Protein AF-0000000066028853 (afdb_homodimer)

InterPro domains:
  IPR003694 NAD(+) synthetase [PTHR23090] (11-205)
  IPR003694 NAD(+) synthetase [TIGR00552] (4-240)
  IPR003694 NAD(+) synthetase [cd00553] (3-233)
  IPR014729 Rossmann-like alpha/beta/alpha sandwich fold [G3DSA:3.40.50.620] (1-240)
  IPR022310 NAD/GMP synthase [PF02540] (8-236)
  IPR022926 NH(3)-dependent NAD(+) synthetase [MF_00193] (3-239)

Foldseek 3Di:
DPPLVVLLVVLLQVCLVVFVPAAEQEEDFLALLSLLVLLSPLVRDPQVRYEYEYEDEPQRDVLRVVLVVVSCVVSVHDYHYHYQHVVLVVVCVVVVDDDLVVSLLVSQLSVLVVSVVCCVVRVHWYEARAACLCVQLVVGRQNGSLVTDYYSHNDHQPVSSLVSCVVSVRDPSNSPDADASPSDHPGGPCVVLVHDSVVSVVLCCCCPVVVDADPDPVNVSSVVSSVVNVCSNDDDDDDDD/DPPLVVLLVVLLQVCLVVFVPAAEQEEDFLALLSLLVLLSPLVRDPQVRYEYEYEDEPQRDVLRVVLVVVSCVVSVHDYHYHYQHVVLVVVCVVVVDDDLVVSLLVSQLSVLVVSVVCCVVRVHWYEARAACLCVQLVVGRQNGSLVTDYYSHNDPQPVSSLVSCVVSVRDPSNSPDADASPSDHPGGPCVVLVHDSVVSVVLCCCCPVVVDADPDPVNVSSVVSSVVNVCSNDDDDDDDD

Radius of gyration: 22.91 Å; Cα contacts (8 Å, |Δi|>4): 801; chains: 2; bounding box: 53×66×53 Å

Sequence (482 aa):
MPDYMQEIERISEFLRKVLQGKNAVIGISGGIDSSVTLALLTRSIPKERIIPVFMPDRNTQQADYDDVQKLTQKLGLTYREVRIDPMVDSFVSTLAATDRAAIGNIKSRTRMIILYYFANTNGGMVVGTTNRTELLLGYFTKYGDGGCDVEPIEHLYKRDVYELAKILDIPESIMKKKPTAGLWAGQTDEDEIGMSYAQMDEILSDVFDKGTYNDKPEYKKIMEMHSLSDHKRNLPYSLKKMPDYMQEIERISEFLRKVLQGKNAVIGISGGIDSSVTLALLTRSIPKERIIPVFMPDRNTQQADYDDVQKLTQKLGLTYREVRIDPMVDSFVSTLAATDRAAIGNIKSRTRMIILYYFANTNGGMVVGTTNRTELLLGYFTKYGDGGCDVEPIEHLYKRDVYELAKILDIPESIMKKKPTAGLWAGQTDEDEIGMSYAQMDEILSDVFDKGTYNDKPEYKKIMEMHSLSDHKRNLPYSLKK

pLDDT: mean 96.64, std 4.82, range [58.66, 98.94]

Nearest PDB structures (foldseek):
  2e18-assembly1_B  TM=9.463E-01  e=3.746E-25  Pyrococcus horikoshii OT3
  3fiu-assembly2_D  TM=9.304E-01  e=6.453E-23  Francisella tularensis subsp. holarctica LVS
  1xnh-assembly1_A-2  TM=9.320E-01  e=4.763E-20  Helicobacter pylori
  3p52-assembly1_A  TM=8.509E-01  e=1.519E-17  Campylobacter jejuni
  3p52-assembly1_B  TM=8.465E-01  e=1.519E-17  Campylobacter jejuni

Structure (mmCIF, N/CA/C/O backbone):
data_AF-0000000066028853-model_v1
#
loop_
_entity.id
_entity.type
_entity.pdbx_description
1 polymer 'NH(3)-dependent NAD(+) synthetase'
#
loop_
_atom_site.group_PDB
_atom_site.id
_atom_site.type_symbol
_atom_site.label_atom_id
_atom_site.label_alt_id
_atom_site.label_comp_id
_atom_site.label_asym_id
_atom_site.label_entity_id
_atom_site.label_seq_id
_atom_site.pdbx_PDB_ins_code
_atom_site.Cartn_x
_atom_site.Cartn_y
_atom_site.Cartn_z
_atom_site.occupancy
_atom_site.B_iso_or_equiv
_atom_site.auth_seq_id
_atom_site.auth_comp_id
_atom_site.auth_asym_id
_atom_site.auth_atom_id
_atom_site.pdbx_PDB_model_num
ATOM 1 N N . MET A 1 1 ? -6.957 -20.344 -29.688 1 58.75 1 MET A N 1
ATOM 2 C CA . MET A 1 1 ? -6.559 -20.453 -28.281 1 58.75 1 MET A CA 1
ATOM 3 C C . MET A 1 1 ? -5.246 -19.734 -28.031 1 58.75 1 MET A C 1
ATOM 5 O O . MET A 1 1 ? -4.406 -19.625 -28.922 1 58.75 1 MET A O 1
ATOM 9 N N . PRO A 1 2 ? -5.27 -18.938 -26.906 1 72.25 2 PRO A N 1
ATOM 10 C CA . PRO A 1 2 ? -4 -18.25 -26.688 1 72.25 2 PRO A CA 1
ATOM 11 C C . PRO A 1 2 ? -2.799 -19.188 -26.703 1 72.25 2 PRO A C 1
ATOM 13 O O . PRO A 1 2 ? -2.918 -20.344 -26.297 1 72.25 2 PRO A O 1
ATOM 16 N N . ASP A 1 3 ? -1.812 -18.984 -27.484 1 92.69 3 ASP A N 1
ATOM 17 C CA . ASP A 1 3 ? -0.548 -19.703 -27.391 1 92.69 3 ASP A CA 1
ATOM 18 C C . ASP A 1 3 ? 0.132 -19.469 -26.047 1 92.69 3 ASP A C 1
ATOM 20 O O . ASP A 1 3 ? 0.801 -18.453 -25.859 1 92.69 3 ASP A O 1
ATOM 24 N N . TYR A 1 4 ? -0.109 -20.484 -25.125 1 97.25 4 TYR A N 1
ATOM 25 C CA . TYR A 1 4 ? 0.357 -20.328 -23.75 1 97.25 4 TYR A CA 1
ATOM 26 C C . TYR A 1 4 ? 1.876 -20.406 -23.672 1 97.25 4 TYR A C 1
ATOM 28 O O . TYR A 1 4 ? 2.498 -19.797 -22.797 1 97.25 4 TYR A O 1
ATOM 36 N N . MET A 1 5 ? 2.494 -21.109 -24.641 1 97.19 5 MET A N 1
ATOM 37 C CA . MET A 1 5 ? 3.955 -21.125 -24.688 1 97.19 5 MET A CA 1
ATOM 38 C C . MET A 1 5 ? 4.512 -19.734 -25.016 1 97.19 5 MET A C 1
ATOM 40 O O . MET A 1 5 ? 5.488 -19.297 -24.406 1 97.19 5 MET A O 1
ATOM 44 N N . GLN A 1 6 ? 3.891 -19.156 -25.922 1 97.31 6 GLN A N 1
ATOM 45 C CA . GLN A 1 6 ? 4.289 -17.797 -26.266 1 97.31 6 GLN A CA 1
ATOM 46 C C . GLN A 1 6 ? 4.035 -16.844 -25.109 1 97.31 6 GLN A C 1
ATOM 48 O O . GLN A 1 6 ? 4.809 -15.906 -24.906 1 97.31 6 GLN A O 1
ATOM 53 N N . GLU A 1 7 ? 2.969 -17.094 -24.469 1 97.38 7 GLU A N 1
ATOM 54 C CA . GLU A 1 7 ? 2.641 -16.25 -23.328 1 97.38 7 GLU A CA 1
ATOM 55 C C . GLU A 1 7 ? 3.68 -16.391 -22.219 1 97.38 7 GLU A C 1
ATOM 57 O O . GLU A 1 7 ? 4.07 -15.391 -21.594 1 97.38 7 GLU A O 1
ATOM 62 N N . ILE A 1 8 ? 4.102 -17.594 -21.953 1 98.38 8 ILE A N 1
ATOM 63 C CA . ILE A 1 8 ? 5.145 -17.844 -20.953 1 98.38 8 ILE A CA 1
ATOM 64 C C . ILE A 1 8 ? 6.402 -17.062 -21.328 1 98.38 8 ILE A C 1
ATOM 66 O O . ILE A 1 8 ? 7.027 -16.438 -20.469 1 98.38 8 ILE A O 1
ATOM 70 N N . GLU A 1 9 ? 6.734 -17.031 -22.609 1 97.88 9 GLU A N 1
ATOM 71 C CA . GLU A 1 9 ? 7.906 -16.297 -23.078 1 97.88 9 GLU A CA 1
ATOM 72 C C . GLU A 1 9 ? 7.711 -14.789 -22.922 1 97.88 9 GLU A C 1
ATOM 74 O O . GLU A 1 9 ? 8.633 -14.07 -22.531 1 97.88 9 GLU A O 1
ATOM 79 N N . ARG A 1 10 ? 6.535 -14.367 -23.234 1 97.69 10 ARG A N 1
ATOM 80 C CA . ARG A 1 10 ? 6.211 -12.953 -23.109 1 97.69 10 ARG A CA 1
ATOM 81 C C . ARG A 1 10 ? 6.344 -12.484 -21.656 1 97.69 10 ARG A C 1
ATOM 83 O O . ARG A 1 10 ? 6.961 -11.445 -21.391 1 97.69 10 ARG A O 1
ATOM 90 N N . ILE A 1 11 ? 5.824 -13.203 -20.719 1 98.56 11 ILE A N 1
ATOM 91 C CA . ILE A 1 11 ? 5.898 -12.875 -19.297 1 98.56 11 ILE A CA 1
ATOM 92 C C . ILE A 1 11 ? 7.352 -12.914 -18.828 1 98.56 11 ILE A C 1
ATOM 94 O O . ILE A 1 11 ? 7.793 -12.047 -18.078 1 98.56 11 ILE A O 1
ATOM 98 N N . SER A 1 12 ? 8.078 -13.938 -19.297 1 98.44 12 SER A N 1
ATOM 99 C CA . SER A 1 12 ? 9.477 -14.07 -18.906 1 98.44 12 SER A CA 1
ATOM 100 C C . SER A 1 12 ? 10.297 -12.867 -19.359 1 98.44 12 SER A C 1
ATOM 102 O O . SER A 1 12 ? 11.117 -12.344 -18.594 1 98.44 12 SER A O 1
ATOM 104 N N . GLU A 1 13 ? 10.086 -12.422 -20.562 1 98.06 13 GLU A N 1
ATOM 105 C CA . GLU A 1 13 ? 10.781 -11.242 -21.078 1 98.06 13 GLU A CA 1
ATOM 106 C C . GLU A 1 13 ? 10.414 -9.992 -20.281 1 98.06 13 GLU A C 1
ATOM 108 O O . GLU A 1 13 ? 11.273 -9.164 -19.984 1 98.06 13 GLU A O 1
ATOM 113 N N . PHE A 1 14 ? 9.18 -9.883 -19.984 1 98.5 14 PHE A N 1
ATOM 114 C CA . PHE A 1 14 ? 8.695 -8.773 -19.172 1 98.5 14 PHE A CA 1
ATOM 115 C C . PHE A 1 14 ? 9.398 -8.742 -17.828 1 98.5 14 PHE A C 1
ATOM 117 O O . PHE A 1 14 ? 9.883 -7.691 -17.391 1 98.5 14 PHE A O 1
ATOM 124 N N . LEU A 1 15 ? 9.461 -9.875 -17.141 1 98.69 15 LEU A N 1
ATOM 125 C CA . LEU A 1 15 ? 10.094 -9.969 -15.836 1 98.69 15 LEU A CA 1
ATOM 126 C C . LEU A 1 15 ? 11.578 -9.617 -15.922 1 98.69 15 LEU A C 1
ATOM 128 O O . LEU A 1 15 ? 12.102 -8.906 -15.062 1 98.69 15 LEU A O 1
ATOM 132 N N . ARG A 1 16 ? 12.234 -10.094 -16.969 1 98.25 16 ARG A N 1
ATOM 133 C CA . ARG A 1 16 ? 13.648 -9.773 -17.156 1 98.25 16 ARG A CA 1
ATOM 134 C C . ARG A 1 16 ? 13.852 -8.273 -17.297 1 98.25 16 ARG A C 1
ATOM 136 O O . ARG A 1 16 ? 14.766 -7.707 -16.688 1 98.25 16 ARG A O 1
ATOM 143 N N . LYS A 1 17 ? 12.984 -7.695 -18.031 1 97.81 17 LYS A N 1
ATOM 144 C CA . LYS A 1 17 ? 13.117 -6.266 -18.312 1 97.81 17 LYS A CA 1
ATOM 145 C C . LYS A 1 17 ? 12.836 -5.441 -17.047 1 97.81 17 LYS A C 1
ATOM 147 O O . LYS A 1 17 ? 13.594 -4.523 -16.734 1 97.81 17 LYS A O 1
ATOM 152 N N . VAL A 1 18 ? 11.844 -5.793 -16.359 1 97.62 18 VAL A N 1
ATOM 153 C CA . VAL A 1 18 ? 11.391 -4.984 -15.234 1 97.62 18 VAL A CA 1
ATOM 154 C C . VAL A 1 18 ? 12.352 -5.156 -14.055 1 97.62 18 VAL A C 1
ATOM 156 O O . VAL A 1 18 ? 12.648 -4.195 -13.344 1 97.62 18 VAL A O 1
ATOM 159 N N . LEU A 1 19 ? 12.812 -6.332 -13.781 1 97.75 19 LEU A N 1
ATOM 160 C CA . LEU A 1 19 ? 13.664 -6.598 -12.633 1 97.75 19 LEU A CA 1
ATOM 161 C C . LEU A 1 19 ? 15.086 -6.09 -12.875 1 97.75 19 LEU A C 1
ATOM 163 O O . LEU A 1 19 ? 15.805 -5.77 -11.93 1 97.75 19 LEU A O 1
ATOM 167 N N . GLN A 1 20 ? 15.523 -5.934 -14.141 1 91.5 20 GLN A N 1
ATOM 168 C CA . GLN A 1 20 ? 16.75 -5.297 -14.594 1 91.5 20 GLN A CA 1
ATOM 169 C C . GLN A 1 20 ? 17.891 -5.547 -13.617 1 91.5 20 GLN A C 1
ATOM 171 O O . GLN A 1 20 ? 18.562 -4.605 -13.18 1 91.5 20 GLN A O 1
ATOM 176 N N . GLY A 1 21 ? 18.141 -6.766 -13.078 1 93.25 21 GLY A N 1
ATOM 177 C CA . GLY A 1 21 ? 19.266 -7.117 -12.211 1 93.25 21 GLY A CA 1
ATOM 178 C C . GLY A 1 21 ? 18.891 -7.133 -10.742 1 93.25 21 GLY A C 1
ATOM 179 O O . GLY A 1 21 ? 19.688 -7.586 -9.906 1 93.25 21 GLY A O 1
ATOM 180 N N . LYS A 1 22 ? 17.766 -6.641 -10.352 1 97.5 22 LYS A N 1
ATOM 181 C CA . LYS A 1 22 ? 17.297 -6.656 -8.969 1 97.5 22 LYS A CA 1
ATOM 182 C C . LYS A 1 22 ? 16.828 -8.047 -8.562 1 97.5 22 LYS A C 1
ATOM 184 O O . LYS A 1 22 ? 16.438 -8.844 -9.422 1 97.5 22 LYS A O 1
ATOM 189 N N . ASN A 1 23 ? 16.891 -8.336 -7.277 1 98.69 23 ASN A N 1
ATOM 190 C CA . ASN A 1 23 ? 16.344 -9.578 -6.758 1 98.69 23 ASN A CA 1
ATOM 191 C C . ASN A 1 23 ? 14.82 -9.578 -6.762 1 98.69 23 ASN A C 1
ATOM 193 O O . ASN A 1 23 ? 14.203 -8.516 -6.652 1 98.69 23 ASN A O 1
ATOM 197 N N . ALA A 1 24 ? 14.266 -10.734 -6.977 1 98.88 24 ALA A N 1
ATOM 198 C CA . ALA A 1 24 ? 12.812 -10.906 -6.93 1 98.88 24 ALA A CA 1
ATOM 199 C C . ALA A 1 24 ? 12.383 -11.508 -5.598 1 98.88 24 ALA A C 1
ATOM 201 O O . ALA A 1 24 ? 12.75 -12.641 -5.27 1 98.88 24 ALA A O 1
ATOM 202 N N . VAL A 1 25 ? 11.625 -10.742 -4.816 1 98.94 25 VAL A N 1
ATOM 203 C CA . VAL A 1 25 ? 11.047 -11.227 -3.568 1 98.94 25 VAL A CA 1
ATOM 204 C C . VAL A 1 25 ? 9.586 -11.609 -3.791 1 98.94 25 VAL A C 1
ATOM 206 O O . VAL A 1 25 ? 8.789 -10.789 -4.254 1 98.94 25 VAL A O 1
ATOM 209 N N . ILE A 1 26 ? 9.219 -12.859 -3.486 1 98.94 26 ILE A N 1
ATOM 210 C CA . ILE A 1 26 ? 7.867 -13.328 -3.77 1 98.94 26 ILE A CA 1
ATOM 211 C C . ILE A 1 26 ? 7.344 -14.141 -2.584 1 98.94 26 ILE A C 1
ATOM 213 O O . ILE A 1 26 ? 8.078 -14.938 -1.996 1 98.94 26 ILE A O 1
ATOM 217 N N . GLY A 1 27 ? 6.117 -13.797 -2.203 1 98.81 27 GLY A N 1
ATOM 218 C CA . GLY A 1 27 ? 5.422 -14.656 -1.258 1 98.81 27 GLY A CA 1
ATOM 219 C C . GLY A 1 27 ? 4.867 -15.914 -1.895 1 98.81 27 GLY A C 1
ATOM 220 O O . GLY A 1 27 ? 4.148 -15.852 -2.893 1 98.81 27 GLY A O 1
ATOM 221 N N . ILE A 1 28 ? 5.195 -17.047 -1.32 1 98.38 28 ILE A N 1
ATOM 222 C CA . ILE A 1 28 ? 4.648 -18.297 -1.806 1 98.38 28 ILE A CA 1
ATOM 223 C C . ILE A 1 28 ? 3.723 -18.906 -0.75 1 98.38 28 ILE A C 1
ATOM 225 O O . ILE A 1 28 ? 3.973 -18.781 0.45 1 98.38 28 ILE A O 1
ATOM 229 N N . SER A 1 29 ? 2.574 -19.453 -1.142 1 95.06 29 SER A N 1
ATOM 230 C CA . SER A 1 29 ? 1.518 -19.844 -0.215 1 95.06 29 SER A CA 1
ATOM 231 C C . SER A 1 29 ? 1.122 -21.312 -0.413 1 95.06 29 SER A C 1
ATOM 233 O O . SER A 1 29 ? 0.286 -21.844 0.324 1 95.06 29 SER A O 1
ATOM 235 N N . GLY A 1 30 ? 1.592 -21.922 -1.467 1 91.69 30 GLY A N 1
ATOM 236 C CA . GLY A 1 30 ? 1.093 -23.219 -1.863 1 91.69 30 GLY A CA 1
ATOM 237 C C . GLY A 1 30 ? -0.11 -23.156 -2.785 1 91.69 30 GLY A C 1
ATOM 238 O O . GLY A 1 30 ? -0.692 -24.172 -3.139 1 91.69 30 GLY A O 1
ATOM 239 N N . GLY A 1 31 ? -0.493 -21.984 -3.113 1 95.31 31 GLY A N 1
ATOM 240 C CA . GLY A 1 31 ? -1.574 -21.797 -4.066 1 95.31 31 GLY A CA 1
ATOM 241 C C . GLY A 1 31 ? -1.095 -21.719 -5.504 1 95.31 31 GLY A C 1
ATOM 242 O O . GLY A 1 31 ? 0.106 -21.609 -5.758 1 95.31 31 GLY A O 1
ATOM 243 N N . ILE A 1 32 ? -1.984 -21.766 -6.414 1 97.88 32 ILE A N 1
ATOM 244 C CA . ILE A 1 32 ? -1.686 -21.922 -7.832 1 97.88 32 ILE A CA 1
ATOM 245 C C . ILE A 1 32 ? -1.064 -20.641 -8.375 1 97.88 32 ILE A C 1
ATOM 247 O O . ILE A 1 32 ? -0.127 -20.688 -9.18 1 97.88 32 ILE A O 1
ATOM 251 N N . ASP A 1 33 ? -1.534 -19.484 -7.949 1 98.44 33 ASP A N 1
ATOM 252 C CA . ASP A 1 33 ? -1.052 -18.234 -8.516 1 98.44 33 ASP A CA 1
ATOM 253 C C . ASP A 1 33 ? 0.41 -17.984 -8.148 1 98.44 33 ASP A C 1
ATOM 255 O O . ASP A 1 33 ? 1.231 -17.672 -9.016 1 98.44 33 ASP A O 1
ATOM 259 N N . SER A 1 34 ? 0.71 -18.125 -6.832 1 98.5 34 SER A N 1
ATOM 260 C CA . SER A 1 34 ? 2.088 -17.922 -6.398 1 98.5 34 SER A CA 1
ATOM 261 C C . SER A 1 34 ? 3.014 -18.984 -6.98 1 98.5 34 SER A C 1
ATOM 263 O O . SER A 1 34 ? 4.18 -18.719 -7.277 1 98.5 34 SER A O 1
ATOM 265 N N . SER A 1 35 ? 2.523 -20.203 -7.199 1 98.75 35 SER A N 1
ATOM 266 C CA . SER A 1 35 ? 3.32 -21.281 -7.766 1 98.75 35 SER A CA 1
ATOM 267 C C . SER A 1 35 ? 3.676 -21 -9.219 1 98.75 35 SER A C 1
ATOM 269 O O . SER A 1 35 ? 4.832 -21.141 -9.617 1 98.75 35 SER A O 1
ATOM 271 N N . VAL A 1 36 ? 2.695 -20.609 -9.969 1 98.81 36 VAL A N 1
ATOM 272 C CA . VAL A 1 36 ? 2.918 -20.297 -11.375 1 98.81 36 VAL A CA 1
ATOM 273 C C . VAL A 1 36 ? 3.877 -19.109 -11.492 1 98.81 36 VAL A C 1
ATOM 275 O O . VAL A 1 36 ? 4.809 -19.141 -12.297 1 98.81 36 VAL A O 1
ATOM 278 N N . THR A 1 37 ? 3.695 -18.109 -10.68 1 98.88 37 THR A N 1
ATOM 279 C CA . THR A 1 37 ? 4.551 -16.922 -10.719 1 98.88 37 THR A CA 1
ATOM 280 C C . THR A 1 37 ? 5.988 -17.281 -10.367 1 98.88 37 THR A C 1
ATOM 282 O O . THR A 1 37 ? 6.93 -16.812 -11.008 1 98.88 37 THR A O 1
ATOM 285 N N . LEU A 1 38 ? 6.152 -18.141 -9.344 1 98.94 38 LEU A N 1
ATOM 286 C CA . LEU A 1 38 ? 7.488 -18.578 -8.961 1 98.94 38 LEU A CA 1
ATOM 287 C C . LEU A 1 38 ? 8.164 -19.312 -10.102 1 98.94 38 LEU A C 1
ATOM 289 O O . LEU A 1 38 ? 9.344 -19.078 -10.398 1 98.94 38 LEU A O 1
ATOM 293 N N . ALA A 1 39 ? 7.445 -20.203 -10.742 1 98.88 39 ALA A N 1
ATOM 294 C CA . ALA A 1 39 ? 7.992 -20.969 -11.875 1 98.88 39 ALA A CA 1
ATOM 295 C C . ALA A 1 39 ? 8.391 -20.031 -13.016 1 98.88 39 ALA A C 1
ATOM 297 O O . ALA A 1 39 ? 9.43 -20.219 -13.641 1 98.88 39 ALA A O 1
ATOM 298 N N . LEU A 1 40 ? 7.559 -19.031 -13.273 1 98.88 40 LEU A N 1
ATOM 299 C CA . LEU A 1 40 ? 7.859 -18.047 -14.305 1 98.88 40 LEU A CA 1
ATOM 300 C C . LEU A 1 40 ? 9.141 -17.297 -13.977 1 98.88 40 LEU A C 1
ATOM 302 O O . LEU A 1 40 ? 9.953 -17.016 -14.867 1 98.88 40 LEU A O 1
ATOM 306 N N . LEU A 1 41 ? 9.297 -16.953 -12.695 1 98.88 41 LEU A N 1
ATOM 307 C CA . LEU A 1 41 ? 10.508 -16.266 -12.266 1 98.88 41 LEU A CA 1
ATOM 308 C C . LEU A 1 41 ? 11.742 -17.109 -12.547 1 98.88 41 LEU A C 1
ATOM 310 O O . LEU A 1 41 ? 12.75 -16.594 -13.031 1 98.88 41 LEU A O 1
ATOM 314 N N . THR A 1 42 ? 11.695 -18.438 -12.273 1 98.69 42 THR A N 1
ATOM 315 C CA . THR A 1 42 ? 12.844 -19.312 -12.445 1 98.69 42 THR A CA 1
ATOM 316 C C . THR A 1 42 ? 13.227 -19.422 -13.922 1 98.69 42 THR A C 1
ATOM 318 O O . THR A 1 42 ? 14.375 -19.719 -14.25 1 98.69 42 THR A O 1
ATOM 321 N N . ARG A 1 43 ? 12.273 -19.125 -14.797 1 97.75 43 ARG A N 1
ATOM 322 C CA . ARG A 1 43 ? 12.531 -19.125 -16.234 1 97.75 43 ARG A CA 1
ATOM 323 C C . ARG A 1 43 ? 13.078 -17.781 -16.703 1 97.75 43 ARG A C 1
ATOM 325 O O . ARG A 1 43 ? 13.625 -17.672 -17.797 1 97.75 43 ARG A O 1
ATOM 332 N N . SER A 1 44 ? 12.945 -16.797 -15.898 1 98.38 44 SER A N 1
ATOM 333 C CA . SER A 1 44 ? 13.172 -15.43 -16.344 1 98.38 44 SER A CA 1
ATOM 334 C C . SER A 1 44 ? 14.516 -14.906 -15.859 1 98.38 44 SER A C 1
ATOM 336 O O . SER A 1 44 ? 15.203 -14.172 -16.578 1 98.38 44 SER A O 1
ATOM 338 N N . ILE A 1 45 ? 14.883 -15.234 -14.609 1 98.44 45 ILE A N 1
ATOM 339 C CA . ILE A 1 45 ? 16.094 -14.672 -14 1 98.44 45 ILE A CA 1
ATOM 340 C C . ILE A 1 45 ? 16.859 -15.773 -13.281 1 98.44 45 ILE A C 1
ATOM 342 O O . ILE A 1 45 ? 16.328 -16.844 -13.023 1 98.44 45 ILE A O 1
ATOM 346 N N . PRO A 1 46 ? 18.156 -15.555 -12.938 1 98.38 46 PRO A N 1
ATOM 347 C CA . PRO A 1 46 ? 18.922 -16.547 -12.188 1 98.38 46 PRO A CA 1
ATOM 348 C C . PRO A 1 46 ? 18.312 -16.891 -10.836 1 98.38 46 PRO A C 1
ATOM 350 O O . PRO A 1 46 ? 17.797 -16 -10.156 1 98.38 46 PRO A O 1
ATOM 353 N N . LYS A 1 47 ? 18.359 -18.141 -10.469 1 98.38 47 LYS A N 1
ATOM 354 C CA . LYS A 1 47 ? 17.734 -18.641 -9.258 1 98.38 47 LYS A CA 1
ATOM 355 C C . LYS A 1 47 ? 18.281 -17.953 -8.016 1 98.38 47 LYS A C 1
ATOM 357 O O . LYS A 1 47 ? 17.562 -17.766 -7.031 1 98.38 47 LYS A O 1
ATOM 362 N N . GLU A 1 48 ? 19.531 -17.5 -8.062 1 97.94 48 GLU A N 1
ATOM 363 C CA . GLU A 1 48 ? 20.188 -16.859 -6.918 1 97.94 48 GLU A CA 1
ATOM 364 C C . GLU A 1 48 ? 19.547 -15.508 -6.609 1 97.94 48 GLU A C 1
ATOM 366 O O . GLU A 1 48 ? 19.734 -14.961 -5.523 1 97.94 48 GLU A O 1
ATOM 371 N N . ARG A 1 49 ? 18.812 -14.992 -7.543 1 98.44 49 ARG A N 1
ATOM 372 C CA . ARG A 1 49 ? 18.203 -13.672 -7.375 1 98.44 49 ARG A CA 1
ATOM 373 C C . ARG A 1 49 ? 16.719 -13.789 -7.008 1 98.44 49 ARG A C 1
ATOM 375 O O . ARG A 1 49 ? 16 -12.797 -6.996 1 98.44 49 ARG A O 1
ATOM 382 N N . ILE A 1 50 ? 16.297 -14.984 -6.777 1 98.88 50 ILE A N 1
ATOM 383 C CA . ILE A 1 50 ? 14.906 -15.227 -6.387 1 98.88 50 ILE A CA 1
ATOM 384 C C . ILE A 1 50 ? 14.844 -15.539 -4.891 1 98.88 50 ILE A C 1
ATOM 386 O O . ILE A 1 50 ? 15.555 -16.422 -4.402 1 98.88 50 ILE A O 1
ATOM 390 N N . ILE A 1 51 ? 13.992 -14.781 -4.156 1 98.81 51 ILE A N 1
ATOM 391 C CA . ILE A 1 51 ? 13.836 -14.953 -2.717 1 98.81 51 ILE A CA 1
ATOM 392 C C . ILE A 1 51 ? 12.383 -15.305 -2.396 1 98.81 51 ILE A C 1
ATOM 394 O O . ILE A 1 51 ? 11.57 -14.422 -2.109 1 98.81 51 ILE A O 1
ATOM 398 N N . PRO A 1 52 ? 12.078 -16.578 -2.51 1 98.88 52 PRO A N 1
ATOM 399 C CA . PRO A 1 52 ? 10.75 -17.016 -2.074 1 98.88 52 PRO A CA 1
ATOM 400 C C . PRO A 1 52 ? 10.586 -16.984 -0.557 1 98.88 52 PRO A C 1
ATOM 402 O O . PRO A 1 52 ? 11.484 -17.406 0.175 1 98.88 52 PRO A O 1
ATOM 405 N N . VAL A 1 53 ? 9.484 -16.438 -0.12 1 98.94 53 VAL A N 1
ATOM 406 C CA . VAL A 1 53 ? 9.195 -16.359 1.308 1 98.94 53 VAL A CA 1
ATOM 407 C C . VAL A 1 53 ? 7.852 -17.031 1.6 1 98.94 53 VAL A C 1
ATOM 409 O O . VAL A 1 53 ? 6.828 -16.672 1.018 1 98.94 53 VAL A O 1
ATOM 412 N N . PHE A 1 54 ? 7.852 -18.078 2.383 1 98.88 54 PHE A N 1
ATOM 413 C CA . PHE A 1 54 ? 6.656 -18.734 2.906 1 98.88 54 PHE A CA 1
ATOM 414 C C . PHE A 1 54 ? 6.27 -18.156 4.262 1 98.88 54 PHE A C 1
ATOM 416 O O . PHE A 1 54 ? 7.078 -18.156 5.191 1 98.88 54 PHE A O 1
ATOM 423 N N . MET A 1 55 ? 5 -17.625 4.391 1 98.62 55 MET A N 1
ATOM 424 C CA . MET A 1 55 ? 4.605 -16.859 5.566 1 98.62 55 MET A CA 1
ATOM 425 C C . MET A 1 55 ? 3.357 -17.453 6.211 1 98.62 55 MET A C 1
ATOM 427 O O . MET A 1 55 ? 2.299 -16.828 6.219 1 98.62 55 MET A O 1
ATOM 431 N N . PRO A 1 56 ? 3.518 -18.594 6.809 1 97.62 56 PRO A N 1
ATOM 432 C CA . PRO A 1 56 ? 2.381 -19.297 7.402 1 97.62 56 PRO A CA 1
ATOM 433 C C . PRO A 1 56 ? 1.908 -18.672 8.711 1 97.62 56 PRO A C 1
ATOM 435 O O . PRO A 1 56 ? 2.611 -17.828 9.281 1 97.62 56 PRO A O 1
ATOM 438 N N . ASP A 1 57 ? 0.683 -18.938 9.086 1 96.62 57 ASP A N 1
ATOM 439 C CA . ASP A 1 57 ? 0.157 -18.656 10.422 1 96.62 57 ASP A CA 1
ATOM 440 C C . ASP A 1 57 ? -0.405 -19.922 11.07 1 96.62 57 ASP A C 1
ATOM 442 O O . ASP A 1 57 ? -0.171 -21.031 10.578 1 96.62 57 ASP A O 1
ATOM 446 N N . ARG A 1 58 ? -1.01 -19.859 12.18 1 95.31 58 ARG A N 1
ATOM 447 C CA . ARG A 1 58 ? -1.44 -21.016 12.969 1 95.31 58 ARG A CA 1
ATOM 448 C C . ARG A 1 58 ? -2.527 -21.797 12.242 1 95.31 58 ARG A C 1
ATOM 450 O O . ARG A 1 58 ? -2.75 -22.969 12.531 1 95.31 58 ARG A O 1
ATOM 457 N N . ASN A 1 59 ? -3.162 -21.203 11.242 1 92.12 59 ASN A N 1
ATOM 458 C CA . ASN A 1 59 ? -4.238 -21.891 10.523 1 92.12 59 ASN A CA 1
ATOM 459 C C . ASN A 1 59 ? -3.734 -22.516 9.227 1 92.12 59 ASN A C 1
ATOM 461 O O . ASN A 1 59 ? -4.492 -23.188 8.516 1 92.12 59 ASN A O 1
ATOM 465 N N . THR A 1 60 ? -2.516 -22.297 8.875 1 94.19 60 THR A N 1
ATOM 466 C CA . THR A 1 60 ? -1.947 -22.891 7.672 1 94.19 60 THR A CA 1
ATOM 467 C C . THR A 1 60 ? -1.904 -24.406 7.781 1 94.19 60 THR A C 1
ATOM 469 O O . THR A 1 60 ? -1.404 -24.953 8.766 1 94.19 60 THR A O 1
ATOM 472 N N . GLN A 1 61 ? -2.34 -25.047 6.797 1 92.5 61 GLN A N 1
ATOM 473 C CA . GLN A 1 61 ? -2.443 -26.5 6.812 1 92.5 61 GLN A CA 1
ATOM 474 C C . GLN A 1 61 ? -1.124 -27.156 6.406 1 92.5 61 GLN A C 1
ATOM 476 O O . GLN A 1 61 ? -0.345 -26.562 5.648 1 92.5 61 GLN A O 1
ATOM 481 N N . GLN A 1 62 ? -0.984 -28.375 6.91 1 95.25 62 GLN A N 1
ATOM 482 C CA . GLN A 1 62 ? 0.218 -29.125 6.578 1 95.25 62 GLN A CA 1
ATOM 483 C C . GLN A 1 62 ? 0.354 -29.312 5.066 1 95.25 62 GLN A C 1
ATOM 485 O O . GLN A 1 62 ? 1.466 -29.297 4.535 1 95.25 62 GLN A O 1
ATOM 490 N N . ALA A 1 63 ? -0.702 -29.484 4.387 1 94.56 63 ALA A N 1
ATOM 491 C CA . ALA A 1 63 ? -0.688 -29.656 2.936 1 94.56 63 ALA A CA 1
ATOM 492 C C . ALA A 1 63 ? 0.004 -28.469 2.252 1 94.56 63 ALA A C 1
ATOM 494 O O . ALA A 1 63 ? 0.666 -28.641 1.226 1 94.56 63 ALA A O 1
ATOM 495 N N . ASP A 1 64 ? -0.178 -27.281 2.809 1 95.31 64 ASP A N 1
ATOM 496 C CA . ASP A 1 64 ? 0.475 -26.094 2.25 1 95.31 64 ASP A CA 1
ATOM 497 C C . ASP A 1 64 ? 1.988 -26.172 2.438 1 95.31 64 ASP A C 1
ATOM 499 O O . ASP A 1 64 ? 2.748 -25.812 1.532 1 95.31 64 ASP A O 1
ATOM 503 N N . TYR A 1 65 ? 2.428 -26.594 3.605 1 97.31 65 TYR A N 1
ATOM 504 C CA . TYR A 1 65 ? 3.852 -26.797 3.852 1 97.31 65 TYR A CA 1
ATOM 505 C C . TYR A 1 65 ? 4.441 -27.797 2.859 1 97.31 65 TYR A C 1
ATOM 507 O O . TYR A 1 65 ? 5.492 -27.547 2.264 1 97.31 65 TYR A O 1
ATOM 515 N N . ASP A 1 66 ? 3.727 -28.875 2.689 1 98 66 ASP A N 1
ATOM 516 C CA . ASP A 1 66 ? 4.18 -29.922 1.784 1 98 66 ASP A CA 1
ATOM 517 C C . ASP A 1 66 ? 4.27 -29.422 0.348 1 98 66 ASP A C 1
ATOM 519 O O . ASP A 1 66 ? 5.234 -29.703 -0.361 1 98 66 ASP A O 1
ATOM 523 N N . ASP A 1 67 ? 3.311 -28.703 -0.031 1 97.88 67 ASP A N 1
ATOM 524 C CA . ASP A 1 67 ? 3.256 -28.172 -1.388 1 97.88 67 ASP A CA 1
ATOM 525 C C . ASP A 1 67 ? 4.41 -27.203 -1.643 1 97.88 67 ASP A C 1
ATOM 527 O O . ASP A 1 67 ? 5.051 -27.25 -2.693 1 97.88 67 ASP A O 1
ATOM 531 N N . VAL A 1 68 ? 4.656 -26.297 -0.667 1 98.31 68 VAL A N 1
ATOM 532 C CA . VAL A 1 68 ? 5.742 -25.328 -0.788 1 98.31 68 VAL A CA 1
ATOM 533 C C . VAL A 1 68 ? 7.078 -26.062 -0.906 1 98.31 68 VAL A C 1
ATOM 535 O O . VAL A 1 68 ? 7.902 -25.719 -1.761 1 98.31 68 VAL A O 1
ATOM 538 N N . GLN A 1 69 ? 7.25 -27.047 -0.113 1 98.31 69 GLN A N 1
ATOM 539 C CA . GLN A 1 69 ? 8.477 -27.828 -0.144 1 98.31 69 GLN A CA 1
ATOM 540 C C . GLN A 1 69 ? 8.641 -28.547 -1.482 1 98.31 69 GLN A C 1
ATOM 542 O O . GLN A 1 69 ? 9.703 -28.469 -2.104 1 98.31 69 GLN A O 1
ATOM 547 N N . LYS A 1 70 ? 7.613 -29.219 -1.931 1 98.12 70 LYS A N 1
ATOM 548 C CA . LYS A 1 70 ? 7.641 -29.953 -3.191 1 98.12 70 LYS A CA 1
ATOM 549 C C . LYS A 1 70 ? 7.938 -29.016 -4.363 1 98.12 70 LYS A C 1
ATOM 551 O O . LYS A 1 70 ? 8.773 -29.328 -5.215 1 98.12 70 LYS A O 1
ATOM 556 N N . LEU A 1 71 ? 7.285 -27.906 -4.363 1 98.56 71 LEU A N 1
ATOM 557 C CA . LEU A 1 71 ? 7.438 -26.938 -5.445 1 98.56 71 LEU A CA 1
ATOM 558 C C . LEU A 1 71 ? 8.859 -26.391 -5.488 1 98.56 71 LEU A C 1
ATOM 560 O O . LEU A 1 71 ? 9.484 -26.359 -6.551 1 98.56 71 LEU A O 1
ATOM 564 N N . THR A 1 72 ? 9.367 -25.922 -4.348 1 98.56 72 THR A N 1
ATOM 565 C CA . THR A 1 72 ? 10.688 -25.297 -4.316 1 98.56 72 THR A CA 1
ATOM 566 C C . THR A 1 72 ? 11.781 -26.312 -4.625 1 98.56 72 THR A C 1
ATOM 568 O O . THR A 1 72 ? 12.758 -25.984 -5.305 1 98.56 72 THR A O 1
ATOM 571 N N . GLN A 1 73 ? 11.602 -27.516 -4.152 1 98.25 73 GLN A N 1
ATOM 572 C CA . GLN A 1 73 ? 12.539 -28.578 -4.496 1 98.25 73 GLN A CA 1
ATOM 573 C C . GLN A 1 73 ? 12.562 -28.828 -6.004 1 98.25 73 GLN A C 1
ATOM 575 O O . GLN A 1 73 ? 13.633 -28.922 -6.609 1 98.25 73 GLN A O 1
ATOM 580 N N . LYS A 1 74 ? 11.445 -28.938 -6.559 1 98.12 74 LYS A N 1
ATOM 581 C CA . LYS A 1 74 ? 11.328 -29.172 -7.996 1 98.12 74 LYS A CA 1
ATOM 582 C C . LYS A 1 74 ? 12.008 -28.047 -8.789 1 98.12 74 LYS A C 1
ATOM 584 O O . LYS A 1 74 ? 12.641 -28.312 -9.812 1 98.12 74 LYS A O 1
ATOM 589 N N . LEU A 1 75 ? 11.891 -26.812 -8.297 1 98.56 75 LEU A N 1
ATOM 590 C CA . LEU A 1 75 ? 12.398 -25.656 -9.008 1 98.56 75 LEU A CA 1
ATOM 591 C C . LEU A 1 75 ? 13.852 -25.391 -8.633 1 98.56 75 LEU A C 1
ATOM 593 O O . LEU A 1 75 ? 14.477 -24.469 -9.18 1 98.56 75 LEU A O 1
ATOM 597 N N . GLY A 1 76 ? 14.383 -26.125 -7.707 1 98.38 76 GLY A N 1
ATOM 598 C CA . GLY A 1 76 ? 15.758 -25.953 -7.277 1 98.38 76 GLY A CA 1
ATOM 599 C C . GLY A 1 76 ? 15.977 -24.688 -6.469 1 98.38 76 GLY A C 1
ATOM 600 O O . GLY A 1 76 ? 16.984 -24 -6.648 1 98.38 76 GLY A O 1
ATOM 601 N N . LEU A 1 77 ? 15.023 -24.391 -5.648 1 98.62 77 LEU A N 1
ATOM 602 C CA . LEU A 1 77 ? 15.094 -23.172 -4.844 1 98.62 77 LEU A CA 1
ATOM 603 C C . LEU A 1 77 ? 15.07 -23.5 -3.355 1 98.62 77 LEU A C 1
ATOM 605 O O . LEU A 1 77 ? 14.547 -24.547 -2.955 1 98.62 77 LEU A O 1
ATOM 609 N N . THR A 1 78 ? 15.68 -22.688 -2.586 1 98.06 78 THR A N 1
ATOM 610 C CA . THR A 1 78 ? 15.438 -22.609 -1.149 1 98.06 78 THR A CA 1
ATOM 611 C C . THR A 1 78 ? 14.477 -21.469 -0.818 1 98.06 78 THR A C 1
ATOM 613 O O . THR A 1 78 ? 14.312 -20.547 -1.607 1 98.06 78 THR A O 1
ATOM 616 N N . TYR A 1 79 ? 13.781 -21.625 0.212 1 98.38 79 TYR A N 1
ATOM 617 C CA . TYR A 1 79 ? 12.859 -20.578 0.601 1 98.38 79 TYR A CA 1
ATOM 618 C C . TYR A 1 79 ? 13.047 -20.188 2.064 1 98.38 79 TYR A C 1
ATOM 620 O O . TYR A 1 79 ? 13.641 -20.953 2.836 1 98.38 79 TYR A O 1
ATOM 628 N N . ARG A 1 80 ? 12.594 -18.984 2.398 1 98.25 80 ARG A N 1
ATOM 629 C CA . ARG A 1 80 ? 12.523 -18.516 3.781 1 98.25 80 ARG A CA 1
ATOM 630 C C . ARG A 1 80 ? 11.141 -18.75 4.375 1 98.25 80 ARG A C 1
ATOM 632 O O . ARG A 1 80 ? 10.125 -18.594 3.688 1 98.25 80 ARG A O 1
ATOM 639 N N . GLU A 1 81 ? 11.156 -19.219 5.562 1 98.69 81 GLU A N 1
ATOM 640 C CA . GLU A 1 81 ? 9.898 -19.344 6.289 1 98.69 81 GLU A CA 1
ATOM 641 C C . GLU A 1 81 ? 9.789 -18.297 7.406 1 98.69 81 GLU A C 1
ATOM 643 O O . GLU A 1 81 ? 10.695 -18.188 8.234 1 98.69 81 GLU A O 1
ATOM 648 N N . VAL A 1 82 ? 8.766 -17.5 7.43 1 98.81 82 VAL A N 1
ATOM 649 C CA . VAL A 1 82 ? 8.523 -16.5 8.461 1 98.81 82 VAL A CA 1
ATOM 650 C C . VAL A 1 82 ? 7.094 -16.625 8.984 1 98.81 82 VAL A C 1
ATOM 652 O O . VAL A 1 82 ? 6.141 -16.266 8.289 1 98.81 82 VAL A O 1
ATOM 655 N N . ARG A 1 83 ? 6.918 -17.078 10.18 1 98.56 83 ARG A N 1
ATOM 656 C CA . ARG A 1 83 ? 5.594 -17.141 10.781 1 98.56 83 ARG A CA 1
ATOM 657 C C . ARG A 1 83 ? 5.078 -15.742 11.109 1 98.56 83 ARG A C 1
ATOM 659 O O . ARG A 1 83 ? 5.812 -14.914 11.648 1 98.56 83 ARG A O 1
ATOM 666 N N . ILE A 1 84 ? 3.83 -15.523 10.789 1 98.62 84 ILE A N 1
ATOM 667 C CA . ILE A 1 84 ? 3.35 -14.148 10.914 1 98.62 84 ILE A CA 1
ATOM 668 C C . ILE A 1 84 ? 2.611 -13.977 12.234 1 98.62 84 ILE A C 1
ATOM 670 O O . ILE A 1 84 ? 2.309 -12.859 12.648 1 98.62 84 ILE A O 1
ATOM 674 N N . ASP A 1 85 ? 2.367 -15.016 13 1 98.5 85 ASP A N 1
ATOM 675 C CA . ASP A 1 85 ? 1.515 -15.023 14.18 1 98.5 85 ASP A CA 1
ATOM 676 C C . A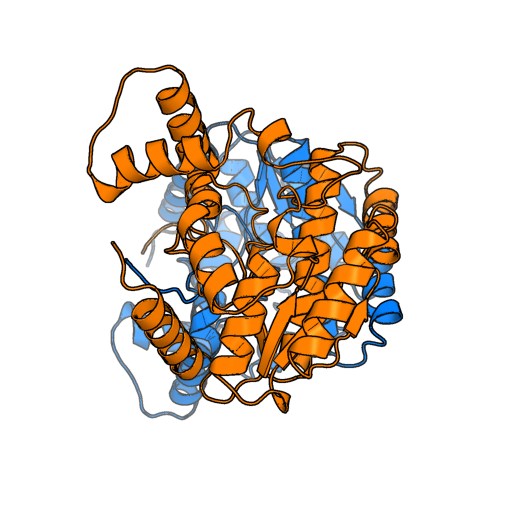SP A 1 85 ? 1.964 -13.961 15.188 1 98.5 85 ASP A C 1
ATOM 678 O O . ASP A 1 85 ? 1.141 -13.219 15.719 1 98.5 85 ASP A O 1
ATOM 682 N N . PRO A 1 86 ? 3.26 -13.844 15.484 1 98.81 86 PRO A N 1
ATOM 683 C CA . PRO A 1 86 ? 3.652 -12.859 16.5 1 98.81 86 PRO A CA 1
ATOM 684 C C . PRO A 1 86 ? 3.211 -11.438 16.141 1 98.81 86 PRO A C 1
ATOM 686 O O . PRO A 1 86 ? 2.73 -10.703 17.016 1 98.81 86 PRO A O 1
ATOM 689 N N . MET A 1 87 ? 3.369 -11.086 14.914 1 98.88 87 MET A N 1
ATOM 690 C CA . MET A 1 87 ? 2.99 -9.742 14.492 1 98.88 87 MET A CA 1
ATOM 691 C C . MET A 1 87 ? 1.475 -9.57 14.5 1 98.88 87 MET A C 1
ATOM 693 O O . MET A 1 87 ? 0.956 -8.586 15.023 1 98.88 87 MET A O 1
ATOM 697 N N . VAL A 1 88 ? 0.775 -10.57 13.922 1 98.75 88 VAL A N 1
ATOM 698 C CA . VAL A 1 88 ? -0.681 -10.5 13.852 1 98.75 88 VAL A CA 1
ATOM 699 C C . VAL A 1 88 ? -1.268 -10.43 15.258 1 98.75 88 VAL A C 1
ATOM 701 O O . VAL A 1 88 ? -2.156 -9.625 15.531 1 98.75 88 VAL A O 1
ATOM 704 N N . ASP A 1 89 ? -0.746 -11.234 16.156 1 98.81 89 ASP A N 1
ATOM 705 C CA . ASP A 1 89 ? -1.219 -11.258 17.531 1 98.81 89 ASP A CA 1
ATOM 706 C C . ASP A 1 89 ? -1.007 -9.906 18.203 1 98.81 89 ASP A C 1
ATOM 708 O O . ASP A 1 89 ? -1.835 -9.469 19.016 1 98.81 89 ASP A O 1
ATOM 712 N N . SER A 1 90 ? 0.07 -9.258 17.953 1 98.81 90 SER A N 1
ATOM 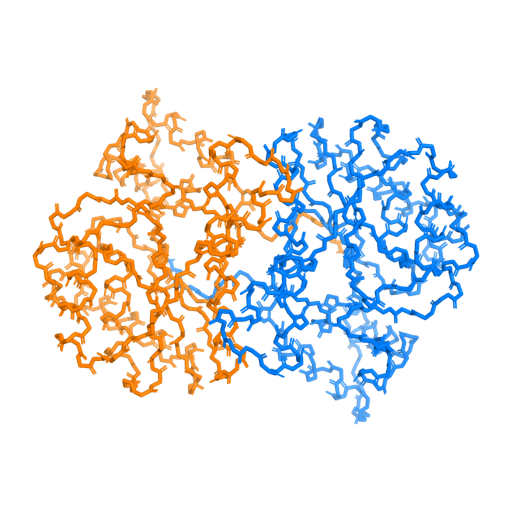713 C CA . SER A 1 90 ? 0.336 -7.945 18.531 1 98.81 90 SER A CA 1
ATOM 714 C C . SER A 1 90 ? -0.69 -6.918 18.062 1 98.81 90 SER A C 1
ATOM 716 O O . SER A 1 90 ? -1.174 -6.109 18.859 1 98.81 90 SER A O 1
ATOM 718 N N . PHE A 1 91 ? -1.025 -6.926 16.75 1 98.94 91 PHE A N 1
ATOM 719 C CA . PHE A 1 91 ? -2.066 -6.043 16.234 1 98.94 91 PHE A CA 1
ATOM 720 C C . PHE A 1 91 ? -3.4 -6.324 16.922 1 98.94 91 PHE A C 1
ATOM 722 O O . PHE A 1 91 ? -4.07 -5.402 17.391 1 98.94 91 PHE A O 1
ATOM 729 N N . VAL A 1 92 ? -3.742 -7.617 16.938 1 98.75 92 VAL A N 1
ATOM 730 C CA . VAL A 1 92 ? -5.039 -8.031 17.453 1 98.75 92 VAL A CA 1
ATOM 731 C C . VAL A 1 92 ? -5.168 -7.621 18.922 1 98.75 92 VAL A C 1
ATOM 733 O O . VAL A 1 92 ? -6.195 -7.082 19.328 1 98.75 92 VAL A O 1
ATOM 736 N N . SER A 1 93 ? -4.16 -7.844 19.672 1 98.75 93 SER A N 1
ATOM 737 C CA . SER A 1 93 ? -4.176 -7.516 21.094 1 98.75 93 SER A CA 1
ATOM 738 C C . SER A 1 93 ? -4.227 -6.008 21.312 1 98.75 93 SER A C 1
ATOM 740 O O . SER A 1 93 ? -5.055 -5.516 22.078 1 98.75 93 SER A O 1
ATOM 742 N N . THR A 1 94 ? -3.371 -5.258 20.625 1 98.75 94 THR A N 1
ATOM 743 C CA . THR A 1 94 ? -3.264 -3.814 20.812 1 98.75 94 THR A CA 1
ATOM 744 C C . THR A 1 94 ? -4.566 -3.121 20.422 1 98.75 94 THR A C 1
ATOM 746 O O . THR A 1 94 ? -4.992 -2.176 21.078 1 98.75 94 THR A O 1
ATOM 749 N N . LEU A 1 95 ? -5.234 -3.633 19.391 1 98.75 95 LEU A N 1
ATOM 750 C CA . LEU A 1 95 ? -6.422 -2.988 18.844 1 98.75 95 LEU A CA 1
ATOM 751 C C . LEU A 1 95 ? -7.691 -3.613 19.406 1 98.75 95 LEU A C 1
ATOM 753 O O . LEU A 1 95 ? -8.805 -3.184 19.078 1 98.75 95 LEU A O 1
ATOM 757 N N . ALA A 1 96 ? -7.566 -4.625 20.281 1 98.31 96 ALA A N 1
ATOM 758 C CA . ALA A 1 96 ? -8.711 -5.414 20.734 1 98.31 96 ALA A CA 1
ATOM 759 C C . ALA A 1 96 ? -9.594 -5.82 19.562 1 98.31 96 ALA A C 1
ATOM 761 O O . ALA A 1 96 ? -10.812 -5.656 19.609 1 98.31 96 ALA A O 1
ATOM 762 N N . ALA A 1 97 ? -8.938 -6.316 18.516 1 98.19 97 ALA A N 1
ATOM 763 C CA . ALA A 1 97 ? -9.625 -6.59 17.25 1 98.19 97 ALA A CA 1
ATOM 764 C C . ALA A 1 97 ? -10.469 -7.859 17.344 1 98.19 97 ALA A C 1
ATOM 766 O O . ALA A 1 97 ? -9.992 -8.898 17.828 1 98.19 97 ALA A O 1
ATOM 767 N N . THR A 1 98 ? -11.727 -7.781 16.844 1 97.06 98 THR A N 1
ATOM 768 C CA . THR A 1 98 ? -12.602 -8.953 16.875 1 97.06 98 THR A CA 1
ATOM 769 C C . THR A 1 98 ? -13.211 -9.211 15.5 1 97.06 98 THR A C 1
ATOM 771 O O . THR A 1 98 ? -13.719 -10.305 15.234 1 97.06 98 THR A O 1
ATOM 774 N N . ASP A 1 99 ? -13.156 -8.25 14.633 1 96.81 99 ASP A N 1
ATOM 775 C CA . ASP A 1 99 ? -13.742 -8.383 13.305 1 96.81 99 ASP A CA 1
ATOM 776 C C . ASP A 1 99 ? -12.922 -9.328 12.43 1 96.81 99 ASP A C 1
ATOM 778 O O . ASP A 1 99 ? -11.75 -9.055 12.148 1 96.81 99 ASP A O 1
ATOM 782 N N . ARG A 1 100 ? -13.484 -10.398 12.031 1 94.75 100 ARG A N 1
ATOM 783 C CA . ARG A 1 100 ? -12.789 -11.453 11.305 1 94.75 100 ARG A CA 1
ATOM 784 C C . ARG A 1 100 ? -12.18 -10.922 10.016 1 94.75 100 ARG A C 1
ATOM 786 O O . ARG A 1 100 ? -11.023 -11.219 9.695 1 94.75 100 ARG A O 1
ATOM 793 N N . ALA A 1 101 ? -12.938 -10.164 9.211 1 95 101 ALA A N 1
ATOM 794 C CA . ALA A 1 101 ? -12.461 -9.609 7.945 1 95 101 ALA A CA 1
ATOM 795 C C . ALA A 1 101 ? -11.289 -8.656 8.164 1 95 101 ALA A C 1
ATOM 797 O O . ALA A 1 101 ? -10.305 -8.688 7.43 1 95 101 ALA A O 1
ATOM 798 N N . ALA A 1 102 ? -11.406 -7.832 9.25 1 97.44 102 ALA A N 1
ATOM 799 C CA . ALA A 1 102 ? -10.336 -6.891 9.57 1 97.44 102 ALA A CA 1
ATOM 800 C C . ALA A 1 102 ? -9.055 -7.625 9.969 1 97.44 102 ALA A C 1
ATOM 802 O O . ALA A 1 102 ? -7.957 -7.219 9.594 1 97.44 102 ALA A O 1
ATOM 803 N N . ILE A 1 103 ? -9.211 -8.695 10.695 1 97.94 103 ILE A N 1
ATOM 804 C CA . ILE A 1 103 ? -8.062 -9.492 11.109 1 97.94 103 ILE A CA 1
ATOM 805 C C . ILE A 1 103 ? -7.43 -10.148 9.883 1 97.94 103 ILE A C 1
ATOM 807 O O . ILE A 1 103 ? -6.203 -10.227 9.781 1 97.94 103 ILE A O 1
ATOM 811 N N . GLY A 1 104 ? -8.273 -10.648 8.961 1 96.94 104 GLY A N 1
ATOM 812 C CA . GLY A 1 104 ? -7.754 -11.164 7.699 1 96.94 104 GLY A CA 1
ATOM 813 C C . GLY A 1 104 ? -6.918 -10.148 6.941 1 96.94 104 GLY A C 1
ATOM 814 O O . GLY A 1 104 ? -5.848 -10.484 6.426 1 96.94 104 GLY A O 1
ATOM 815 N N . ASN A 1 105 ? -7.406 -8.906 6.906 1 97.88 105 ASN A N 1
ATOM 816 C CA . ASN A 1 105 ? -6.664 -7.836 6.25 1 97.88 105 ASN A CA 1
ATOM 817 C C . ASN A 1 105 ? -5.34 -7.555 6.949 1 97.88 105 ASN A C 1
ATOM 819 O O . ASN A 1 105 ? -4.336 -7.273 6.297 1 97.88 105 ASN A O 1
ATOM 823 N N . ILE A 1 106 ? -5.336 -7.621 8.273 1 98.69 106 ILE A N 1
ATOM 824 C CA . ILE A 1 106 ? -4.109 -7.445 9.047 1 98.69 106 ILE A CA 1
ATOM 825 C C . ILE A 1 106 ? -3.094 -8.516 8.648 1 98.69 106 ILE A C 1
ATOM 827 O O . ILE A 1 106 ? -1.911 -8.227 8.461 1 98.69 106 ILE A O 1
ATOM 831 N N . LYS A 1 107 ? -3.572 -9.773 8.516 1 98.44 107 LYS A N 1
ATOM 832 C CA . LYS A 1 107 ? -2.691 -10.859 8.102 1 98.44 107 LYS A CA 1
ATOM 833 C C . LYS A 1 107 ? -2.053 -10.57 6.746 1 98.44 107 LYS A C 1
ATOM 835 O O . LYS A 1 107 ? -0.836 -10.688 6.594 1 98.44 107 LYS A O 1
ATOM 840 N N . SER A 1 108 ? -2.908 -10.203 5.801 1 98.25 108 SER A N 1
ATOM 841 C CA . SER A 1 108 ? -2.434 -9.914 4.449 1 98.25 108 SER A CA 1
ATOM 842 C C . SER A 1 108 ? -1.405 -8.781 4.453 1 98.25 108 SER A C 1
ATOM 844 O O . SER A 1 108 ? -0.352 -8.898 3.824 1 98.25 108 SER A O 1
ATOM 846 N N . ARG A 1 109 ? -1.638 -7.734 5.172 1 98.81 109 ARG A N 1
ATOM 847 C CA . ARG A 1 109 ? -0.751 -6.574 5.199 1 98.81 109 ARG A CA 1
ATOM 848 C C . ARG A 1 109 ? 0.517 -6.871 5.992 1 98.81 109 ARG A C 1
ATOM 850 O O . ARG A 1 109 ? 1.588 -6.348 5.68 1 98.81 109 ARG A O 1
ATOM 857 N N . THR A 1 110 ? 0.42 -7.73 6.98 1 98.88 110 THR A N 1
ATOM 858 C CA . THR A 1 110 ? 1.608 -8.203 7.684 1 98.88 110 THR A CA 1
ATOM 859 C C . THR A 1 110 ? 2.557 -8.914 6.723 1 98.88 110 THR A C 1
ATOM 861 O O . THR A 1 110 ? 3.764 -8.664 6.734 1 98.88 110 THR A O 1
ATOM 864 N N . ARG A 1 111 ? 1.994 -9.766 5.895 1 98.81 111 ARG A N 1
ATOM 865 C CA . ARG A 1 111 ? 2.807 -10.484 4.918 1 98.81 111 ARG A CA 1
ATOM 866 C C . ARG A 1 111 ? 3.473 -9.516 3.943 1 98.81 111 ARG A C 1
ATOM 868 O O . ARG A 1 111 ? 4.633 -9.703 3.572 1 98.81 111 ARG A O 1
ATOM 875 N N . MET A 1 112 ? 2.752 -8.492 3.566 1 98.88 112 MET A N 1
ATOM 876 C CA . MET A 1 112 ? 3.305 -7.461 2.688 1 98.88 112 MET A CA 1
ATOM 877 C C . MET A 1 112 ? 4.5 -6.777 3.336 1 98.88 112 MET A C 1
ATOM 879 O O . MET A 1 112 ? 5.527 -6.566 2.688 1 98.88 112 MET A O 1
ATOM 883 N N . ILE A 1 113 ? 4.438 -6.469 4.645 1 98.94 113 ILE A N 1
ATOM 884 C CA . ILE A 1 113 ? 5.527 -5.812 5.355 1 98.94 113 ILE A CA 1
ATOM 885 C C . ILE A 1 113 ? 6.762 -6.711 5.352 1 98.94 113 ILE A C 1
ATOM 887 O O . ILE A 1 113 ? 7.879 -6.242 5.121 1 98.94 113 ILE A O 1
ATOM 891 N N . ILE A 1 114 ? 6.586 -7.988 5.562 1 98.94 114 ILE A N 1
ATOM 892 C CA . ILE A 1 114 ? 7.688 -8.945 5.578 1 98.94 114 ILE A CA 1
ATOM 893 C C . ILE A 1 114 ? 8.352 -8.984 4.203 1 98.94 114 ILE A C 1
ATOM 895 O O . ILE A 1 114 ? 9.586 -8.938 4.098 1 98.94 114 ILE A O 1
ATOM 899 N N . LEU A 1 115 ? 7.586 -9.062 3.154 1 98.94 115 LEU A N 1
ATOM 900 C CA . LEU A 1 115 ? 8.133 -9.102 1.801 1 98.94 115 LEU A CA 1
ATOM 901 C C . LEU A 1 115 ? 8.945 -7.844 1.508 1 98.94 115 LEU A C 1
ATOM 903 O O . LEU A 1 115 ? 10.047 -7.926 0.96 1 98.94 115 LEU A O 1
ATOM 907 N N . TYR A 1 116 ? 8.445 -6.734 1.906 1 98.88 116 TYR A N 1
ATOM 908 C CA . TYR A 1 116 ? 9.148 -5.492 1.619 1 98.88 116 TYR A CA 1
ATOM 909 C C . TYR A 1 116 ? 10.398 -5.367 2.48 1 98.88 116 TYR A C 1
ATOM 911 O O . TYR A 1 116 ? 11.375 -4.727 2.078 1 98.88 116 TYR A O 1
ATOM 919 N N . TYR A 1 117 ? 10.375 -5.945 3.695 1 98.88 117 TYR A N 1
ATOM 920 C CA . TYR A 1 117 ? 11.609 -5.992 4.473 1 98.88 117 TYR A CA 1
ATOM 921 C C . TYR A 1 117 ? 12.711 -6.699 3.701 1 98.88 117 TYR A C 1
ATOM 923 O O . TYR A 1 117 ? 13.828 -6.184 3.582 1 98.88 117 TYR A O 1
ATOM 931 N N . PHE A 1 118 ? 12.398 -7.855 3.137 1 98.81 118 PHE A N 1
ATOM 932 C CA . PHE A 1 118 ? 13.383 -8.617 2.375 1 98.81 118 PHE A CA 1
ATOM 933 C C . PHE A 1 118 ? 13.781 -7.867 1.108 1 98.81 118 PHE A C 1
ATOM 935 O O . PHE A 1 118 ? 14.945 -7.91 0.695 1 98.81 118 PHE A O 1
ATOM 942 N N . ALA A 1 119 ? 12.82 -7.199 0.427 1 98.56 119 ALA A N 1
ATOM 943 C CA . ALA A 1 119 ? 13.156 -6.426 -0.763 1 98.56 119 ALA A CA 1
ATOM 944 C C . ALA A 1 119 ? 14.117 -5.289 -0.42 1 98.56 119 ALA A C 1
ATOM 946 O O . ALA A 1 119 ? 15.109 -5.07 -1.119 1 98.56 119 ALA A O 1
ATOM 947 N N . ASN A 1 120 ? 13.82 -4.602 0.697 1 97.25 120 ASN A N 1
ATOM 948 C CA . ASN A 1 120 ? 14.625 -3.461 1.11 1 97.25 120 ASN A CA 1
ATOM 949 C C . ASN A 1 120 ? 16.047 -3.885 1.486 1 97.25 120 ASN A C 1
ATOM 951 O O . ASN A 1 120 ? 17 -3.166 1.211 1 97.25 120 ASN A O 1
ATOM 955 N N . THR A 1 121 ? 16.203 -5.023 2.094 1 98.06 121 THR A N 1
ATOM 956 C CA . THR A 1 121 ? 17.5 -5.418 2.648 1 98.06 121 THR A CA 1
ATOM 957 C C . THR A 1 121 ? 18.281 -6.242 1.64 1 98.06 121 THR A C 1
ATOM 959 O O . THR A 1 121 ? 19.484 -6.496 1.837 1 98.06 121 THR A O 1
ATOM 962 N N . ASN A 1 122 ? 17.656 -6.613 0.454 1 97.19 122 ASN A N 1
ATOM 963 C CA . ASN A 1 122 ? 18.359 -7.438 -0.526 1 97.19 122 ASN A CA 1
ATOM 964 C C . ASN A 1 122 ? 18.391 -6.77 -1.898 1 97.19 122 ASN A C 1
ATOM 966 O O . ASN A 1 122 ? 18.75 -7.402 -2.893 1 97.19 122 ASN A O 1
ATOM 970 N N . GLY A 1 123 ? 17.969 -5.469 -1.913 1 95.62 123 GLY A N 1
ATOM 971 C CA . GLY A 1 123 ? 17.953 -4.781 -3.195 1 95.62 123 GLY A CA 1
ATOM 972 C C . GLY A 1 123 ? 17 -5.398 -4.199 1 95.62 123 GLY A C 1
ATOM 973 O O . GLY A 1 123 ? 17.375 -5.648 -5.348 1 95.62 123 GLY A O 1
ATOM 974 N N . GLY A 1 124 ? 15.828 -5.68 -3.697 1 97.69 124 GLY A N 1
ATOM 975 C CA . GLY A 1 124 ? 14.906 -6.43 -4.535 1 97.69 124 GLY A CA 1
ATOM 976 C C . GLY A 1 124 ? 13.609 -5.695 -4.801 1 97.69 124 GLY A C 1
ATOM 977 O O . GLY A 1 124 ? 13.453 -4.543 -4.398 1 97.69 124 GLY A O 1
ATOM 978 N N . MET A 1 125 ? 12.734 -6.316 -5.574 1 98.56 125 MET A N 1
ATOM 979 C CA . MET A 1 125 ? 11.359 -5.918 -5.848 1 98.56 125 MET A CA 1
ATOM 980 C C . MET A 1 125 ? 10.375 -6.992 -5.383 1 98.56 125 MET A C 1
ATOM 982 O O . MET A 1 125 ? 10.664 -8.188 -5.484 1 98.56 125 MET A O 1
ATOM 986 N N . VAL A 1 126 ? 9.336 -6.535 -4.867 1 98.94 126 VAL A N 1
ATOM 987 C CA . VAL A 1 126 ? 8.289 -7.473 -4.48 1 98.94 126 VAL A CA 1
ATOM 988 C C . VAL A 1 126 ? 7.449 -7.844 -5.703 1 98.94 126 VAL A C 1
ATOM 990 O O . VAL A 1 126 ? 6.926 -6.969 -6.391 1 98.94 126 VAL A O 1
ATOM 993 N N . VAL A 1 127 ? 7.328 -9.148 -5.961 1 98.88 127 VAL A N 1
ATOM 994 C CA . VAL A 1 127 ? 6.566 -9.664 -7.094 1 98.88 127 VAL A CA 1
ATOM 995 C C . VAL A 1 127 ? 5.211 -10.18 -6.613 1 98.88 127 VAL A C 1
ATOM 997 O O . VAL A 1 127 ? 5.145 -11.062 -5.75 1 98.88 127 VAL A O 1
ATOM 1000 N N . GLY A 1 128 ? 4.148 -9.578 -7.133 1 98.62 128 GLY A N 1
ATOM 1001 C CA . GLY A 1 128 ? 2.797 -9.992 -6.789 1 98.62 128 GLY A CA 1
ATOM 1002 C C . GLY A 1 128 ? 2.311 -11.18 -7.605 1 98.62 128 GLY A C 1
ATOM 1003 O O . GLY A 1 128 ? 2.977 -11.602 -8.555 1 98.62 128 GLY A O 1
ATOM 1004 N N . THR A 1 129 ? 1.146 -11.703 -7.223 1 98.56 129 THR A N 1
ATOM 1005 C CA . THR A 1 129 ? 0.631 -12.922 -7.848 1 98.56 129 THR A CA 1
ATOM 1006 C C . THR A 1 129 ? -0.85 -12.766 -8.18 1 98.56 129 THR A C 1
ATOM 1008 O O . THR A 1 129 ? -1.56 -13.766 -8.344 1 98.56 129 THR A O 1
ATOM 1011 N N . THR A 1 130 ? -1.332 -11.555 -8.258 1 98.12 130 THR A N 1
ATOM 1012 C CA . THR A 1 130 ? -2.738 -11.289 -8.539 1 98.12 130 THR A CA 1
ATOM 1013 C C . THR A 1 130 ? -3.057 -11.586 -10.008 1 98.12 130 THR A C 1
ATOM 1015 O O . THR A 1 130 ? -2.35 -11.125 -10.906 1 98.12 130 THR A O 1
ATOM 1018 N N . ASN A 1 131 ? -4.055 -12.422 -10.258 1 98.19 131 ASN A N 1
ATOM 1019 C CA . ASN A 1 131 ? -4.508 -12.656 -11.625 1 98.19 131 ASN A CA 1
ATOM 1020 C C . ASN A 1 131 ? -5.621 -11.695 -12.023 1 98.19 131 ASN A C 1
ATOM 1022 O O . ASN A 1 131 ? -6.09 -10.906 -11.195 1 98.19 131 ASN A O 1
ATOM 1026 N N . ARG A 1 132 ? -6.043 -11.766 -13.203 1 98.06 132 ARG A N 1
ATOM 1027 C CA . ARG A 1 132 ? -6.984 -10.797 -13.766 1 98.06 132 ARG A CA 1
ATOM 1028 C C . ARG A 1 132 ? -8.344 -10.891 -13.078 1 98.06 132 ARG A C 1
ATOM 1030 O O . ARG A 1 132 ? -8.992 -9.875 -12.836 1 98.06 132 ARG A O 1
ATOM 1037 N N . THR A 1 133 ? -8.797 -12.094 -12.828 1 98.5 133 THR A N 1
ATOM 1038 C CA . THR A 1 133 ? -10.086 -12.305 -12.164 1 98.5 133 THR A CA 1
ATOM 1039 C C . THR A 1 133 ? -10.109 -11.617 -10.805 1 98.5 133 THR A C 1
ATOM 1041 O O . THR A 1 133 ? -11.031 -10.852 -10.5 1 98.5 133 THR A O 1
ATOM 1044 N N . GLU A 1 134 ? -9.07 -11.859 -10.023 1 98.25 134 GLU A N 1
ATOM 1045 C CA . GLU A 1 134 ? -8.945 -11.25 -8.703 1 98.25 134 GLU A CA 1
ATOM 1046 C C . GLU A 1 134 ? -8.859 -9.727 -8.805 1 98.25 134 GLU A C 1
ATOM 1048 O O . GLU A 1 134 ? -9.484 -9.016 -8.016 1 98.25 134 GLU A O 1
ATOM 1053 N N . LEU A 1 135 ? -8.102 -9.273 -9.766 1 98.06 135 LEU A N 1
ATOM 1054 C CA . LEU A 1 135 ? -7.926 -7.84 -9.969 1 98.06 135 LEU A CA 1
ATOM 1055 C C . LEU A 1 135 ? -9.266 -7.164 -10.258 1 98.06 135 LEU A C 1
ATOM 1057 O O . LEU A 1 135 ? -9.641 -6.203 -9.578 1 98.06 135 LEU A O 1
ATOM 1061 N N . LEU A 1 136 ? -9.961 -7.672 -11.227 1 98.31 136 LEU A N 1
ATOM 1062 C CA . LEU A 1 136 ? -11.188 -7.031 -11.695 1 98.31 136 LEU A CA 1
ATOM 1063 C C . LEU A 1 136 ? -12.281 -7.105 -10.633 1 98.31 136 LEU A C 1
ATOM 1065 O O . LEU A 1 136 ? -13.102 -6.191 -10.516 1 98.31 136 LEU A O 1
ATOM 1069 N N . LEU A 1 137 ? -12.266 -8.141 -9.828 1 98 137 LEU A N 1
ATOM 1070 C CA . LEU A 1 137 ? -13.25 -8.289 -8.766 1 98 137 LEU A CA 1
ATOM 1071 C C . LEU A 1 137 ? -12.852 -7.477 -7.539 1 98 137 LEU A C 1
ATOM 1073 O O . LEU A 1 137 ? -13.68 -7.242 -6.652 1 98 137 LEU A O 1
ATOM 1077 N N . GLY A 1 138 ? -11.609 -7.145 -7.469 1 97.75 138 GLY A N 1
ATOM 1078 C CA . GLY A 1 138 ? -11.094 -6.543 -6.25 1 97.75 138 GLY A CA 1
ATOM 1079 C C . GLY A 1 138 ? -10.898 -7.539 -5.125 1 97.75 138 GLY A C 1
ATOM 1080 O O . GLY A 1 138 ? -10.953 -7.176 -3.949 1 97.75 138 GLY A O 1
ATOM 1081 N N . TYR A 1 139 ? -10.766 -8.812 -5.531 1 96.69 139 TYR A N 1
ATOM 1082 C CA . TYR A 1 139 ? -10.602 -9.859 -4.531 1 96.69 139 TYR A CA 1
ATOM 1083 C C . TYR A 1 139 ? -9.141 -9.992 -4.113 1 96.69 139 TYR A C 1
ATOM 1085 O O . TYR A 1 139 ? -8.5 -11.008 -4.395 1 96.69 139 TYR A O 1
ATOM 1093 N N . PHE A 1 140 ? -8.633 -9.031 -3.463 1 97.12 140 PHE A N 1
ATOM 1094 C CA . PHE A 1 140 ? -7.324 -8.898 -2.826 1 97.12 140 PHE A CA 1
ATOM 1095 C C . PHE A 1 140 ? -7.348 -7.793 -1.775 1 97.12 140 PHE A C 1
ATOM 1097 O O . PHE A 1 140 ? -8.289 -6.992 -1.727 1 97.12 140 PHE A O 1
ATOM 1104 N N . THR A 1 141 ? -6.418 -7.789 -0.893 1 97.75 141 THR A N 1
ATOM 1105 C CA . THR A 1 141 ? -6.316 -6.762 0.137 1 97.75 141 THR A CA 1
ATOM 1106 C C . THR A 1 141 ? -5.469 -5.594 -0.351 1 97.75 141 THR A C 1
ATOM 1108 O O . THR A 1 141 ? -4.293 -5.766 -0.681 1 97.75 141 THR A O 1
ATOM 1111 N N . LYS A 1 142 ? -6.098 -4.402 -0.412 1 98 142 LYS A N 1
ATOM 1112 C CA . LYS A 1 142 ? -5.375 -3.18 -0.75 1 98 142 LYS A CA 1
ATOM 1113 C C . LYS A 1 142 ? -4.188 -2.969 0.186 1 98 142 LYS A C 1
ATOM 1115 O O . LYS A 1 142 ? -4.34 -3.008 1.409 1 98 142 LYS A O 1
ATOM 1120 N N . TYR A 1 143 ? -2.947 -2.857 -0.318 1 98.12 143 TYR A N 1
ATOM 1121 C CA . TYR A 1 143 ? -1.697 -2.67 0.41 1 98.12 143 TYR A CA 1
ATOM 1122 C C . TYR A 1 143 ? -1.37 -3.895 1.255 1 98.12 143 TYR A C 1
ATOM 1124 O O . TYR A 1 143 ? -0.674 -3.791 2.268 1 98.12 143 TYR A O 1
ATOM 1132 N N . GLY A 1 144 ? -1.979 -4.988 0.997 1 97.94 144 GLY A N 1
ATOM 1133 C CA . GLY A 1 144 ? -1.592 -6.328 1.409 1 97.94 144 GLY A CA 1
ATOM 1134 C C . GLY A 1 144 ? -0.995 -7.148 0.282 1 97.94 144 GLY A C 1
ATOM 1135 O O . GLY A 1 144 ? 0.085 -6.832 -0.22 1 97.94 144 GLY A O 1
ATOM 1136 N N . ASP A 1 145 ? -1.835 -8.117 -0.207 1 96.94 145 ASP A N 1
ATOM 1137 C CA . ASP A 1 145 ? -1.366 -8.867 -1.372 1 96.94 145 ASP A CA 1
ATOM 1138 C C . ASP A 1 145 ? -1.409 -8 -2.631 1 96.94 145 ASP A C 1
ATOM 1140 O O . ASP A 1 145 ? -0.749 -8.312 -3.625 1 96.94 145 ASP A O 1
ATOM 1144 N N . GLY A 1 146 ? -2.131 -6.91 -2.549 1 96.88 146 GLY A N 1
ATOM 1145 C CA . GLY A 1 146 ? -2.125 -5.945 -3.641 1 96.88 146 GLY A CA 1
ATOM 1146 C C . GLY A 1 146 ? -0.951 -4.988 -3.586 1 96.88 146 GLY A C 1
ATOM 1147 O O . GLY A 1 146 ? -0.759 -4.18 -4.5 1 96.88 146 GLY A O 1
ATOM 1148 N N . GLY A 1 147 ? -0.241 -4.992 -2.512 1 98 147 GLY A N 1
ATOM 1149 C CA . GLY A 1 147 ? 0.938 -4.156 -2.359 1 98 147 GLY A CA 1
ATOM 1150 C C . GLY A 1 147 ? 2.209 -4.816 -2.855 1 98 147 GLY A C 1
ATOM 1151 O O . GLY A 1 147 ? 2.859 -5.559 -2.115 1 98 147 GLY A O 1
ATOM 1152 N N . CYS A 1 148 ? 2.6 -4.531 -4.109 1 98.62 148 CYS A N 1
ATOM 1153 C CA . CYS A 1 148 ? 3.799 -5.094 -4.723 1 98.62 148 CYS A CA 1
ATOM 1154 C C . CYS A 1 148 ? 4.367 -4.148 -5.777 1 98.62 148 CYS A C 1
ATOM 1156 O O . CYS A 1 148 ? 3.852 -3.045 -5.969 1 98.62 148 CYS A O 1
ATOM 1158 N N . ASP A 1 149 ? 5.488 -4.539 -6.332 1 98.38 149 ASP A N 1
ATOM 1159 C CA . ASP A 1 149 ? 6.148 -3.707 -7.336 1 98.38 149 ASP A CA 1
ATOM 1160 C C . ASP A 1 149 ? 5.789 -4.164 -8.75 1 98.38 149 ASP A C 1
ATOM 1162 O O . ASP A 1 149 ? 5.75 -3.355 -9.68 1 98.38 149 ASP A O 1
ATOM 1166 N N . VAL A 1 150 ? 5.598 -5.492 -8.891 1 98.44 150 VAL A N 1
ATOM 1167 C CA . VAL A 1 150 ? 5.398 -6.098 -10.203 1 98.44 150 VAL A CA 1
ATOM 1168 C C . VAL A 1 150 ? 4.27 -7.125 -10.133 1 98.44 150 VAL A C 1
ATOM 1170 O O . VAL A 1 150 ? 4.184 -7.898 -9.18 1 98.44 150 VAL A O 1
ATOM 1173 N N . GLU A 1 151 ? 3.41 -7.094 -11.094 1 98.62 151 GLU A N 1
ATOM 1174 C CA . GLU A 1 151 ? 2.346 -8.078 -11.242 1 98.62 151 GLU A CA 1
ATOM 1175 C C . GLU A 1 151 ? 2.43 -8.773 -12.602 1 98.62 151 GLU A C 1
ATOM 1177 O O . GLU A 1 151 ? 1.906 -8.266 -13.594 1 98.62 151 GLU A O 1
ATOM 1182 N N . PRO A 1 152 ? 2.982 -9.93 -12.633 1 98.69 152 PRO A N 1
ATOM 1183 C CA . PRO A 1 152 ? 3.297 -10.531 -13.93 1 98.69 152 PRO A CA 1
ATOM 1184 C C . PRO A 1 152 ? 2.098 -11.234 -14.562 1 98.69 152 PRO A C 1
ATOM 1186 O O . PRO A 1 152 ? 2.1 -11.516 -15.758 1 98.69 152 PRO A O 1
ATOM 1189 N N . ILE A 1 153 ? 1.061 -11.531 -13.727 1 98.56 153 ILE A N 1
ATOM 1190 C CA . ILE A 1 153 ? 0.012 -12.352 -14.312 1 98.56 153 ILE A CA 1
ATOM 1191 C C . ILE A 1 153 ? -1.335 -11.641 -14.188 1 98.56 153 ILE A C 1
ATOM 1193 O O . ILE A 1 153 ? -2.389 -12.281 -14.281 1 98.56 153 ILE A O 1
ATOM 1197 N N . GLU A 1 154 ? -1.328 -10.398 -13.961 1 97.5 154 GLU A N 1
ATOM 1198 C CA . GLU A 1 154 ? -2.549 -9.633 -13.727 1 97.5 154 GLU A CA 1
ATOM 1199 C C . GLU A 1 154 ? -3.408 -9.57 -14.984 1 97.5 154 GLU A C 1
ATOM 1201 O O . GLU A 1 154 ? -4.582 -9.195 -14.93 1 97.5 154 GLU A O 1
ATOM 1206 N N . HIS A 1 155 ? -2.891 -9.875 -16.156 1 97.62 155 HIS A N 1
ATOM 1207 C CA . HIS A 1 155 ? -3.65 -9.844 -17.406 1 97.62 155 HIS A CA 1
ATOM 1208 C C . HIS A 1 155 ? -4.25 -11.203 -17.719 1 97.62 155 HIS A C 1
ATOM 1210 O O . HIS A 1 155 ? -5.004 -11.352 -18.688 1 97.62 155 HIS A O 1
ATOM 1216 N N . LEU A 1 156 ? -4.004 -12.203 -16.906 1 98.19 156 LEU A N 1
ATOM 1217 C CA . LEU A 1 156 ? -4.461 -13.57 -17.156 1 98.19 156 LEU A CA 1
ATOM 1218 C C . LEU A 1 156 ? -5.633 -13.914 -16.234 1 98.19 156 LEU A C 1
ATOM 1220 O O . LEU A 1 156 ? -5.57 -13.688 -15.031 1 98.19 156 LEU A O 1
ATOM 1224 N N . TYR A 1 157 ? -6.664 -14.5 -16.844 1 98.25 157 TYR A N 1
ATOM 1225 C CA . TYR A 1 157 ? -7.738 -15.039 -16.016 1 98.25 157 TYR A CA 1
ATOM 1226 C C . TYR A 1 157 ? -7.289 -16.312 -15.297 1 98.25 157 TYR A C 1
ATOM 1228 O O . TYR A 1 157 ? -6.246 -16.875 -15.625 1 98.25 157 TYR A O 1
ATOM 1236 N N . LYS A 1 158 ? -8.102 -16.719 -14.305 1 98.31 158 LYS A N 1
ATOM 1237 C CA . LYS A 1 158 ? -7.762 -17.906 -13.523 1 98.31 158 LYS A CA 1
ATOM 1238 C C . LYS A 1 158 ? -7.594 -19.125 -14.43 1 98.31 158 LYS A C 1
ATOM 1240 O O . LYS A 1 158 ? -6.668 -19.906 -14.242 1 98.31 158 LYS A O 1
ATOM 1245 N N . ARG A 1 159 ? -8.414 -19.281 -15.445 1 97.62 159 ARG A N 1
ATOM 1246 C CA . ARG A 1 159 ? -8.312 -20.391 -16.375 1 97.62 159 ARG A CA 1
ATOM 1247 C C . ARG A 1 159 ? -6.965 -20.391 -17.094 1 97.62 159 ARG A C 1
ATOM 1249 O O . ARG A 1 159 ? -6.387 -21.453 -17.328 1 97.62 159 ARG A O 1
ATOM 1256 N N . ASP A 1 160 ? -6.484 -19.203 -17.469 1 98.12 160 ASP A N 1
ATOM 1257 C CA . ASP A 1 160 ? -5.188 -19.094 -18.125 1 98.12 160 ASP A CA 1
ATOM 1258 C C . ASP A 1 160 ? -4.055 -19.484 -17.188 1 98.12 160 ASP A C 1
ATOM 1260 O O . ASP A 1 160 ? -3.078 -20.109 -17.609 1 98.12 160 ASP A O 1
ATOM 1264 N N . VAL A 1 161 ? -4.16 -19.125 -15.914 1 98.56 161 VAL A N 1
ATOM 1265 C CA . VAL A 1 161 ? -3.164 -19.484 -14.906 1 98.56 161 VAL A CA 1
ATOM 1266 C C . VAL A 1 161 ? -3.043 -21.016 -14.82 1 98.56 161 VAL A C 1
ATOM 1268 O O . VAL A 1 161 ? -1.936 -21.547 -14.766 1 98.56 161 VAL A O 1
ATOM 1271 N N . TYR A 1 162 ? -4.16 -21.688 -14.836 1 98.38 162 TYR A N 1
ATOM 1272 C CA . TYR A 1 162 ? -4.145 -23.156 -14.766 1 98.38 162 TYR A CA 1
ATOM 1273 C C . TYR A 1 162 ? -3.5 -23.75 -16.016 1 98.38 162 TYR A C 1
ATOM 1275 O O . TYR A 1 162 ? -2.803 -24.766 -15.93 1 98.38 162 TYR A O 1
ATOM 1283 N N . GLU A 1 163 ? -3.744 -23.156 -17.141 1 98.44 163 GLU A N 1
ATOM 1284 C CA . GLU A 1 163 ? -3.109 -23.656 -18.359 1 98.44 163 GLU A CA 1
ATOM 1285 C C . GLU A 1 163 ? -1.595 -23.484 -18.297 1 98.44 163 GLU A C 1
ATOM 1287 O O . GLU A 1 163 ? -0.85 -24.391 -18.688 1 98.44 163 GLU A O 1
ATOM 1292 N N . LEU A 1 164 ? -1.144 -22.328 -17.812 1 98.62 164 LEU A N 1
ATOM 1293 C CA . LEU A 1 164 ? 0.29 -22.141 -17.625 1 98.62 164 LEU A CA 1
ATOM 1294 C C . LEU A 1 164 ? 0.848 -23.156 -16.641 1 98.62 164 LEU A C 1
ATOM 1296 O O . LEU A 1 164 ? 1.946 -23.672 -16.828 1 98.62 164 LEU A O 1
ATOM 1300 N N . ALA A 1 165 ? 0.09 -23.422 -15.594 1 98.62 165 ALA A N 1
ATOM 1301 C CA . ALA A 1 165 ? 0.518 -24.359 -14.547 1 98.62 165 ALA A CA 1
ATOM 1302 C C . ALA A 1 165 ? 0.812 -25.734 -15.133 1 98.62 165 ALA A C 1
ATOM 1304 O O . ALA A 1 165 ? 1.788 -26.375 -14.75 1 98.62 165 ALA A O 1
ATOM 1305 N N . LYS A 1 166 ? -0.019 -26.188 -16.047 1 98.19 166 LYS A N 1
ATOM 1306 C CA . LYS A 1 166 ? 0.173 -27.469 -16.688 1 98.19 166 LYS A CA 1
ATOM 1307 C C . LYS A 1 166 ? 1.492 -27.516 -17.469 1 98.19 166 LYS A C 1
ATOM 1309 O O . LYS A 1 166 ? 2.266 -28.453 -17.328 1 98.19 166 LYS A O 1
ATOM 1314 N N . ILE A 1 167 ? 1.698 -26.453 -18.219 1 98.31 167 ILE A N 1
ATOM 1315 C CA . ILE A 1 167 ? 2.889 -26.375 -19.062 1 98.31 167 ILE A CA 1
ATOM 1316 C C . ILE A 1 167 ? 4.137 -26.281 -18.172 1 98.31 167 ILE A C 1
ATOM 1318 O O . ILE A 1 167 ? 5.164 -26.875 -18.484 1 98.31 167 ILE A O 1
ATOM 1322 N N . LEU A 1 168 ? 4.043 -25.562 -17.062 1 98.38 168 LEU A N 1
ATOM 1323 C CA . LEU A 1 168 ? 5.172 -25.328 -16.172 1 98.38 168 LEU A CA 1
ATOM 1324 C C . LEU A 1 168 ? 5.355 -26.5 -15.211 1 98.38 168 LEU A C 1
ATOM 1326 O O . LEU A 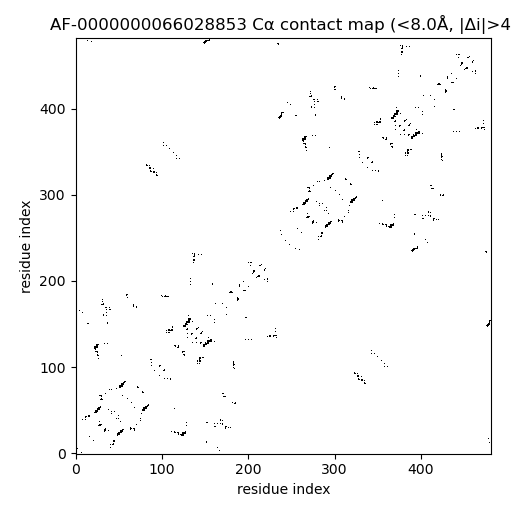1 168 ? 6.238 -26.469 -14.352 1 98.38 168 LEU A O 1
ATOM 1330 N N . ASP A 1 169 ? 4.477 -27.484 -15.336 1 97.81 169 ASP A N 1
ATOM 1331 C CA . ASP A 1 169 ? 4.559 -28.719 -14.578 1 97.81 169 ASP A CA 1
ATOM 1332 C C . ASP A 1 169 ? 4.473 -28.469 -13.078 1 97.81 169 ASP A C 1
ATOM 1334 O O . ASP A 1 169 ? 5.305 -28.953 -12.312 1 97.81 169 ASP A O 1
ATOM 1338 N N . ILE A 1 170 ? 3.564 -27.625 -12.695 1 98.56 170 ILE A N 1
ATOM 1339 C CA . ILE A 1 170 ? 3.283 -27.406 -11.281 1 98.56 170 ILE A CA 1
ATOM 1340 C C . ILE A 1 170 ? 2.75 -28.688 -10.648 1 98.56 170 ILE A C 1
ATOM 1342 O O . ILE A 1 170 ? 1.957 -29.406 -11.258 1 98.56 170 ILE A O 1
ATOM 1346 N N . PRO A 1 171 ? 3.148 -29.016 -9.438 1 98.25 171 PRO A N 1
ATOM 1347 C CA . PRO A 1 171 ? 2.695 -30.234 -8.789 1 98.25 171 PRO A CA 1
ATOM 1348 C C . PRO A 1 171 ? 1.176 -30.391 -8.797 1 98.25 171 PRO A C 1
ATOM 1350 O O . PRO A 1 171 ? 0.455 -29.422 -8.57 1 98.25 171 PRO A O 1
ATOM 1353 N N . GLU A 1 172 ? 0.735 -31.547 -8.992 1 97.88 172 GLU A N 1
ATOM 1354 C CA . GLU A 1 172 ? -0.688 -31.859 -9.109 1 97.88 172 GLU A CA 1
ATOM 1355 C C . GLU A 1 172 ? -1.432 -31.5 -7.824 1 97.88 172 GLU A C 1
ATOM 1357 O O . GLU A 1 172 ? -2.586 -31.062 -7.867 1 97.88 172 GLU A O 1
ATOM 1362 N N . SER A 1 173 ? -0.796 -31.734 -6.703 1 97.62 173 SER A N 1
ATOM 1363 C CA . SER A 1 173 ? -1.418 -31.422 -5.418 1 97.62 173 SER A CA 1
ATOM 1364 C C . SER A 1 173 ? -1.793 -29.953 -5.32 1 97.62 173 SER A C 1
ATOM 1366 O O . SER A 1 173 ? -2.801 -29.609 -4.703 1 97.62 173 SER A O 1
ATOM 1368 N N . ILE A 1 174 ? -1.007 -29.078 -5.945 1 97.62 174 ILE A N 1
ATOM 1369 C CA . ILE A 1 174 ? -1.286 -27.641 -5.957 1 97.62 174 ILE A CA 1
ATOM 1370 C C . ILE A 1 174 ? -2.412 -27.344 -6.941 1 97.62 174 ILE A C 1
ATOM 1372 O O . ILE A 1 174 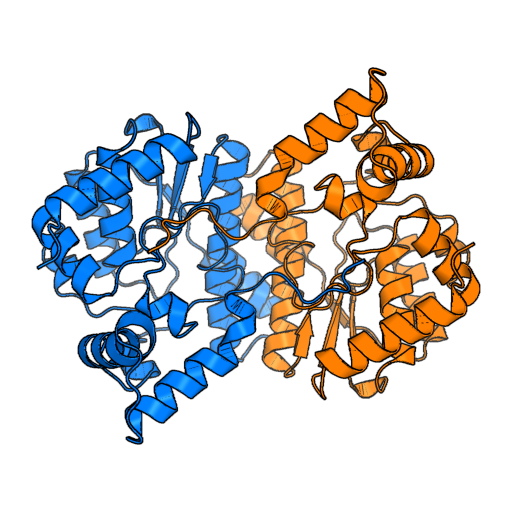? -3.324 -26.562 -6.637 1 97.62 174 ILE A O 1
ATOM 1376 N N . MET A 1 175 ? -2.41 -28 -8.07 1 97.31 175 MET A N 1
ATOM 1377 C CA . MET A 1 175 ? -3.375 -27.734 -9.141 1 97.31 175 MET A CA 1
ATOM 1378 C C . MET A 1 175 ? -4.77 -28.188 -8.734 1 97.31 175 MET A C 1
ATOM 1380 O O . MET A 1 175 ? -5.77 -27.609 -9.156 1 97.31 175 MET A O 1
ATOM 1384 N N . LYS A 1 176 ? -4.887 -29.172 -7.926 1 96 176 LYS A N 1
ATOM 1385 C CA . LYS A 1 176 ? -6.172 -29.734 -7.543 1 96 176 LYS A CA 1
ATOM 1386 C C . LYS A 1 176 ? -6.742 -29.047 -6.309 1 96 176 LYS A C 1
ATOM 1388 O O . LYS A 1 176 ? -7.918 -29.203 -5.984 1 96 176 LYS A O 1
ATOM 1393 N N . LYS A 1 177 ? -5.938 -28.297 -5.668 1 93.62 177 LYS A N 1
ATOM 1394 C CA . LYS A 1 177 ? -6.348 -27.578 -4.465 1 93.62 177 LYS A CA 1
ATOM 1395 C C . LYS A 1 177 ? -7.312 -26.438 -4.801 1 93.62 177 LYS A C 1
ATOM 1397 O O . LYS A 1 177 ? -7.109 -25.719 -5.773 1 93.62 177 LYS A O 1
ATOM 1402 N N . LYS A 1 178 ? -8.344 -26.281 -3.969 1 92.62 178 LYS A N 1
ATOM 1403 C CA . LYS A 1 178 ? -9.234 -25.141 -4.141 1 92.62 178 LYS A CA 1
ATOM 1404 C C . LYS A 1 178 ? -8.516 -23.828 -3.816 1 92.62 178 LYS A C 1
ATOM 1406 O O . LYS A 1 178 ? -7.809 -23.734 -2.811 1 92.62 178 LYS A O 1
ATOM 1411 N N . PRO A 1 179 ? -8.719 -22.844 -4.633 1 94.19 179 PRO A N 1
ATOM 1412 C CA . PRO A 1 179 ? -8.102 -21.547 -4.336 1 94.19 179 PRO A CA 1
ATOM 1413 C C . PRO A 1 179 ? -8.562 -20.969 -2.998 1 94.19 179 PRO A C 1
ATOM 1415 O O . PRO A 1 179 ? -9.734 -21.094 -2.639 1 94.19 179 PRO A O 1
ATOM 1418 N N . THR A 1 180 ? -7.602 -20.422 -2.246 1 91.31 180 THR A N 1
ATOM 1419 C CA . THR A 1 180 ? -7.867 -19.812 -0.95 1 91.31 180 THR A CA 1
ATO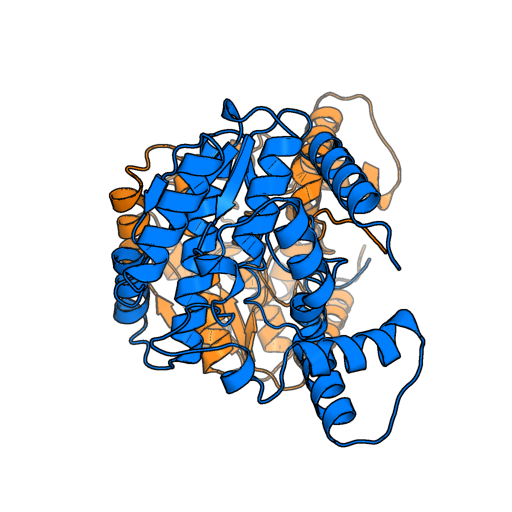M 1420 C C . THR A 1 180 ? -6.98 -18.578 -0.739 1 91.31 180 THR A C 1
ATOM 1422 O O . THR A 1 180 ? -5.863 -18.531 -1.253 1 91.31 180 THR A O 1
ATOM 1425 N N . ALA A 1 181 ? -7.488 -17.594 0.033 1 86.06 181 ALA A N 1
ATOM 1426 C CA . ALA A 1 181 ? -6.695 -16.438 0.421 1 86.06 181 ALA A CA 1
ATOM 1427 C C . ALA A 1 181 ? -6.059 -16.641 1.794 1 86.06 181 ALA A C 1
ATOM 1429 O O . ALA A 1 181 ? -5.234 -15.828 2.229 1 86.06 181 ALA A O 1
ATOM 1430 N N . GLY A 1 182 ? -6.414 -17.703 2.406 1 84.81 182 GLY A N 1
ATOM 1431 C CA . GLY A 1 182 ? -5.801 -18.031 3.684 1 84.81 182 GLY A CA 1
ATOM 1432 C C . GLY A 1 182 ? -6.078 -17 4.758 1 84.81 182 GLY A C 1
ATOM 1433 O O . GLY A 1 182 ? -5.246 -16.766 5.637 1 84.81 182 GLY A O 1
ATOM 1434 N N . LEU A 1 183 ? -7.191 -16.359 4.75 1 84.44 183 LEU A N 1
ATOM 1435 C CA . LEU A 1 183 ? -7.504 -15.281 5.684 1 84.44 183 LEU A CA 1
ATOM 1436 C C . LEU A 1 183 ? -8.016 -15.844 7.008 1 84.44 183 LEU A C 1
ATOM 1438 O O . LEU A 1 183 ? -7.781 -15.266 8.07 1 84.44 183 LEU A O 1
ATOM 1442 N N . TRP A 1 184 ? -8.727 -16.984 6.98 1 84.75 184 TRP A N 1
ATOM 1443 C CA . TRP A 1 184 ? -9.18 -17.703 8.164 1 84.75 184 TRP A CA 1
ATOM 1444 C C . TRP A 1 184 ? -9.398 -19.188 7.863 1 84.75 184 TRP A C 1
ATOM 1446 O O . TRP A 1 184 ? -9.336 -19.609 6.703 1 84.75 184 TRP A O 1
ATOM 1456 N N . ALA A 1 185 ? -9.562 -19.938 8.906 1 85.06 185 ALA A N 1
ATOM 1457 C CA . ALA A 1 185 ? -9.648 -21.391 8.766 1 85.06 185 ALA A CA 1
ATOM 1458 C C . ALA A 1 185 ? -10.828 -21.797 7.883 1 85.06 185 ALA A C 1
ATOM 1460 O O . ALA A 1 185 ? -11.953 -21.312 8.078 1 85.06 185 ALA A O 1
ATOM 1461 N N . GLY A 1 186 ? -10.523 -22.547 6.875 1 83.44 186 GLY A N 1
ATOM 1462 C CA . GLY A 1 186 ? -11.562 -23.125 6.031 1 83.44 186 GLY A CA 1
ATOM 1463 C C . GLY A 1 186 ? -12.023 -22.188 4.934 1 83.44 186 GLY A C 1
ATOM 1464 O O . GLY A 1 186 ? -12.891 -22.531 4.133 1 83.44 186 GLY A O 1
ATOM 1465 N N . GLN A 1 187 ? -11.531 -21.078 4.82 1 85 187 GLN A N 1
ATOM 1466 C CA . GLN A 1 187 ? -11.945 -20.078 3.836 1 85 187 GLN A CA 1
ATOM 1467 C C . GLN A 1 187 ? -11.547 -20.516 2.426 1 85 187 GLN A C 1
ATOM 1469 O O . GLN A 1 187 ? -10.414 -20.938 2.193 1 85 187 GLN A O 1
ATOM 1474 N N . THR A 1 188 ? -12.492 -20.531 1.452 1 92.06 188 THR A N 1
ATOM 1475 C CA . THR A 1 188 ? -12.18 -20.625 0.03 1 92.06 188 THR A CA 1
ATOM 1476 C C . THR A 1 188 ? -12.719 -19.422 -0.726 1 92.06 188 THR A C 1
ATOM 1478 O O . THR A 1 188 ? -13.734 -18.844 -0.332 1 92.06 188 THR A O 1
ATOM 1481 N N . ASP A 1 189 ? -12.086 -19.078 -1.795 1 94.81 189 ASP A N 1
ATOM 1482 C CA . ASP A 1 189 ? -12.5 -17.922 -2.586 1 94.81 189 ASP A CA 1
ATOM 1483 C C . ASP A 1 189 ? -13.938 -18.078 -3.072 1 94.81 189 ASP A C 1
ATOM 1485 O O . ASP A 1 189 ? -14.773 -17.188 -2.879 1 94.81 189 ASP A O 1
ATOM 1489 N N . GLU A 1 190 ? -14.203 -19.234 -3.637 1 95.94 190 GLU A N 1
ATOM 1490 C CA . GLU A 1 190 ? -15.484 -19.469 -4.289 1 95.94 190 GLU A CA 1
ATOM 1491 C C . GLU A 1 190 ? -16.625 -19.516 -3.273 1 95.94 190 GLU A C 1
ATOM 1493 O O . GLU A 1 190 ? -17.734 -19.078 -3.557 1 95.94 190 GLU A O 1
ATOM 1498 N N . ASP A 1 191 ? -16.344 -20.062 -2.082 1 93.44 191 ASP A N 1
ATOM 1499 C CA . ASP A 1 191 ? -17.344 -20.062 -1.022 1 93.44 191 ASP A CA 1
ATOM 1500 C C . ASP A 1 191 ? -17.656 -18.641 -0.562 1 93.44 191 ASP A C 1
ATOM 1502 O O . ASP A 1 191 ? -18.812 -18.312 -0.319 1 93.44 191 ASP A O 1
ATOM 1506 N N . GLU A 1 192 ? -16.688 -17.828 -0.465 1 92.19 192 GLU A N 1
ATOM 1507 C CA . GLU A 1 192 ? -16.875 -16.453 -0.019 1 92.19 192 GLU A CA 1
ATOM 1508 C C . GLU A 1 192 ? -17.641 -15.641 -1.051 1 92.19 192 GLU A C 1
ATOM 1510 O O . GLU A 1 192 ? -18.547 -14.883 -0.699 1 92.19 192 GLU A O 1
ATOM 1515 N N . ILE A 1 193 ? -17.281 -15.828 -2.305 1 94.44 193 ILE A N 1
ATOM 1516 C CA . ILE A 1 193 ? -17.859 -15.016 -3.371 1 94.44 193 ILE A CA 1
ATOM 1517 C C . ILE A 1 193 ? -19.203 -15.594 -3.795 1 94.44 193 ILE A C 1
ATOM 1519 O O . ILE A 1 193 ? -20.109 -14.852 -4.215 1 94.44 193 ILE A O 1
ATOM 1523 N N . GLY A 1 194 ? -19.375 -16.938 -3.672 1 95.38 194 GLY A N 1
ATOM 1524 C CA . GLY A 1 194 ? -20.594 -17.609 -4.078 1 95.38 194 GLY A CA 1
ATOM 1525 C C . GLY A 1 194 ? -20.672 -17.859 -5.57 1 95.38 194 GLY A C 1
ATOM 1526 O O . GLY A 1 194 ? -21.75 -17.875 -6.152 1 95.38 194 GLY A O 1
ATOM 1527 N N . MET A 1 195 ? -19.531 -17.984 -6.164 1 97.12 195 MET A N 1
ATOM 1528 C CA . MET A 1 195 ? -19.422 -18.219 -7.602 1 97.12 195 MET A CA 1
ATOM 1529 C C . MET A 1 195 ? -18.125 -18.922 -7.949 1 97.12 195 MET A C 1
ATOM 1531 O O . MET A 1 195 ? -17.094 -18.672 -7.32 1 97.12 195 MET A O 1
ATOM 1535 N N . SER A 1 196 ? -18.156 -19.781 -8.938 1 97.44 196 SER A N 1
ATOM 1536 C CA . SER A 1 196 ? -16.938 -20.469 -9.344 1 97.44 196 SER A CA 1
ATOM 1537 C C . SER A 1 196 ? -16.031 -19.547 -10.148 1 97.44 196 SER A C 1
ATOM 1539 O O . SER A 1 196 ? -16.5 -18.578 -10.766 1 97.44 196 SER A O 1
ATOM 1541 N N . TYR A 1 197 ? -14.742 -19.859 -10.156 1 97.69 197 TYR A N 1
ATOM 1542 C CA . TYR A 1 197 ? -13.812 -19.094 -10.977 1 97.69 197 TYR A CA 1
ATOM 1543 C C . TYR A 1 197 ? -14.156 -19.219 -12.453 1 97.69 197 TYR A C 1
ATOM 1545 O O . TYR A 1 197 ? -13.992 -18.25 -13.211 1 97.69 197 TYR A O 1
ATOM 1553 N N . ALA A 1 198 ? -14.586 -20.391 -12.859 1 97.75 198 ALA A N 1
ATOM 1554 C CA . ALA A 1 198 ? -14.984 -20.578 -14.258 1 97.75 198 ALA A CA 1
ATOM 1555 C C . ALA A 1 198 ? -16.094 -19.594 -14.648 1 97.75 198 ALA A C 1
ATOM 1557 O O . ALA A 1 198 ? -16.016 -18.953 -15.695 1 97.75 198 ALA A O 1
ATOM 1558 N N . GLN A 1 199 ? -17.062 -19.5 -13.82 1 97.94 199 GLN A N 1
ATOM 1559 C CA . GLN A 1 199 ? -18.172 -18.594 -14.055 1 97.94 199 GLN A CA 1
ATOM 1560 C C . GLN A 1 199 ? -17.703 -17.141 -14.023 1 97.94 199 GLN A C 1
ATOM 1562 O O . GLN A 1 199 ? -18.078 -16.344 -14.883 1 97.94 199 GLN A O 1
ATOM 1567 N N . MET A 1 200 ? -16.922 -16.828 -13.039 1 98.5 200 MET A N 1
ATOM 1568 C CA . MET A 1 200 ? -16.406 -15.469 -12.914 1 98.5 200 MET A CA 1
ATOM 1569 C C . MET A 1 200 ? -15.578 -15.086 -14.141 1 98.5 200 MET A C 1
ATOM 1571 O O . MET A 1 200 ? -15.766 -14 -14.695 1 98.5 200 MET A O 1
ATOM 1575 N N . ASP A 1 201 ? -14.711 -15.969 -14.562 1 98.44 201 ASP A N 1
ATOM 1576 C CA . ASP A 1 201 ? -13.891 -15.734 -15.75 1 98.44 201 ASP A CA 1
ATOM 1577 C C . ASP A 1 201 ? -14.758 -15.438 -16.969 1 98.44 201 ASP A C 1
ATOM 1579 O O . ASP A 1 201 ? -14.461 -14.539 -17.75 1 98.44 201 ASP A O 1
ATOM 1583 N N . GLU A 1 202 ? -15.727 -16.219 -17.109 1 97.94 202 GLU A N 1
ATOM 1584 C CA . GLU A 1 202 ? -16.609 -16.062 -18.25 1 97.94 202 GLU A CA 1
ATOM 1585 C C . GLU A 1 202 ? -17.297 -14.695 -18.234 1 97.94 202 GLU A C 1
ATOM 1587 O O . GLU A 1 202 ? -17.297 -13.984 -19.25 1 97.94 202 GLU A O 1
ATOM 1592 N N . ILE A 1 203 ? -17.875 -14.352 -17.125 1 98.44 203 ILE A N 1
ATOM 1593 C CA . ILE A 1 203 ? -18.594 -13.102 -17 1 98.44 203 ILE A CA 1
ATOM 1594 C C . ILE A 1 203 ? -17.656 -11.922 -17.219 1 98.44 203 ILE A C 1
ATOM 1596 O O . ILE A 1 203 ? -17.953 -11 -17.969 1 98.44 203 ILE A O 1
ATOM 1600 N N . LEU A 1 204 ? -16.484 -11.961 -16.625 1 98.5 204 LEU A N 1
ATOM 1601 C CA . LEU A 1 204 ? -15.516 -10.883 -16.734 1 98.5 204 LEU A CA 1
ATOM 1602 C C . LEU A 1 204 ? -15 -10.758 -18.172 1 98.5 204 LEU A C 1
ATOM 1604 O O . LEU A 1 204 ? -14.844 -9.656 -18.688 1 98.5 204 LEU A O 1
ATOM 1608 N N . SER A 1 205 ? -14.742 -11.891 -18.797 1 97.81 205 SER A N 1
ATOM 1609 C CA . SER A 1 205 ? -14.297 -11.875 -20.172 1 97.81 205 SER A CA 1
ATOM 1610 C C . SER A 1 205 ? -15.367 -11.305 -21.094 1 97.81 205 SER A C 1
ATOM 1612 O O . SER A 1 205 ? -15.062 -10.555 -22.031 1 97.81 205 SER A O 1
ATOM 1614 N N . ASP A 1 206 ? -16.594 -11.648 -20.859 1 97.94 206 ASP A N 1
ATOM 1615 C CA . ASP A 1 206 ? -17.703 -11.102 -21.625 1 97.94 206 ASP A CA 1
ATOM 1616 C C . ASP A 1 206 ? -17.734 -9.578 -21.547 1 97.94 206 ASP A C 1
ATOM 1618 O O . ASP A 1 206 ? -17.781 -8.898 -22.578 1 97.94 206 ASP A O 1
ATOM 1622 N N . VAL A 1 207 ? -17.656 -9.102 -20.375 1 98.12 207 VAL A N 1
ATOM 1623 C CA . VAL A 1 207 ? -17.859 -7.676 -20.141 1 98.12 207 VAL A CA 1
ATOM 1624 C C . VAL A 1 207 ? -16.609 -6.895 -20.562 1 98.12 207 VAL A C 1
ATOM 1626 O O . VAL A 1 207 ? -16.719 -5.934 -21.328 1 98.12 207 VAL A O 1
ATOM 1629 N N . PHE A 1 208 ? -15.445 -7.316 -20.219 1 97.38 208 PHE A N 1
ATOM 1630 C CA . PHE A 1 208 ? -14.266 -6.457 -20.328 1 97.38 208 PHE A CA 1
ATOM 1631 C C . PHE A 1 208 ? -13.484 -6.758 -21.594 1 97.38 208 PHE A C 1
ATOM 1633 O O . PHE A 1 208 ? -12.711 -5.926 -22.062 1 97.38 208 PHE A O 1
ATOM 1640 N N . ASP A 1 209 ? -13.617 -7.969 -22.109 1 96.62 209 ASP A N 1
ATOM 1641 C CA . ASP A 1 209 ? -12.859 -8.297 -23.312 1 96.62 209 ASP A CA 1
ATOM 1642 C C . ASP A 1 209 ? -13.75 -8.234 -24.547 1 96.62 209 ASP A C 1
ATOM 1644 O O . ASP A 1 209 ? -13.328 -7.754 -25.594 1 96.62 209 ASP A O 1
ATOM 1648 N N . LYS A 1 210 ? -15.016 -8.688 -24.422 1 97 210 LYS A N 1
ATOM 1649 C CA . LYS A 1 210 ? -15.906 -8.758 -25.562 1 97 210 LYS A CA 1
ATOM 1650 C C . LYS A 1 210 ? -16.859 -7.57 -25.594 1 97 210 LYS A C 1
ATOM 1652 O O . LYS A 1 210 ? -17.531 -7.324 -26.594 1 97 210 LYS A O 1
ATOM 1657 N N . GLY A 1 211 ? -17.047 -6.848 -24.453 1 96.88 211 GLY A N 1
ATOM 1658 C CA . GLY A 1 211 ? -17.953 -5.707 -24.375 1 96.88 211 GLY A CA 1
ATOM 1659 C C . GLY A 1 211 ? -19.422 -6.105 -24.328 1 96.88 211 GLY A C 1
ATOM 1660 O O . GLY A 1 211 ? -20.281 -5.363 -24.797 1 96.88 211 GLY A O 1
ATOM 1661 N N . THR A 1 212 ? -19.703 -7.285 -23.844 1 96.88 212 THR A N 1
ATOM 1662 C CA . THR A 1 212 ? -21.078 -7.793 -23.781 1 96.88 212 THR A CA 1
ATOM 1663 C C . THR A 1 212 ? -21.547 -7.887 -22.328 1 96.88 212 THR A C 1
ATOM 1665 O O . THR A 1 212 ? -20.828 -8.43 -21.484 1 96.88 212 THR A O 1
ATOM 1668 N N . TYR A 1 213 ? -22.641 -7.336 -22.094 1 95.88 213 TYR A N 1
ATOM 1669 C CA . TYR A 1 213 ? -23.266 -7.398 -20.781 1 95.88 213 TYR A CA 1
ATOM 1670 C C . TYR A 1 213 ? -24.641 -8.062 -20.844 1 95.88 213 TYR A C 1
ATOM 1672 O O . TYR A 1 213 ? -25.391 -7.852 -21.812 1 95.88 213 TYR A O 1
ATOM 1680 N N . ASN A 1 214 ? -24.922 -8.914 -19.859 1 94.5 214 ASN A N 1
ATOM 1681 C CA . ASN A 1 214 ? -26.219 -9.562 -19.688 1 94.5 214 ASN A CA 1
ATOM 1682 C C . ASN A 1 214 ? -26.875 -9.148 -18.375 1 94.5 214 ASN A C 1
ATOM 1684 O O . ASN A 1 214 ? -26.188 -9 -17.359 1 94.5 214 ASN A O 1
ATOM 1688 N N . ASP A 1 215 ? -28.203 -8.977 -18.359 1 95 215 ASP A N 1
ATOM 1689 C CA . ASP A 1 215 ? -28.922 -8.5 -17.172 1 95 215 ASP A CA 1
ATOM 1690 C C . ASP A 1 215 ? -29.188 -9.648 -16.188 1 95 215 ASP A C 1
ATOM 1692 O O . ASP A 1 215 ? -30.094 -9.555 -15.352 1 95 215 ASP A O 1
ATOM 1696 N N . LYS A 1 216 ? -28.469 -10.664 -16.203 1 97.19 216 LYS A N 1
ATOM 1697 C CA . LYS A 1 216 ? -28.578 -11.773 -15.258 1 97.19 216 LYS A CA 1
ATOM 1698 C C . LYS A 1 216 ? -28.031 -11.398 -13.883 1 97.19 216 LYS A C 1
ATOM 1700 O O . LYS A 1 216 ? -27.125 -10.57 -13.789 1 97.19 216 LYS A O 1
ATOM 1705 N N . PRO A 1 217 ? -28.547 -11.992 -12.875 1 97.56 217 PRO A N 1
ATOM 1706 C CA . PRO A 1 217 ? -28.141 -11.672 -11.508 1 97.56 217 PRO A CA 1
ATOM 1707 C C . PRO A 1 217 ? -26.641 -11.867 -11.281 1 97.56 217 PRO A C 1
ATOM 1709 O O . PRO A 1 217 ? -26.016 -11.109 -10.539 1 97.56 217 PRO A O 1
ATOM 1712 N N . GLU A 1 218 ? -26.094 -12.82 -11.852 1 97.31 218 GLU A N 1
ATOM 1713 C CA . GLU A 1 218 ? -24.656 -13.086 -11.672 1 97.31 218 GLU A CA 1
ATOM 1714 C C . GLU A 1 218 ? -23.812 -11.953 -12.25 1 97.31 218 GLU A C 1
ATOM 1716 O O . GLU A 1 218 ? -22.766 -11.609 -11.688 1 97.31 218 GLU A O 1
ATOM 1721 N N . TYR A 1 219 ? -24.188 -11.445 -13.375 1 98.06 219 TYR A N 1
ATOM 1722 C CA . TYR A 1 219 ? -23.5 -10.305 -13.961 1 98.06 219 TYR A CA 1
ATOM 1723 C C . TYR A 1 219 ? -23.594 -9.078 -13.062 1 98.06 219 TYR A C 1
ATOM 1725 O O . TYR A 1 219 ? -22.609 -8.367 -12.859 1 98.06 219 TYR A O 1
ATOM 1733 N N . LYS A 1 220 ? -24.75 -8.859 -12.562 1 97.94 220 LYS A N 1
ATOM 1734 C CA . LYS A 1 220 ? -24.984 -7.723 -11.672 1 97.94 220 LYS A CA 1
ATOM 1735 C C . LYS A 1 220 ? -24.078 -7.809 -10.438 1 97.94 220 LYS A C 1
ATOM 1737 O O . LYS A 1 220 ? -23.469 -6.816 -10.047 1 97.94 220 LYS A O 1
ATOM 1742 N N . LYS A 1 221 ? -24.062 -8.977 -9.883 1 97.69 221 LYS A N 1
ATOM 1743 C CA . LYS A 1 221 ? -23.219 -9.195 -8.703 1 97.69 221 LYS A CA 1
ATOM 1744 C C . LYS A 1 221 ? -21.75 -8.891 -9 1 97.69 221 LYS A C 1
ATOM 1746 O O . LYS A 1 221 ? -21.094 -8.18 -8.234 1 97.69 221 LYS A O 1
ATOM 1751 N N . ILE A 1 222 ? -21.25 -9.391 -10.086 1 98.06 222 ILE A N 1
ATOM 1752 C CA . ILE A 1 222 ? -19.859 -9.234 -10.477 1 98.06 222 ILE A CA 1
ATOM 1753 C C . ILE A 1 222 ? -19.562 -7.758 -10.742 1 98.06 222 ILE A C 1
ATOM 1755 O O . ILE A 1 222 ? -18.531 -7.23 -10.305 1 98.06 222 ILE A O 1
ATOM 1759 N N . MET A 1 223 ? -20.422 -7.066 -11.398 1 98 223 MET A N 1
ATOM 1760 C CA . MET A 1 223 ? -20.203 -5.656 -11.711 1 98 223 MET A CA 1
ATOM 1761 C C . MET A 1 223 ? -20.266 -4.801 -10.445 1 98 223 MET A C 1
ATOM 1763 O O . MET A 1 223 ? -19.562 -3.801 -10.328 1 98 223 MET A O 1
ATOM 1767 N N . GLU A 1 224 ? -21.141 -5.219 -9.539 1 97.75 224 GLU A N 1
ATOM 1768 C CA . GLU A 1 224 ? -21.203 -4.527 -8.258 1 97.75 224 GLU A CA 1
ATOM 1769 C C . GLU A 1 224 ? -19.891 -4.676 -7.488 1 97.75 224 GLU A C 1
ATOM 1771 O O . GLU A 1 224 ? -19.359 -3.699 -6.953 1 97.75 224 GLU A O 1
ATOM 1776 N N . MET A 1 225 ? -19.359 -5.91 -7.453 1 97.81 225 MET A N 1
ATOM 1777 C CA . MET A 1 225 ? -18.078 -6.148 -6.801 1 97.81 225 MET A CA 1
ATOM 1778 C C . MET A 1 225 ? -16.969 -5.32 -7.453 1 97.81 225 MET A C 1
ATOM 1780 O O . MET A 1 225 ? -16.156 -4.703 -6.762 1 97.81 225 MET A O 1
ATOM 1784 N N . HIS A 1 226 ? -16.984 -5.328 -8.773 1 98.31 226 HIS A N 1
ATOM 1785 C CA . HIS A 1 226 ? -15.992 -4.562 -9.523 1 98.31 226 HIS A CA 1
AT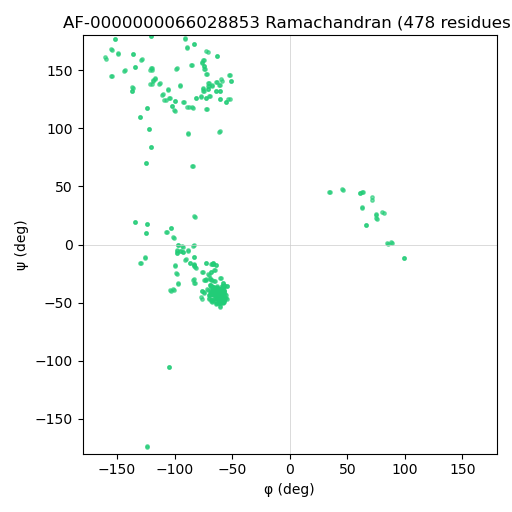OM 1786 C C . HIS A 1 226 ? -16.078 -3.076 -9.18 1 98.31 226 HIS A C 1
ATOM 1788 O O . HIS A 1 226 ? -15.047 -2.434 -8.938 1 98.31 226 HIS A O 1
ATOM 1794 N N . SER A 1 227 ? -17.281 -2.551 -9.125 1 97.5 227 SER A N 1
ATOM 1795 C CA . SER A 1 227 ? -17.484 -1.125 -8.891 1 97.5 227 SER A CA 1
ATOM 1796 C C . SER A 1 227 ? -17.078 -0.734 -7.469 1 97.5 227 SER A C 1
ATOM 1798 O O . SER A 1 227 ? -16.406 0.274 -7.266 1 97.5 227 SER A O 1
ATOM 1800 N N . LEU A 1 228 ? -17.438 -1.551 -6.516 1 95.31 228 LEU A N 1
ATOM 1801 C CA . LEU A 1 228 ? -17.188 -1.26 -5.105 1 95.31 228 LEU A CA 1
ATOM 1802 C C . LEU A 1 228 ? -15.703 -1.312 -4.793 1 95.31 228 LEU A C 1
ATOM 1804 O O . LEU A 1 228 ? -15.242 -0.67 -3.846 1 95.31 228 LEU A O 1
ATOM 1808 N N . SER A 1 229 ? -14.969 -2.045 -5.625 1 97 229 SER A N 1
ATOM 1809 C CA . SER A 1 229 ? -13.547 -2.234 -5.34 1 97 229 SER A CA 1
ATOM 1810 C C . SER A 1 229 ? -12.68 -1.353 -6.238 1 97 229 SER A C 1
ATOM 1812 O O . SER A 1 229 ? -11.469 -1.545 -6.32 1 97 229 SER A O 1
ATOM 1814 N N . ASP A 1 230 ? -13.242 -0.356 -6.93 1 96.44 230 ASP A N 1
ATOM 1815 C CA . ASP A 1 230 ? -12.531 0.522 -7.855 1 96.44 230 ASP A CA 1
ATOM 1816 C C . ASP A 1 230 ? -11.328 1.176 -7.184 1 96.44 230 ASP A C 1
ATOM 1818 O O . ASP A 1 230 ? -10.273 1.331 -7.801 1 96.44 230 ASP A O 1
ATOM 1822 N N . HIS A 1 231 ? -11.445 1.508 -5.926 1 94.31 231 HIS A N 1
ATOM 1823 C CA . HIS A 1 231 ? -10.414 2.203 -5.168 1 94.31 231 HIS A CA 1
ATOM 1824 C C . HIS A 1 231 ? -9.156 1.349 -5.035 1 94.31 231 HIS A C 1
ATOM 1826 O O . HIS A 1 231 ? -8.07 1.872 -4.785 1 94.31 231 HIS A O 1
ATOM 1832 N N . LYS A 1 232 ? -9.234 0.008 -5.273 1 96.56 232 LYS A N 1
ATOM 1833 C CA . LYS A 1 232 ? -8.094 -0.898 -5.16 1 96.56 232 LYS A CA 1
ATOM 1834 C C . LYS A 1 232 ? -7.258 -0.892 -6.438 1 96.56 232 LYS A C 1
ATOM 1836 O O . LYS A 1 232 ? -6.125 -1.378 -6.445 1 96.56 232 LYS A O 1
ATOM 1841 N N . ARG A 1 233 ? -7.793 -0.428 -7.52 1 96.88 233 ARG A N 1
ATOM 1842 C CA . ARG A 1 233 ? -7.117 -0.475 -8.812 1 96.88 233 ARG A CA 1
ATOM 1843 C C . ARG A 1 233 ? -6.645 0.912 -9.234 1 96.88 233 ARG A C 1
ATOM 1845 O O . ARG A 1 233 ? -6.258 1.119 -10.383 1 96.88 233 ARG A O 1
ATOM 1852 N N . ASN A 1 234 ? -6.719 1.859 -8.312 1 96.44 234 ASN A N 1
ATOM 1853 C CA . ASN A 1 234 ? -6.352 3.24 -8.602 1 96.44 234 ASN A CA 1
ATOM 1854 C C . ASN A 1 234 ? -5.465 3.828 -7.504 1 96.44 234 ASN A C 1
ATOM 1856 O O . ASN A 1 234 ? -5.496 3.367 -6.363 1 96.44 234 ASN A O 1
ATOM 1860 N N . LEU A 1 235 ? -4.629 4.812 -7.914 1 96.75 235 LEU A N 1
ATOM 1861 C CA . LEU A 1 235 ? -3.912 5.605 -6.922 1 96.75 235 LEU A CA 1
ATOM 1862 C C . LEU A 1 235 ? -4.887 6.391 -6.051 1 96.75 235 LEU A C 1
ATOM 1864 O O . LEU A 1 235 ? -6.066 6.508 -6.379 1 96.75 235 LEU A O 1
ATOM 1868 N N . PRO A 1 236 ? -4.457 6.887 -4.867 1 97.56 236 PRO A N 1
ATOM 1869 C CA . PRO A 1 236 ? -5.355 7.664 -4.012 1 97.56 236 PRO A CA 1
ATOM 1870 C C . PRO A 1 236 ? -6.023 8.82 -4.754 1 97.56 236 PRO A C 1
ATOM 1872 O O . PRO A 1 236 ? -5.41 9.422 -5.645 1 97.56 236 PRO A O 1
ATOM 1875 N N . TYR A 1 237 ? -7.266 9.094 -4.359 1 97.56 237 TYR A N 1
ATOM 1876 C CA . TYR A 1 237 ? -7.918 10.289 -4.895 1 97.56 237 TYR A CA 1
ATOM 1877 C C . TYR A 1 237 ? -7.148 11.547 -4.523 1 97.56 237 TYR A C 1
ATOM 1879 O O . TYR A 1 237 ? -6.695 11.695 -3.385 1 97.56 237 TYR A O 1
ATOM 1887 N N . SER A 1 238 ? -6.922 12.352 -5.402 1 97.62 238 SER A N 1
ATOM 1888 C CA . SER A 1 238 ? -6.199 13.594 -5.141 1 97.62 238 SER A CA 1
ATOM 1889 C C . SER A 1 238 ? -6.668 14.711 -6.066 1 97.62 238 SER A C 1
ATOM 1891 O O . SER A 1 238 ? -7.41 14.461 -7.02 1 97.62 238 SER A O 1
ATOM 1893 N N . LEU A 1 239 ? -6.297 15.914 -5.672 1 95 239 LEU A N 1
ATOM 1894 C CA . LEU A 1 239 ? -6.559 17.062 -6.52 1 95 239 LEU A CA 1
ATOM 1895 C C . LEU A 1 239 ? -5.457 17.25 -7.555 1 95 239 LEU A C 1
ATOM 1897 O O . LEU A 1 239 ? -4.293 16.938 -7.289 1 95 239 LEU A O 1
ATOM 1901 N N . LYS A 1 240 ? -5.777 17.172 -8.789 1 75.5 240 LYS A N 1
ATOM 1902 C CA . LYS A 1 240 ? -4.805 17.453 -9.836 1 75.5 240 LYS A CA 1
ATOM 1903 C C . LYS A 1 240 ? -4.57 18.953 -9.961 1 75.5 240 LYS A C 1
ATOM 1905 O O . LYS A 1 240 ? -5.473 19.766 -9.711 1 75.5 240 LYS A O 1
ATOM 1910 N N . LYS A 1 241 ? -3.201 19.266 -10 1 60.69 241 LYS A N 1
ATOM 1911 C CA . LYS A 1 241 ? -3.061 20.656 -10.43 1 60.69 241 LYS A CA 1
ATOM 1912 C C . LYS A 1 241 ? -3.609 20.859 -11.836 1 60.69 241 LYS A C 1
ATOM 1914 O O . LYS A 1 241 ? -3.555 19.953 -12.664 1 60.69 241 LYS A O 1
ATOM 1919 N N . MET B 1 1 ? -0.262 35.594 -6.344 1 58.66 1 MET B N 1
ATOM 1920 C CA . MET B 1 1 ? -0.154 34.625 -5.262 1 58.66 1 MET B CA 1
ATOM 1921 C C . MET B 1 1 ? -1.406 33.75 -5.184 1 58.66 1 MET B C 1
ATOM 1923 O O . MET B 1 1 ? -2.502 34.188 -5.523 1 58.66 1 MET B O 1
ATOM 1927 N N . PRO B 1 2 ? -1.135 32.406 -5.051 1 72.25 2 PRO B N 1
ATOM 1928 C CA . PRO B 1 2 ? -2.35 31.594 -4.992 1 72.25 2 PRO B CA 1
ATOM 1929 C C . PRO B 1 2 ? -3.324 32.062 -3.914 1 72.25 2 PRO B C 1
ATOM 1931 O O . PRO B 1 2 ? -2.902 32.594 -2.879 1 72.25 2 PRO B O 1
ATOM 1934 N N . ASP B 1 3 ? -4.531 32.344 -4.203 1 92.75 3 ASP B N 1
ATOM 1935 C CA . ASP B 1 3 ? -5.566 32.594 -3.203 1 92.75 3 ASP B CA 1
ATOM 1936 C C . ASP B 1 3 ? -5.773 31.375 -2.316 1 92.75 3 ASP B C 1
ATOM 1938 O O . ASP B 1 3 ? -6.477 30.438 -2.697 1 92.75 3 ASP B O 1
ATOM 1942 N N . TYR B 1 4 ? -5.086 31.453 -1.106 1 97.25 4 TYR B N 1
ATOM 1943 C CA . TYR B 1 4 ? -5.074 30.281 -0.225 1 97.25 4 TYR B CA 1
ATOM 1944 C C . TYR B 1 4 ? -6.449 30.062 0.401 1 97.25 4 TYR B C 1
ATOM 1946 O O . TYR B 1 4 ? -6.816 28.922 0.712 1 97.25 4 TYR B O 1
ATOM 1954 N N . MET B 1 5 ? -7.242 31.141 0.523 1 97.19 5 MET B N 1
ATOM 1955 C CA . MET B 1 5 ? -8.602 30.953 1.014 1 97.19 5 MET B CA 1
ATOM 1956 C C . MET B 1 5 ? -9.445 30.156 0.021 1 97.19 5 MET B C 1
ATOM 1958 O O . MET B 1 5 ? -10.203 29.281 0.417 1 97.19 5 MET B O 1
ATOM 1962 N N . GLN B 1 6 ? -9.266 30.516 -1.158 1 97.31 6 GLN B N 1
ATOM 1963 C CA . GLN B 1 6 ? -9.961 29.766 -2.203 1 97.31 6 GLN B CA 1
ATOM 1964 C C . GLN B 1 6 ? -9.484 28.328 -2.27 1 97.31 6 GLN B C 1
ATOM 1966 O O . GLN B 1 6 ? -10.266 27.422 -2.539 1 97.31 6 GLN B O 1
ATOM 1971 N N . GLU B 1 7 ? -8.234 28.188 -2.064 1 97.31 7 GLU B N 1
ATOM 1972 C CA . GLU B 1 7 ? -7.672 26.844 -2.086 1 97.31 7 GLU B CA 1
ATOM 1973 C C . GLU B 1 7 ? -8.234 26 -0.951 1 97.31 7 GLU B C 1
ATOM 1975 O O . GLU B 1 7 ? -8.531 24.812 -1.143 1 97.31 7 GLU B O 1
ATOM 1980 N N . ILE B 1 8 ? -8.344 26.562 0.225 1 98.44 8 ILE B N 1
ATOM 1981 C CA . ILE B 1 8 ? -8.93 25.875 1.363 1 98.44 8 ILE B CA 1
ATOM 1982 C C . ILE B 1 8 ? -10.352 25.422 1.015 1 98.44 8 ILE B C 1
ATOM 1984 O O . ILE B 1 8 ? -10.734 24.281 1.303 1 98.44 8 ILE B O 1
ATOM 1988 N N . GLU B 1 9 ? -11.094 26.266 0.312 1 97.88 9 GLU B N 1
ATOM 1989 C CA . GLU B 1 9 ? -12.453 25.922 -0.092 1 97.88 9 GLU B CA 1
ATOM 1990 C C . GLU B 1 9 ? -12.453 24.812 -1.138 1 97.88 9 GLU B C 1
ATOM 1992 O O . GLU B 1 9 ? -13.281 23.891 -1.085 1 97.88 9 GLU B O 1
ATOM 1997 N N . ARG B 1 10 ? -11.539 24.906 -2.027 1 97.69 10 ARG B N 1
ATOM 1998 C CA . ARG B 1 10 ? -11.414 23.906 -3.072 1 97.69 10 ARG B CA 1
ATOM 1999 C C . ARG B 1 10 ? -11.117 22.531 -2.477 1 97.69 10 ARG B C 1
ATOM 2001 O O . ARG B 1 10 ? -11.758 21.531 -2.838 1 97.69 10 ARG B O 1
ATOM 2008 N N . ILE B 1 11 ? -10.195 22.422 -1.56 1 98.56 11 ILE B N 1
ATOM 2009 C CA . ILE B 1 11 ? -9.828 21.172 -0.903 1 98.56 11 ILE B CA 1
ATOM 2010 C C . ILE B 1 11 ? -11.016 20.656 -0.088 1 98.56 11 ILE B C 1
ATOM 2012 O O . ILE B 1 11 ? -11.305 19.453 -0.093 1 98.56 11 ILE B O 1
ATOM 2016 N N . SER B 1 12 ? -11.688 21.578 0.611 1 98.44 12 SER B N 1
ATOM 2017 C CA . SER B 1 12 ? -12.828 21.172 1.428 1 98.44 12 SER B CA 1
ATOM 2018 C C . SER B 1 12 ? -13.93 20.562 0.574 1 98.44 12 SER B C 1
ATOM 2020 O O . SER B 1 12 ? -14.508 19.531 0.948 1 98.44 12 SER B O 1
ATOM 2022 N N . GLU B 1 13 ? -14.211 21.156 -0.562 1 98.06 13 GLU B N 1
ATOM 2023 C CA . GLU B 1 13 ? -15.219 20.609 -1.475 1 98.06 13 GLU B CA 1
ATOM 2024 C C . GLU B 1 13 ? -14.797 19.234 -2.008 1 98.06 13 GLU B C 1
ATOM 2026 O O . GLU B 1 13 ? -15.617 18.328 -2.119 1 98.06 13 GLU B O 1
ATOM 2031 N N . PHE B 1 14 ? -13.57 19.125 -2.314 1 98.5 14 PHE B N 1
ATOM 2032 C CA . PHE B 1 14 ? -13.008 17.859 -2.779 1 98.5 14 PHE B CA 1
ATOM 2033 C C . PHE B 1 14 ? -13.203 16.766 -1.736 1 98.5 14 PHE B C 1
ATOM 2035 O O . PHE B 1 14 ? -13.68 15.68 -2.057 1 98.5 14 PHE B O 1
ATOM 2042 N N . LEU B 1 15 ? -12.859 17.047 -0.5 1 98.69 15 LEU B N 1
ATOM 2043 C CA . LEU B 1 15 ? -12.977 16.094 0.587 1 98.69 15 LEU B CA 1
ATOM 2044 C C . LEU B 1 15 ? -14.438 15.688 0.795 1 98.69 15 LEU B C 1
ATOM 2046 O O . LEU B 1 15 ? -14.742 14.508 0.995 1 98.69 15 LEU B O 1
ATOM 2050 N N . ARG B 1 16 ? -15.328 16.672 0.726 1 98.25 16 ARG B N 1
ATOM 2051 C CA . ARG B 1 16 ? -16.75 16.375 0.862 1 98.25 16 ARG B CA 1
ATOM 2052 C C . ARG B 1 16 ? -17.219 15.414 -0.223 1 98.25 16 ARG B C 1
ATOM 2054 O O . ARG B 1 16 ? -17.953 14.461 0.06 1 98.25 16 ARG B O 1
ATOM 2061 N N . LYS B 1 17 ? -16.75 15.68 -1.383 1 97.81 17 LYS B N 1
ATOM 2062 C CA . LYS B 1 17 ? -17.188 14.867 -2.52 1 97.81 17 LYS B CA 1
ATOM 2063 C C . LYS B 1 17 ? -16.625 13.453 -2.436 1 97.81 17 LYS B C 1
ATOM 2065 O O . LYS B 1 17 ? -17.359 12.477 -2.637 1 97.81 17 LYS B O 1
ATOM 2070 N N . VAL B 1 18 ? -15.422 13.344 -2.107 1 97.69 18 VAL B N 1
ATOM 2071 C CA . VAL B 1 18 ? -14.742 12.055 -2.152 1 97.69 18 VAL B CA 1
ATOM 2072 C C . VAL B 1 18 ? -15.195 11.188 -0.98 1 97.69 18 VAL B C 1
ATOM 2074 O O . VAL B 1 18 ? -15.383 9.977 -1.127 1 97.69 18 VAL B O 1
ATOM 2077 N N . LEU B 1 19 ? -15.359 11.727 0.179 1 97.75 19 LEU B N 1
ATOM 2078 C CA . LEU B 1 19 ? -15.719 10.961 1.367 1 97.75 19 LEU B CA 1
ATOM 2079 C C . LEU B 1 19 ? -17.188 10.578 1.344 1 97.75 19 LEU B C 1
ATOM 2081 O O . LEU B 1 19 ? -17.594 9.578 1.945 1 97.75 19 LEU B O 1
ATOM 2085 N N . GLN B 1 20 ? -18.062 11.312 0.602 1 91.69 20 GLN B N 1
ATOM 2086 C CA . GLN B 1 20 ? -19.453 11.023 0.295 1 91.69 20 GLN B CA 1
ATOM 2087 C C . GLN B 1 20 ? -20.141 10.312 1.46 1 91.69 20 GLN B C 1
ATOM 2089 O O . GLN B 1 20 ? -20.75 9.258 1.276 1 91.69 20 GLN B O 1
ATOM 2094 N N . GLY B 1 21 ? -20 10.719 2.752 1 93.31 21 GLY B N 1
ATOM 2095 C CA . GLY B 1 21 ? -20.688 10.172 3.91 1 93.31 21 GLY B CA 1
ATOM 2096 C C . GLY B 1 21 ? -19.844 9.188 4.695 1 93.31 21 GLY B C 1
ATOM 2097 O O . GLY B 1 21 ? -20.219 8.773 5.793 1 93.31 21 GLY B O 1
ATOM 2098 N N . LYS B 1 22 ? -18.734 8.734 4.191 1 97.5 22 LYS B N 1
ATOM 2099 C CA . LYS B 1 22 ? -17.828 7.828 4.887 1 97.5 22 LYS B CA 1
ATOM 2100 C C . LYS B 1 22 ? -17.031 8.562 5.969 1 97.5 22 LYS B C 1
ATOM 2102 O O . LYS B 1 22 ? -16.844 9.781 5.883 1 97.5 22 LYS B O 1
ATOM 2107 N N . ASN B 1 23 ? -16.609 7.832 6.973 1 98.69 23 ASN B N 1
ATOM 2108 C CA . ASN B 1 23 ? -15.742 8.398 7.996 1 98.69 23 ASN B CA 1
ATOM 2109 C C . ASN B 1 23 ? -14.328 8.625 7.469 1 98.69 23 ASN B C 1
ATOM 2111 O O . ASN B 1 23 ? -13.875 7.918 6.57 1 98.69 23 ASN B O 1
ATOM 2115 N N . ALA B 1 24 ? -13.711 9.648 7.969 1 98.88 24 ALA B N 1
ATOM 2116 C CA . ALA B 1 24 ? -12.32 9.961 7.629 1 98.88 24 ALA B CA 1
ATOM 2117 C C . ALA B 1 24 ? -11.367 9.484 8.727 1 98.88 24 ALA B C 1
ATOM 2119 O O . ALA B 1 24 ? -11.43 9.977 9.852 1 98.88 24 ALA B O 1
ATOM 2120 N N . VAL B 1 25 ? -10.523 8.523 8.398 1 98.94 25 VAL B N 1
ATOM 2121 C CA . VAL B 1 25 ? -9.484 8.055 9.312 1 98.94 25 VAL B CA 1
ATOM 2122 C C . VAL B 1 25 ? -8.148 8.695 8.945 1 98.94 25 VAL B C 1
ATOM 2124 O O . VAL B 1 25 ? -7.688 8.586 7.805 1 98.94 25 VAL B O 1
ATOM 2127 N N . ILE B 1 26 ? -7.516 9.383 9.898 1 98.94 26 ILE B N 1
ATOM 2128 C CA . ILE B 1 26 ? -6.289 10.109 9.602 1 98.94 26 ILE B CA 1
ATOM 2129 C C . ILE B 1 26 ? -5.273 9.891 10.719 1 98.94 26 ILE B C 1
ATOM 2131 O O . ILE B 1 26 ? -5.633 9.906 11.898 1 98.94 26 ILE B O 1
ATOM 2135 N N . GLY B 1 27 ? -4.051 9.57 10.305 1 98.81 27 GLY B N 1
ATOM 2136 C CA . GLY B 1 27 ? -2.955 9.594 11.258 1 98.81 27 GLY B CA 1
ATOM 2137 C C . GLY B 1 27 ? -2.463 10.992 11.578 1 98.81 27 GLY B C 1
ATOM 2138 O O . GLY B 1 27 ? -2.145 11.758 10.672 1 98.81 27 GLY B O 1
ATOM 2139 N N . ILE B 1 28 ? -2.404 11.305 12.836 1 98.38 28 ILE B N 1
ATOM 2140 C CA . ILE B 1 28 ? -1.868 12.602 13.25 1 98.38 28 ILE B CA 1
ATOM 2141 C C . ILE B 1 28 ? -0.558 12.398 14.008 1 98.38 28 ILE B C 1
ATOM 2143 O O . ILE B 1 28 ? -0.401 11.414 14.742 1 98.38 28 ILE B O 1
ATOM 2147 N N . SER B 1 29 ? 0.451 13.227 13.773 1 95.06 29 SER B N 1
ATOM 2148 C CA . SER B 1 29 ? 1.808 13 14.258 1 95.06 29 SER B CA 1
ATOM 2149 C C . SER B 1 29 ? 2.324 14.203 15.047 1 95.06 29 SER B C 1
ATOM 2151 O O . SER B 1 29 ? 3.43 14.164 15.594 1 95.06 29 SER B O 1
ATOM 2153 N N . GLY B 1 30 ? 1.615 15.305 14.984 1 91.75 30 GLY B N 1
ATOM 2154 C CA . GLY B 1 30 ? 2.141 16.562 15.5 1 91.75 30 GLY B CA 1
ATOM 2155 C C . GLY B 1 30 ? 2.936 17.344 14.469 1 91.75 30 GLY B C 1
ATOM 2156 O O . GLY B 1 30 ? 3.504 18.391 14.781 1 91.75 30 GLY B O 1
ATOM 2157 N N . GLY B 1 31 ? 3.01 16.828 13.32 1 95.38 31 GLY B N 1
ATOM 2158 C CA . GLY B 1 31 ? 3.66 17.547 12.234 1 95.38 31 GLY B CA 1
ATOM 2159 C C . GLY B 1 31 ? 2.715 18.438 11.461 1 95.38 31 GLY B C 1
ATOM 2160 O O . GLY B 1 31 ? 1.498 18.375 11.641 1 95.38 31 GLY B O 1
ATOM 2161 N N . ILE B 1 32 ? 3.238 19.25 10.633 1 97.88 32 ILE B N 1
ATOM 2162 C CA . ILE B 1 32 ? 2.508 20.328 9.977 1 97.88 32 ILE B CA 1
ATOM 2163 C C . ILE B 1 32 ? 1.548 19.75 8.938 1 97.88 32 ILE B C 1
ATOM 2165 O O . ILE B 1 32 ? 0.414 20.219 8.805 1 97.88 32 ILE B O 1
ATOM 2169 N N . ASP B 1 33 ? 1.95 18.719 8.219 1 98.44 33 ASP B N 1
ATOM 2170 C CA . ASP B 1 33 ? 1.118 18.203 7.145 1 98.44 33 ASP B CA 1
ATOM 2171 C C . ASP B 1 33 ? -0.15 17.547 7.695 1 98.44 33 ASP B C 1
ATOM 2173 O O . ASP B 1 33 ? -1.254 17.828 7.227 1 98.44 33 ASP B O 1
ATOM 2177 N N . SER B 1 34 ? 0.036 16.656 8.703 1 98.5 34 SER B N 1
ATOM 2178 C CA . SER B 1 34 ? -1.126 16 9.297 1 98.5 34 SER B CA 1
ATOM 2179 C C . SER B 1 34 ? -2.021 17.016 10.016 1 98.5 34 SER B C 1
ATOM 2181 O O . SER B 1 34 ? -3.244 16.859 10.031 1 98.5 34 SER B O 1
ATOM 2183 N N . SER B 1 35 ? -1.459 18.062 10.57 1 98.75 35 SER B N 1
ATOM 2184 C CA . SER B 1 35 ? -2.227 19.094 11.266 1 98.75 35 SER B CA 1
ATOM 2185 C C . SER B 1 35 ? -3.096 19.891 10.297 1 98.75 35 SER B C 1
ATOM 2187 O O . SER B 1 35 ? -4.285 20.094 10.555 1 98.75 35 SER B O 1
ATOM 2189 N N . VAL B 1 36 ? -2.498 20.297 9.219 1 98.81 36 VAL B N 1
ATOM 2190 C CA . VAL B 1 36 ? -3.234 21.047 8.211 1 98.81 36 VAL B CA 1
ATOM 2191 C C . VAL B 1 36 ? -4.344 20.172 7.621 1 98.81 36 VAL B C 1
ATOM 2193 O O . VAL B 1 36 ? -5.48 20.625 7.469 1 98.81 36 VAL B O 1
ATOM 2196 N N . THR B 1 37 ? -4.043 18.938 7.344 1 98.88 37 THR B N 1
ATOM 2197 C CA . THR B 1 37 ? -5.027 18.016 6.773 1 98.88 37 THR B CA 1
ATOM 2198 C C . THR B 1 37 ? -6.188 17.797 7.738 1 98.88 37 THR B C 1
ATOM 2200 O O . THR B 1 37 ? -7.352 17.797 7.332 1 98.88 37 THR B O 1
ATOM 2203 N N . LEU B 1 38 ? -5.863 17.641 9.023 1 98.94 38 LEU B N 1
ATOM 2204 C CA . LEU B 1 38 ? -6.902 17.453 10.031 1 98.94 38 LEU B CA 1
ATOM 2205 C C . LEU B 1 38 ? -7.809 18.688 10.094 1 98.94 38 LEU B C 1
ATOM 2207 O O . LEU B 1 38 ? -9.031 18.547 10.148 1 98.94 38 LEU B O 1
ATOM 2211 N N . ALA B 1 39 ? -7.23 19.859 10.086 1 98.88 39 ALA B N 1
ATOM 2212 C CA . ALA B 1 39 ? -8.008 21.094 10.125 1 98.88 39 ALA B CA 1
ATOM 2213 C C . ALA B 1 39 ? -8.906 21.219 8.891 1 98.88 39 ALA B C 1
ATOM 2215 O O . ALA B 1 39 ? -10.062 21.625 9 1 98.88 39 ALA B O 1
ATOM 2216 N N . LEU B 1 40 ? -8.375 20.844 7.746 1 98.88 40 LEU B N 1
ATOM 2217 C CA . LEU B 1 40 ? -9.156 20.859 6.516 1 98.88 40 LEU B CA 1
ATOM 2218 C C . LEU B 1 40 ? -10.352 19.922 6.609 1 98.88 40 LEU B C 1
ATOM 2220 O O . LEU B 1 40 ? -11.445 20.234 6.156 1 98.88 40 LEU B O 1
ATOM 2224 N N . LEU B 1 41 ? -10.102 18.75 7.211 1 98.88 41 LEU B N 1
ATOM 2225 C CA . LEU B 1 41 ? -11.188 17.781 7.395 1 98.88 41 LEU B CA 1
ATOM 2226 C C . LEU B 1 41 ? -12.297 18.375 8.25 1 98.88 41 LEU B C 1
ATOM 2228 O O . LEU B 1 41 ? -13.477 18.219 7.934 1 98.88 41 LEU B O 1
ATOM 2232 N N . THR B 1 42 ? -11.953 19.094 9.352 1 98.69 42 THR B N 1
ATOM 2233 C CA . THR B 1 42 ? -12.945 19.641 10.266 1 98.69 42 THR B CA 1
ATOM 2234 C C . THR B 1 42 ? -13.789 20.703 9.57 1 98.69 42 THR B C 1
ATOM 2236 O O . THR B 1 42 ? -14.93 20.953 9.961 1 98.69 42 THR B O 1
ATOM 2239 N N . ARG B 1 43 ? -13.25 21.266 8.5 1 97.75 43 ARG B N 1
ATOM 2240 C CA . ARG B 1 43 ? -13.977 22.266 7.715 1 97.75 43 ARG B CA 1
ATOM 2241 C C . ARG B 1 43 ? -14.852 21.594 6.66 1 97.75 43 ARG B C 1
ATOM 2243 O O . ARG B 1 43 ? -15.758 22.219 6.109 1 97.75 43 ARG B O 1
ATOM 2250 N N . SER B 1 44 ? -14.602 20.375 6.395 1 98.38 44 SER B N 1
ATOM 2251 C CA . SER B 1 44 ? -15.18 19.734 5.219 1 98.38 44 SER B CA 1
ATOM 2252 C C . SER B 1 44 ? -16.344 18.812 5.602 1 98.38 44 SER B C 1
ATOM 2254 O O . SER B 1 44 ? -17.328 18.734 4.879 1 98.38 44 SER B O 1
ATOM 2256 N N . ILE B 1 45 ? -16.203 18.094 6.727 1 98.44 45 ILE B N 1
ATOM 2257 C CA . ILE B 1 45 ? -17.188 17.094 7.105 1 98.44 45 ILE B CA 1
ATOM 2258 C C . ILE B 1 45 ? -17.5 17.219 8.594 1 98.44 45 ILE B C 1
ATOM 2260 O O . ILE B 1 45 ? -16.75 17.844 9.344 1 98.44 45 ILE B O 1
ATOM 2264 N N . PRO B 1 46 ? -18.609 16.625 9.102 1 98.38 46 PRO B N 1
ATOM 2265 C CA . PRO B 1 46 ? -18.922 16.656 10.531 1 98.38 46 PRO B CA 1
ATOM 2266 C C . PRO B 1 46 ? -17.828 16.016 11.383 1 98.38 46 PRO B C 1
ATOM 2268 O O . PRO B 1 46 ? -17.25 15 10.992 1 98.38 46 PRO B O 1
ATOM 2271 N N . LYS B 1 47 ? -17.578 16.594 12.523 1 98.38 47 LYS B N 1
ATOM 2272 C CA . LYS B 1 47 ? -16.5 16.172 13.406 1 98.38 47 LYS B CA 1
ATOM 2273 C C . LYS B 1 47 ? -16.688 14.727 13.859 1 98.38 47 LYS B C 1
ATOM 2275 O O . LYS B 1 47 ? -15.719 14 14.078 1 98.38 47 LYS B O 1
ATOM 2280 N N . GLU B 1 48 ? -17.938 14.266 13.938 1 97.94 48 GLU B N 1
ATOM 2281 C CA . GLU B 1 48 ? -18.25 12.922 14.406 1 97.94 48 GLU B CA 1
ATOM 2282 C C . GLU B 1 48 ? -17.75 11.867 13.414 1 97.94 48 GLU B C 1
ATOM 2284 O O . GLU B 1 48 ? -17.641 10.688 13.75 1 97.94 48 GLU B O 1
ATOM 2289 N N . ARG B 1 49 ? -17.469 12.289 12.219 1 98.44 49 ARG B N 1
ATOM 2290 C CA . ARG B 1 49 ? -17.047 11.359 11.172 1 98.44 49 ARG B CA 1
ATOM 2291 C C . ARG B 1 49 ? -15.531 11.398 10.984 1 98.44 49 ARG B C 1
ATOM 2293 O O . ARG B 1 49 ? -15.008 10.82 10.031 1 98.44 49 ARG B O 1
ATOM 2300 N N . ILE B 1 50 ? -14.875 12.117 11.82 1 98.88 50 ILE B N 1
ATOM 2301 C CA . ILE B 1 50 ? -13.414 12.211 11.766 1 98.88 50 ILE B CA 1
ATOM 2302 C C . ILE B 1 50 ? -12.797 11.367 12.875 1 98.88 50 ILE B C 1
ATOM 2304 O O . ILE B 1 50 ? -13.156 11.516 14.047 1 98.88 50 ILE B O 1
ATOM 2308 N N . ILE B 1 51 ? -11.875 10.453 12.5 1 98.81 51 ILE B N 1
ATOM 2309 C CA . ILE B 1 51 ? -11.211 9.562 13.445 1 98.81 51 ILE B CA 1
ATOM 2310 C C . ILE B 1 51 ? -9.703 9.797 13.391 1 98.81 51 ILE B C 1
ATOM 2312 O O . ILE B 1 51 ? -8.984 9.109 12.664 1 98.81 51 ILE B O 1
ATOM 2316 N N . PRO B 1 52 ? -9.266 10.797 14.125 1 98.88 52 PRO B N 1
ATOM 2317 C CA . PRO B 1 52 ? -7.816 10.992 14.242 1 98.88 52 PRO B CA 1
ATOM 2318 C C . PRO B 1 52 ? -7.148 9.906 15.094 1 98.88 52 PRO B C 1
ATOM 2320 O O . PRO B 1 52 ? -7.668 9.539 16.156 1 98.88 52 PRO B O 1
ATOM 2323 N N . VAL B 1 53 ? -6.062 9.391 14.602 1 98.94 53 VAL B N 1
ATOM 2324 C CA . VAL B 1 53 ? -5.312 8.367 15.32 1 98.94 53 VAL B CA 1
ATOM 2325 C C . VAL B 1 53 ? -3.871 8.82 15.523 1 98.94 53 VAL B C 1
ATOM 2327 O O . VAL B 1 53 ? -3.174 9.141 14.555 1 98.94 53 VAL B O 1
ATOM 2330 N N . PHE B 1 54 ? -3.445 8.977 16.75 1 98.88 54 PHE B N 1
ATOM 2331 C CA . PHE B 1 54 ? -2.061 9.234 17.125 1 98.88 54 PHE B CA 1
ATOM 2332 C C . PHE B 1 54 ? -1.326 7.926 17.422 1 98.88 54 PHE B C 1
ATOM 2334 O O . PHE B 1 54 ? -1.757 7.137 18.266 1 98.88 54 PHE B O 1
ATOM 2341 N N . MET B 1 55 ? -0.18 7.664 16.688 1 98.62 55 MET B N 1
ATOM 2342 C CA . MET B 1 55 ? 0.47 6.359 16.719 1 98.62 55 MET B CA 1
ATOM 2343 C C . MET B 1 55 ? 1.938 6.492 17.109 1 98.62 55 MET B C 1
ATOM 2345 O O . MET B 1 55 ? 2.828 6.219 16.297 1 98.62 55 MET B O 1
ATOM 2349 N N . PRO B 1 56 ? 2.16 6.828 18.344 1 97.62 56 PRO B N 1
ATOM 2350 C CA . PRO B 1 56 ? 3.523 7.062 18.828 1 97.62 56 PRO B CA 1
ATOM 2351 C C . PRO B 1 56 ? 4.316 5.77 19.016 1 97.62 56 PRO B C 1
ATOM 2353 O O . PRO B 1 56 ? 3.734 4.68 19 1 97.62 56 PRO B O 1
ATOM 2356 N N . ASP B 1 57 ? 5.613 5.863 19.016 1 96.56 57 ASP B N 1
ATOM 2357 C CA . ASP B 1 57 ? 6.516 4.801 19.453 1 96.56 57 ASP B CA 1
ATOM 2358 C C . ASP B 1 57 ? 7.453 5.289 20.562 1 96.56 57 ASP B C 1
ATOM 2360 O O . ASP B 1 57 ? 7.238 6.359 21.125 1 96.56 57 ASP B O 1
ATOM 2364 N N . ARG B 1 58 ? 8.398 4.547 20.984 1 95.19 58 ARG B N 1
ATOM 2365 C CA . ARG B 1 58 ? 9.242 4.84 22.141 1 95.19 58 ARG B CA 1
ATOM 2366 C C . ARG B 1 58 ? 10.117 6.062 21.875 1 95.19 58 ARG B C 1
ATOM 2368 O O . ARG B 1 58 ? 10.594 6.703 22.828 1 95.19 58 ARG B O 1
ATOM 2375 N N . ASN B 1 59 ? 10.266 6.469 20.641 1 92 59 ASN B N 1
ATOM 2376 C CA . ASN B 1 59 ? 11.117 7.609 20.312 1 92 59 ASN B CA 1
ATOM 2377 C C . ASN B 1 59 ? 10.305 8.891 20.141 1 92 59 ASN B C 1
ATOM 2379 O O . ASN B 1 59 ? 10.859 9.961 19.922 1 92 59 ASN B O 1
ATOM 2383 N N . THR B 1 60 ? 9.016 8.805 20.188 1 94.06 60 THR B N 1
ATOM 2384 C CA . THR B 1 60 ? 8.164 9.984 20.062 1 94.06 60 THR B CA 1
ATOM 2385 C C . THR B 1 60 ? 8.391 10.938 21.234 1 94.06 60 THR B C 1
ATOM 2387 O O . THR B 1 60 ? 8.352 10.523 22.406 1 94.06 60 THR B O 1
ATOM 2390 N N . GLN B 1 61 ? 8.555 12.141 20.938 1 92.31 61 GLN B N 1
ATOM 2391 C CA . GLN B 1 61 ? 8.875 13.141 21.953 1 92.31 61 GLN B CA 1
ATOM 2392 C C . GLN B 1 61 ? 7.613 13.68 22.625 1 92.31 61 GLN B C 1
ATOM 2394 O O . GLN B 1 61 ? 6.539 13.695 22.016 1 92.31 61 GLN B O 1
ATOM 2399 N N . GLN B 1 62 ? 7.84 14.133 23.844 1 95.19 62 GLN B N 1
ATOM 2400 C CA . GLN B 1 62 ? 6.727 14.703 24.594 1 95.19 62 GLN B CA 1
ATOM 2401 C C . GLN B 1 62 ? 6.113 15.883 23.844 1 95.19 62 GLN B C 1
ATOM 2403 O O . GLN B 1 62 ? 4.898 16.094 23.891 1 95.19 62 GLN B O 1
ATOM 2408 N N . ALA B 1 63 ? 6.891 16.641 23.188 1 94.5 63 ALA B N 1
ATOM 2409 C CA . ALA B 1 63 ? 6.41 17.797 22.438 1 94.5 63 ALA B CA 1
ATOM 2410 C C . ALA B 1 63 ? 5.359 17.375 21.406 1 94.5 63 ALA B C 1
ATOM 2412 O O . ALA B 1 63 ? 4.422 18.125 21.125 1 94.5 63 ALA B O 1
ATOM 2413 N N . ASP B 1 64 ? 5.539 16.188 20.828 1 95.25 64 ASP B N 1
ATOM 2414 C CA . ASP B 1 64 ? 4.562 15.68 19.859 1 95.25 64 ASP B CA 1
ATOM 2415 C C . ASP B 1 64 ? 3.232 15.367 20.547 1 95.25 64 ASP B C 1
ATOM 2417 O O . ASP B 1 64 ? 2.166 15.664 20 1 95.25 64 ASP B O 1
ATOM 2421 N N . TYR B 1 65 ? 3.291 14.758 21.719 1 97.25 65 TYR B N 1
ATOM 2422 C CA . TYR B 1 65 ? 2.084 14.508 22.5 1 97.25 65 TYR B CA 1
ATOM 2423 C C . TYR B 1 65 ? 1.349 15.805 22.797 1 97.25 65 TYR B C 1
ATOM 2425 O O . TYR B 1 65 ? 0.133 15.898 22.609 1 97.25 65 TYR B O 1
ATOM 2433 N N . ASP B 1 66 ? 2.117 16.766 23.234 1 98 66 ASP B N 1
ATOM 2434 C CA . ASP B 1 66 ? 1.545 18.062 23.578 1 98 66 ASP B CA 1
ATOM 2435 C C . ASP B 1 66 ? 0.896 18.734 22.375 1 98 66 ASP B C 1
ATOM 2437 O O . ASP B 1 66 ? -0.199 19.281 22.469 1 98 66 ASP B O 1
ATOM 2441 N N . ASP B 1 67 ? 1.549 18.672 21.297 1 97.88 67 ASP B N 1
ATOM 2442 C CA . ASP B 1 67 ? 1.056 19.281 20.062 1 97.88 67 ASP B CA 1
ATOM 2443 C C . ASP B 1 67 ? -0.248 18.625 19.609 1 97.88 67 ASP B C 1
ATOM 2445 O O . ASP B 1 67 ? -1.192 19.312 19.234 1 97.88 67 ASP B O 1
ATOM 2449 N N . VAL B 1 68 ? -0.28 17.266 19.656 1 98.31 68 VAL B N 1
ATOM 2450 C CA . VAL B 1 68 ? -1.473 16.531 19.25 1 98.31 68 VAL B CA 1
ATOM 2451 C C . VAL B 1 68 ? -2.643 16.906 20.156 1 98.31 68 VAL B C 1
ATOM 2453 O O . VAL B 1 68 ? -3.75 17.172 19.672 1 98.31 68 VAL B O 1
ATOM 2456 N N . GLN B 1 69 ? -2.383 16.984 21.406 1 98.31 69 GLN B N 1
ATOM 2457 C CA . GLN B 1 69 ? -3.414 17.359 22.375 1 98.31 69 GLN B CA 1
ATOM 2458 C C . GLN B 1 69 ? -3.916 18.781 22.109 1 98.31 69 GLN B C 1
ATOM 2460 O O . GLN B 1 69 ? -5.125 19.016 22.047 1 98.31 69 GLN B O 1
ATOM 2465 N N . LYS B 1 70 ? -3.008 19.719 21.969 1 98.12 70 LYS B N 1
ATOM 2466 C CA . LYS B 1 70 ? -3.355 21.109 21.719 1 98.12 70 LYS B CA 1
ATOM 2467 C C . LYS B 1 70 ? -4.172 21.266 20.438 1 98.12 70 LYS B C 1
ATOM 2469 O O . LYS B 1 70 ? -5.191 21.953 20.422 1 98.12 70 LYS B O 1
ATOM 2474 N N . LEU B 1 71 ? -3.732 20.609 19.422 1 98.56 71 LEU B N 1
ATOM 2475 C CA . LEU B 1 71 ? -4.387 20.688 18.125 1 98.56 71 LEU B CA 1
ATOM 2476 C C . LEU B 1 71 ? -5.805 20.125 18.188 1 98.56 71 LEU B C 1
ATOM 2478 O O . LEU B 1 71 ? -6.75 20.766 17.734 1 98.56 71 LEU B O 1
ATOM 2482 N N . THR B 1 72 ? -5.953 18.922 18.734 1 98.62 72 THR B N 1
ATOM 2483 C CA . THR B 1 72 ? -7.258 18.266 18.75 1 98.62 72 THR B CA 1
ATOM 2484 C C . THR B 1 72 ? -8.227 19.016 19.672 1 98.62 72 THR B C 1
ATOM 2486 O O . THR B 1 72 ? -9.414 19.125 19.359 1 98.62 72 THR B O 1
ATOM 2489 N N . GLN B 1 73 ? -7.715 19.531 20.75 1 98.25 73 GLN B N 1
ATOM 2490 C CA . GLN B 1 73 ? -8.547 20.375 21.625 1 98.25 73 GLN B CA 1
ATOM 2491 C C . GLN B 1 73 ? -9.047 21.609 20.875 1 98.25 73 GLN B C 1
ATOM 2493 O O . GLN B 1 73 ? -10.234 21.938 20.938 1 98.25 73 GLN B O 1
ATOM 2498 N N . LYS B 1 74 ? -8.18 22.25 20.234 1 98.12 74 LYS B N 1
ATOM 2499 C CA . LYS B 1 74 ? -8.531 23.438 19.484 1 98.12 74 LYS B CA 1
ATOM 2500 C C . LYS B 1 74 ? -9.594 23.141 18.438 1 98.12 74 LYS B C 1
ATOM 2502 O O . LYS B 1 74 ? -10.492 23.953 18.203 1 98.12 74 LYS B O 1
ATOM 2507 N N . LEU B 1 75 ? -9.508 21.969 17.812 1 98.56 75 LEU B N 1
ATOM 2508 C CA . LEU B 1 75 ? -10.398 21.594 16.719 1 98.56 75 LEU B CA 1
ATOM 2509 C C . LEU B 1 75 ? -11.664 20.922 17.25 1 98.56 75 LEU B C 1
ATOM 2511 O O . LEU B 1 75 ? -12.57 20.594 16.484 1 98.56 75 LEU B O 1
ATOM 2515 N N . GLY B 1 76 ? -11.719 20.688 18.516 1 98.38 76 GLY B N 1
ATOM 2516 C CA . GLY B 1 76 ? -12.875 20.062 19.141 1 98.38 76 GLY B CA 1
ATOM 2517 C C . GLY B 1 76 ? -12.992 18.594 18.797 1 98.38 76 GLY B C 1
ATOM 2518 O O . GLY B 1 76 ? -14.094 18.094 18.547 1 98.38 76 GLY B O 1
ATOM 2519 N N . LEU B 1 77 ? -11.867 17.938 18.781 1 98.62 77 LEU B N 1
ATOM 2520 C CA . LEU B 1 77 ? -11.844 16.531 18.422 1 98.62 77 LEU B CA 1
ATOM 2521 C C . LEU B 1 77 ? -11.266 15.695 19.562 1 98.62 77 LEU B C 1
ATOM 2523 O O . LEU B 1 77 ? -10.484 16.203 20.375 1 98.62 77 LEU B O 1
ATOM 2527 N N . THR B 1 78 ? -11.695 14.484 19.672 1 98.06 78 THR B N 1
ATOM 2528 C CA . THR B 1 78 ? -10.992 13.453 20.422 1 98.06 78 THR B CA 1
ATOM 2529 C C . THR B 1 78 ? -10.172 12.578 19.484 1 98.06 78 THR B C 1
ATOM 2531 O O . THR B 1 78 ? -10.445 12.5 18.281 1 98.06 78 THR B O 1
ATOM 2534 N N . TYR B 1 79 ? -9.141 12.062 19.984 1 98.38 79 TYR B N 1
ATOM 2535 C CA . TYR B 1 79 ? -8.312 11.195 19.141 1 98.38 79 TYR B CA 1
ATOM 2536 C C . TYR B 1 79 ? -8.055 9.867 19.828 1 98.38 79 TYR B C 1
ATOM 2538 O O . TYR B 1 79 ? -8.227 9.742 21.047 1 98.38 79 TYR B O 1
ATOM 2546 N N . ARG B 1 80 ? -7.695 8.867 19.016 1 98.25 80 ARG B N 1
ATOM 2547 C CA . ARG B 1 80 ? -7.23 7.574 19.516 1 98.25 80 ARG B CA 1
ATOM 2548 C C . ARG B 1 80 ? -5.707 7.527 19.578 1 98.25 80 ARG B C 1
ATOM 2550 O O . ARG B 1 80 ? -5.027 8.062 18.688 1 98.25 80 ARG B O 1
ATOM 2557 N N . GLU B 1 81 ? -5.254 6.984 20.641 1 98.62 81 GLU B N 1
ATOM 2558 C CA . GLU B 1 81 ? -3.818 6.742 20.75 1 98.62 81 GLU B CA 1
ATOM 2559 C C . GLU B 1 81 ? -3.5 5.254 20.656 1 98.62 81 GLU B C 1
ATOM 2561 O O . GLU B 1 81 ? -4.074 4.441 21.391 1 98.62 81 GLU B O 1
ATOM 2566 N N . VAL B 1 82 ? -2.654 4.844 19.734 1 98.81 82 VAL B N 1
ATOM 2567 C CA . VAL B 1 82 ? -2.232 3.459 19.562 1 98.81 82 VAL B CA 1
ATOM 2568 C C . VAL B 1 82 ? -0.708 3.389 19.484 1 98.81 82 VAL B C 1
ATOM 2570 O O . VAL B 1 82 ? -0.115 3.773 18.484 1 98.81 82 VAL B O 1
ATOM 2573 N N . ARG B 1 83 ? -0.076 2.873 20.469 1 98.56 83 ARG B N 1
ATOM 2574 C CA . ARG B 1 83 ? 1.37 2.682 20.438 1 98.56 83 ARG B CA 1
ATOM 2575 C C . ARG B 1 83 ? 1.749 1.573 19.453 1 98.56 83 ARG B C 1
ATOM 2577 O O . ARG B 1 83 ? 1.126 0.509 19.453 1 98.56 83 ARG B O 1
ATOM 2584 N N . ILE B 1 84 ? 2.768 1.838 18.688 1 98.62 84 ILE B N 1
ATOM 2585 C CA . ILE B 1 84 ? 3.051 0.885 17.609 1 98.62 84 ILE B CA 1
ATOM 2586 C C . ILE B 1 84 ? 4.164 -0.066 18.062 1 98.62 84 ILE B C 1
ATOM 2588 O O . ILE B 1 84 ? 4.418 -1.079 17.406 1 98.62 84 ILE B O 1
ATOM 2592 N N . ASP B 1 85 ? 4.809 0.139 19.188 1 98.5 85 ASP B N 1
ATOM 2593 C CA . ASP B 1 85 ? 6.008 -0.575 19.625 1 98.5 85 ASP B CA 1
ATOM 2594 C C . ASP B 1 85 ? 5.773 -2.084 19.625 1 98.5 85 ASP B C 1
ATOM 2596 O O . ASP B 1 85 ? 6.605 -2.85 19.141 1 98.5 85 ASP B O 1
ATOM 2600 N N . PRO B 1 86 ? 4.656 -2.572 20.172 1 98.81 86 PRO B N 1
ATOM 2601 C CA . PRO B 1 86 ? 4.488 -4.027 20.219 1 98.81 86 PRO B CA 1
ATOM 2602 C C . PRO B 1 86 ? 4.566 -4.68 18.844 1 98.81 86 PRO B C 1
ATOM 2604 O O . PRO B 1 86 ? 5.199 -5.73 18.688 1 98.81 86 PRO B O 1
ATOM 2607 N N . MET B 1 87 ? 3.938 -4.07 17.891 1 98.88 87 MET B N 1
ATOM 2608 C CA . MET B 1 87 ? 3.939 -4.637 16.547 1 98.88 87 MET B CA 1
ATOM 2609 C C . MET B 1 87 ? 5.324 -4.523 15.914 1 98.88 87 MET B C 1
ATOM 2611 O O . MET B 1 87 ? 5.832 -5.496 15.352 1 98.88 87 MET B O 1
ATOM 2615 N N . VAL B 1 88 ? 5.926 -3.326 16.031 1 98.75 88 VAL B N 1
ATOM 2616 C CA . VAL B 1 88 ? 7.242 -3.102 15.438 1 98.75 88 VAL B CA 1
ATOM 2617 C C . VAL B 1 88 ? 8.258 -4.062 16.047 1 98.75 88 VAL B C 1
ATOM 2619 O O . VAL B 1 88 ? 9.055 -4.676 15.336 1 98.75 88 VAL B O 1
ATOM 2622 N N . ASP B 1 89 ? 8.211 -4.227 17.359 1 98.81 89 ASP B N 1
ATOM 2623 C CA . ASP B 1 89 ? 9.125 -5.125 18.047 1 98.81 89 ASP B CA 1
ATOM 2624 C C . ASP B 1 89 ? 8.953 -6.562 17.578 1 98.81 89 ASP B C 1
ATOM 2626 O O . ASP B 1 89 ? 9.93 -7.309 17.469 1 98.81 89 ASP B O 1
ATOM 2630 N N . SER B 1 90 ? 7.762 -6.988 17.328 1 98.81 90 SER B N 1
ATOM 2631 C CA . SER B 1 90 ? 7.516 -8.336 16.844 1 98.81 90 SER B CA 1
ATOM 2632 C C . SER B 1 90 ? 8.148 -8.555 15.469 1 98.81 90 SER B C 1
ATOM 2634 O O . SER B 1 90 ? 8.742 -9.602 15.211 1 98.81 90 SER B O 1
ATOM 2636 N N . PHE B 1 91 ? 8.016 -7.555 14.555 1 98.94 91 PHE B N 1
ATOM 2637 C CA . PHE B 1 91 ? 8.672 -7.645 13.258 1 98.94 91 PHE B CA 1
ATOM 2638 C C . PHE B 1 91 ? 10.188 -7.734 13.422 1 98.94 91 PHE B C 1
ATOM 2640 O O . PHE B 1 91 ? 10.828 -8.602 12.828 1 98.94 91 PHE B O 1
ATOM 2647 N N . VAL B 1 92 ? 10.703 -6.812 14.227 1 98.75 92 VAL B N 1
ATOM 2648 C CA . VAL B 1 92 ? 12.148 -6.707 14.398 1 98.75 92 VAL B CA 1
ATOM 2649 C C . VAL B 1 92 ? 12.703 -8.016 14.953 1 98.75 92 VAL B C 1
ATOM 2651 O O . VAL B 1 92 ? 13.719 -8.523 14.477 1 98.75 92 VAL B O 1
ATOM 2654 N N . SER B 1 93 ? 12.062 -8.547 15.922 1 98.75 93 SER B N 1
ATOM 2655 C CA . SER B 1 93 ? 12.508 -9.789 16.547 1 98.75 93 SER B CA 1
ATOM 2656 C C . SER B 1 93 ? 12.398 -10.969 15.594 1 98.75 93 SER B C 1
ATOM 2658 O O . SER B 1 93 ? 13.359 -11.727 15.43 1 98.75 93 SER B O 1
ATOM 2660 N N . THR B 1 94 ? 11.258 -11.117 14.938 1 98.75 94 THR B N 1
ATOM 2661 C CA . THR B 1 94 ? 11 -12.258 14.055 1 98.75 94 THR B CA 1
ATOM 2662 C C . THR B 1 94 ? 11.969 -12.258 12.883 1 98.75 94 THR B C 1
ATOM 2664 O O . THR B 1 94 ? 12.445 -13.312 12.469 1 98.75 94 THR B O 1
ATOM 2667 N N . LEU B 1 95 ? 12.312 -11.062 12.383 1 98.75 95 LEU B N 1
ATOM 2668 C CA . LEU B 1 95 ? 13.133 -10.938 11.18 1 98.75 95 LEU B CA 1
ATOM 2669 C C . LEU B 1 95 ? 14.602 -10.727 11.539 1 98.75 95 LEU B C 1
ATOM 2671 O O . LEU B 1 95 ? 15.453 -10.625 10.656 1 98.75 95 LEU B O 1
ATOM 2675 N N . ALA B 1 96 ? 14.93 -10.68 12.852 1 98.38 96 ALA B N 1
ATOM 2676 C CA . ALA B 1 96 ? 16.266 -10.289 13.305 1 98.38 96 ALA B CA 1
ATOM 2677 C C . ALA B 1 96 ? 16.75 -9.047 12.562 1 98.38 96 ALA B C 1
ATOM 2679 O O . ALA B 1 96 ? 17.875 -9.016 12.062 1 98.38 96 ALA B O 1
ATOM 2680 N N . ALA B 1 97 ? 15.867 -8.055 12.5 1 98.19 97 ALA B N 1
ATOM 2681 C CA . ALA B 1 97 ? 16.109 -6.867 11.688 1 98.19 97 ALA B CA 1
ATOM 2682 C C . ALA B 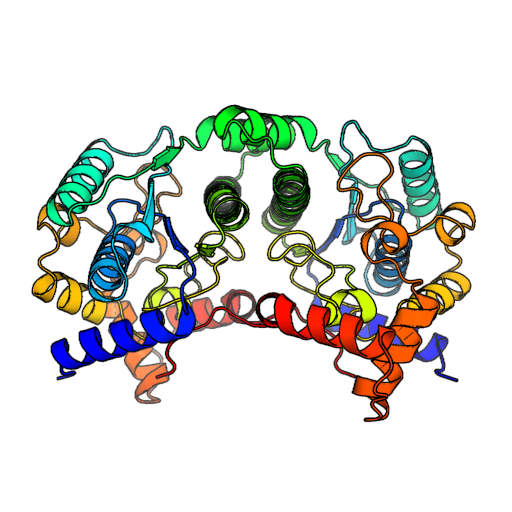1 97 ? 17.125 -5.938 12.359 1 98.19 97 ALA B C 1
ATOM 2684 O O . ALA B 1 97 ? 17 -5.637 13.547 1 98.19 97 ALA B O 1
ATOM 2685 N N . THR B 1 98 ? 18.109 -5.441 11.562 1 97.12 98 THR B N 1
ATOM 2686 C CA . THR B 1 98 ? 19.109 -4.535 12.109 1 97.12 98 THR B CA 1
ATOM 2687 C C . THR B 1 98 ? 19.25 -3.285 11.242 1 97.12 98 THR B C 1
ATOM 2689 O O . THR B 1 98 ? 19.797 -2.271 11.688 1 97.12 98 THR B O 1
ATOM 2692 N N . ASP B 1 99 ? 18.75 -3.332 10.047 1 96.81 99 ASP B N 1
ATOM 2693 C CA . ASP B 1 99 ? 18.859 -2.203 9.133 1 96.81 99 ASP B CA 1
ATOM 2694 C C . ASP B 1 99 ? 17.953 -1.059 9.547 1 96.81 99 ASP B C 1
ATOM 2696 O O . ASP B 1 99 ? 16.719 -1.218 9.578 1 96.81 99 ASP B O 1
ATOM 2700 N N . ARG B 1 100 ? 18.484 0.055 9.883 1 94.75 100 ARG B N 1
ATOM 2701 C CA . ARG B 1 100 ? 17.75 1.189 10.438 1 94.75 100 ARG B CA 1
ATOM 2702 C C . ARG B 1 100 ? 16.656 1.658 9.469 1 94.75 100 ARG B C 1
ATOM 2704 O O . ARG B 1 100 ? 15.531 1.917 9.875 1 94.75 100 ARG B O 1
ATOM 2711 N N . ALA B 1 101 ? 16.984 1.823 8.188 1 94.94 101 ALA B N 1
ATOM 2712 C CA . ALA B 1 101 ? 16.031 2.281 7.18 1 94.94 101 ALA B CA 1
ATOM 2713 C C . ALA B 1 101 ? 14.875 1.295 7.031 1 94.94 101 ALA B C 1
ATOM 2715 O O . ALA B 1 101 ? 13.711 1.698 6.941 1 94.94 101 ALA B O 1
ATOM 2716 N N . ALA B 1 102 ? 15.227 -0.029 7.059 1 97.44 102 ALA B N 1
ATOM 2717 C CA . ALA B 1 102 ? 14.195 -1.062 6.945 1 97.44 102 ALA B CA 1
ATOM 2718 C C . ALA B 1 102 ? 13.258 -1.037 8.148 1 97.44 102 ALA B C 1
ATOM 2720 O O . ALA B 1 102 ? 12.047 -1.218 8.008 1 97.44 102 ALA B O 1
ATOM 2721 N N . ILE B 1 103 ? 13.812 -0.804 9.312 1 97.94 103 ILE B N 1
ATOM 2722 C CA . ILE B 1 103 ? 13.008 -0.724 10.523 1 97.94 103 ILE B CA 1
ATOM 2723 C C . ILE B 1 103 ? 12.102 0.505 10.461 1 97.94 103 ILE B C 1
ATOM 2725 O O . ILE B 1 103 ? 10.938 0.449 10.867 1 97.94 103 ILE B O 1
ATOM 2729 N N . GLY B 1 104 ? 12.641 1.633 9.961 1 96.88 104 GLY B N 1
ATOM 2730 C CA . GLY B 1 104 ? 11.812 2.805 9.734 1 96.88 104 GLY B CA 1
ATOM 2731 C C . GLY B 1 104 ? 10.625 2.531 8.836 1 96.88 104 GLY B C 1
ATOM 2732 O O . GLY B 1 104 ? 9.508 2.965 9.125 1 96.88 104 GLY B O 1
ATOM 2733 N N . ASN B 1 105 ? 10.875 1.772 7.766 1 97.88 105 ASN B N 1
ATOM 2734 C CA . ASN B 1 105 ? 9.797 1.398 6.852 1 97.88 105 ASN B CA 1
ATOM 2735 C C . ASN B 1 105 ? 8.766 0.506 7.531 1 97.88 105 ASN B C 1
ATOM 2737 O O . ASN B 1 105 ? 7.566 0.627 7.273 1 97.88 105 ASN B O 1
ATOM 2741 N N . ILE B 1 106 ? 9.227 -0.388 8.391 1 98.69 106 ILE B N 1
ATOM 2742 C CA . ILE B 1 106 ? 8.32 -1.239 9.156 1 98.69 106 ILE B CA 1
ATOM 2743 C C . ILE B 1 106 ? 7.406 -0.375 10.023 1 98.69 106 ILE B C 1
ATOM 2745 O O . ILE B 1 106 ? 6.199 -0.621 10.102 1 98.69 106 ILE B O 1
ATOM 2749 N N . LYS B 1 107 ? 7.988 0.65 10.672 1 98.44 107 LYS B N 1
ATOM 2750 C CA . LYS B 1 107 ? 7.199 1.556 11.5 1 98.44 107 LYS B CA 1
ATOM 2751 C C . LYS B 1 107 ? 6.098 2.229 10.68 1 98.44 107 LYS B C 1
ATOM 2753 O O . LYS B 1 107 ? 4.934 2.232 11.086 1 98.44 107 LYS B O 1
ATOM 2758 N N . SER B 1 108 ? 6.508 2.775 9.547 1 98.25 108 SER B N 1
ATOM 2759 C CA . SER B 1 108 ? 5.562 3.469 8.672 1 98.25 108 SER B CA 1
ATOM 2760 C C . SER B 1 108 ? 4.441 2.541 8.227 1 98.25 108 SER B C 1
ATOM 2762 O O . SER B 1 108 ? 3.266 2.908 8.281 1 98.25 108 SER B O 1
ATOM 2764 N N . ARG B 1 109 ? 4.746 1.348 7.832 1 98.81 109 ARG B N 1
ATOM 2765 C CA . ARG B 1 109 ? 3.758 0.401 7.324 1 98.81 109 ARG B CA 1
ATOM 2766 C C . ARG B 1 109 ? 2.898 -0.152 8.453 1 98.81 109 ARG B C 1
ATOM 2768 O O . ARG B 1 109 ? 1.718 -0.447 8.258 1 98.81 109 ARG B O 1
ATOM 2775 N N . THR B 1 110 ? 3.457 -0.258 9.648 1 98.88 110 THR B N 1
ATOM 2776 C CA . THR B 1 110 ? 2.666 -0.617 10.812 1 98.88 110 THR B CA 1
ATOM 2777 C C . THR B 1 110 ? 1.565 0.41 11.062 1 98.88 110 THR B C 1
ATOM 2779 O O . THR B 1 110 ? 0.411 0.047 11.297 1 98.88 110 THR B O 1
ATOM 2782 N N . ARG B 1 111 ? 1.931 1.666 10.969 1 98.81 111 ARG B N 1
ATOM 2783 C CA . ARG B 1 111 ? 0.95 2.729 11.156 1 98.81 111 ARG B CA 1
ATOM 2784 C C . ARG B 1 111 ? -0.145 2.658 10.094 1 98.81 111 ARG B C 1
ATOM 2786 O O . ARG B 1 111 ? -1.321 2.873 10.398 1 98.81 111 ARG B O 1
ATOM 2793 N N . MET B 1 112 ? 0.24 2.338 8.883 1 98.88 112 MET B N 1
ATOM 2794 C CA . MET B 1 112 ? -0.727 2.178 7.797 1 98.88 112 MET B CA 1
ATOM 2795 C C . MET B 1 112 ? -1.72 1.063 8.117 1 98.88 112 MET B C 1
ATOM 2797 O O . MET B 1 112 ? -2.926 1.227 7.918 1 98.88 112 MET B O 1
ATOM 2801 N N . ILE B 1 113 ? -1.257 -0.068 8.68 1 98.94 113 ILE B N 1
ATOM 2802 C CA . ILE B 1 113 ? -2.127 -1.188 9.023 1 98.94 113 ILE B CA 1
ATOM 2803 C C . ILE B 1 113 ? -3.139 -0.754 10.078 1 98.94 113 ILE B C 1
ATOM 2805 O O . ILE B 1 113 ? -4.324 -1.081 9.984 1 98.94 113 ILE B O 1
ATOM 2809 N N . ILE B 1 114 ? -2.711 -0.005 11.062 1 98.94 114 ILE B N 1
ATOM 2810 C CA . ILE B 1 114 ? -3.584 0.473 12.133 1 98.94 114 ILE B CA 1
ATOM 2811 C C . ILE B 1 114 ? -4.664 1.379 11.547 1 98.94 114 ILE B C 1
ATOM 2813 O O . ILE B 1 114 ? -5.848 1.237 11.867 1 98.94 114 ILE B O 1
ATOM 2817 N N . LEU B 1 115 ? -4.301 2.303 10.695 1 98.94 115 LEU B N 1
ATOM 2818 C CA . LEU B 1 115 ? -5.262 3.211 10.078 1 98.94 115 LEU B CA 1
ATOM 2819 C C . LEU B 1 115 ? -6.309 2.438 9.281 1 98.94 115 LEU B C 1
ATOM 2821 O O . LEU B 1 115 ? -7.504 2.721 9.383 1 98.94 115 LEU B O 1
ATOM 2825 N N . TYR B 1 116 ? -5.871 1.464 8.57 1 98.88 116 TYR B N 1
ATOM 2826 C CA . TYR B 1 116 ? -6.816 0.711 7.75 1 98.88 116 TYR B CA 1
ATOM 2827 C C . TYR B 1 116 ? -7.699 -0.179 8.609 1 98.88 116 TYR B C 1
ATOM 2829 O O . TYR B 1 116 ? -8.836 -0.476 8.25 1 98.88 116 TYR B O 1
ATOM 2837 N N . TYR B 1 117 ? -7.172 -0.651 9.766 1 98.88 117 TYR B N 1
ATOM 2838 C CA . TYR B 1 117 ? -8.039 -1.357 10.703 1 98.88 117 TYR B CA 1
ATOM 2839 C C . TYR B 1 117 ? -9.227 -0.487 11.109 1 98.88 117 TYR B C 1
ATOM 2841 O O . TYR B 1 117 ? -10.375 -0.926 11.047 1 98.88 117 TYR B O 1
ATOM 2849 N N . PHE B 1 118 ? -8.953 0.759 11.469 1 98.81 118 PHE B N 1
ATOM 2850 C CA . PHE B 1 118 ? -10.016 1.674 11.883 1 98.81 118 PHE B CA 1
ATOM 2851 C C . PHE B 1 118 ? -10.93 2.004 10.711 1 98.81 118 PHE B C 1
ATOM 2853 O O . PHE B 1 118 ? -12.141 2.15 10.883 1 98.81 118 PHE B O 1
ATOM 2860 N N . ALA B 1 119 ? -10.367 2.189 9.492 1 98.56 119 ALA B N 1
ATOM 2861 C CA . ALA B 1 119 ? -11.203 2.455 8.328 1 98.56 119 ALA B CA 1
ATOM 2862 C C . ALA B 1 119 ? -12.148 1.287 8.047 1 98.56 119 ALA B C 1
ATOM 2864 O O . ALA B 1 119 ? -13.336 1.487 7.805 1 98.56 119 ALA B O 1
ATOM 2865 N N . ASN B 1 120 ? -11.586 0.061 8.141 1 97.19 120 ASN B N 1
ATOM 2866 C CA . ASN B 1 120 ? -12.367 -1.137 7.859 1 97.19 120 ASN B CA 1
ATOM 2867 C C . ASN B 1 120 ? -13.484 -1.329 8.875 1 97.19 120 ASN B C 1
ATOM 2869 O O . ASN B 1 120 ? -14.586 -1.765 8.523 1 97.19 120 ASN B O 1
ATOM 2873 N N . THR B 1 121 ? -13.258 -1.017 10.117 1 98.06 121 THR B N 1
ATOM 2874 C CA . THR B 1 121 ? -14.211 -1.34 11.18 1 98.06 121 THR B CA 1
ATOM 2875 C C . THR B 1 121 ? -15.164 -0.176 11.422 1 98.06 121 THR B C 1
ATOM 2877 O O . THR B 1 121 ? -16.156 -0.322 12.133 1 98.06 121 THR B O 1
ATOM 2880 N N . ASN B 1 122 ? -14.938 1.018 10.742 1 97.25 122 ASN B N 1
ATOM 2881 C CA . ASN B 1 122 ? -15.805 2.172 10.969 1 97.25 122 ASN B CA 1
ATOM 2882 C C . ASN B 1 122 ? -16.406 2.689 9.664 1 97.25 122 ASN B C 1
ATOM 2884 O O . ASN B 1 122 ? -16.984 3.773 9.625 1 97.25 122 ASN B O 1
ATOM 2888 N N . GLY B 1 123 ? -16.203 1.874 8.578 1 95.56 123 GLY B N 1
ATOM 2889 C CA . GLY B 1 123 ? -16.734 2.316 7.301 1 95.56 123 GLY B CA 1
ATOM 2890 C C . GLY B 1 123 ? -16.109 3.6 6.797 1 95.56 123 GLY B C 1
ATOM 2891 O O . GLY B 1 123 ? -16.812 4.531 6.402 1 95.56 123 GLY B O 1
ATOM 2892 N N . GLY B 1 124 ? -14.812 3.613 6.906 1 97.69 124 GLY B N 1
ATOM 2893 C CA . GLY B 1 124 ? -14.133 4.867 6.617 1 97.69 124 GLY B CA 1
ATOM 2894 C C . GLY B 1 124 ? -13.125 4.754 5.484 1 97.69 124 GLY B C 1
ATOM 2895 O O . GLY B 1 124 ? -13.008 3.699 4.859 1 97.69 124 GLY B O 1
ATOM 2896 N N . MET B 1 125 ? -12.484 5.867 5.156 1 98.56 125 MET B N 1
ATOM 2897 C CA . MET B 1 125 ? -11.359 6 4.23 1 98.56 125 MET B CA 1
ATOM 2898 C C . MET B 1 125 ? -10.133 6.547 4.949 1 98.56 125 MET B C 1
ATOM 2900 O O . MET B 1 125 ? -10.25 7.395 5.836 1 98.56 125 MET B O 1
ATOM 2904 N N . VAL B 1 126 ? -9.055 6.031 4.582 1 98.88 126 VAL B N 1
ATOM 2905 C CA . VAL B 1 126 ? -7.809 6.555 5.125 1 98.88 126 VAL B CA 1
ATOM 2906 C C . VAL B 1 126 ? -7.395 7.809 4.355 1 98.88 126 VAL B C 1
ATOM 2908 O O . VAL B 1 126 ? -7.277 7.781 3.129 1 98.88 126 VAL B O 1
ATOM 2911 N N . VAL B 1 127 ? -7.168 8.898 5.082 1 98.88 127 VAL B N 1
ATOM 2912 C CA . VAL B 1 127 ? -6.766 10.172 4.496 1 98.88 127 VAL B CA 1
ATOM 2913 C C . VAL B 1 127 ? -5.266 10.383 4.695 1 98.88 127 VAL B C 1
ATOM 2915 O O . VAL B 1 127 ? -4.777 10.383 5.828 1 98.88 127 VAL B O 1
ATOM 2918 N N . GLY B 1 128 ? -4.551 10.5 3.594 1 98.62 128 GLY B N 1
ATOM 2919 C CA . GLY B 1 128 ? -3.119 10.742 3.635 1 98.62 128 GLY B CA 1
ATOM 2920 C C . GLY B 1 128 ? -2.766 12.203 3.816 1 98.62 128 GLY B C 1
ATOM 2921 O O . GLY B 1 128 ? -3.643 13.07 3.77 1 98.62 128 GLY B O 1
ATOM 2922 N N . THR B 1 129 ? -1.471 12.461 4.023 1 98.5 129 THR B N 1
ATOM 2923 C CA . THR B 1 129 ? -1.022 13.812 4.332 1 98.5 129 THR B CA 1
ATOM 2924 C C . THR B 1 129 ? 0.214 14.172 3.514 1 98.5 129 THR B C 1
ATOM 2926 O O . THR B 1 129 ? 0.971 15.078 3.887 1 98.5 129 THR B O 1
ATOM 2929 N N . THR B 1 130 ? 0.453 13.477 2.445 1 98.12 130 THR B N 1
ATOM 2930 C CA . THR B 1 130 ? 1.619 13.711 1.603 1 98.12 130 THR B CA 1
ATOM 2931 C C . THR B 1 130 ? 1.456 15 0.803 1 98.12 130 THR B C 1
ATOM 2933 O O . THR B 1 130 ? 0.421 15.219 0.17 1 98.12 130 THR B O 1
ATOM 2936 N N . ASN B 1 131 ? 2.426 15.914 0.903 1 98.19 131 ASN B N 1
ATOM 2937 C CA . ASN B 1 131 ? 2.41 17.109 0.079 1 98.19 131 ASN B CA 1
ATOM 2938 C C . ASN B 1 131 ? 3.162 16.906 -1.232 1 98.19 131 ASN B C 1
ATOM 2940 O O . ASN B 1 131 ? 3.762 15.852 -1.448 1 98.19 131 ASN B O 1
ATOM 2944 N N . ARG B 1 132 ? 3.166 17.875 -2.049 1 98 132 ARG B N 1
ATOM 2945 C CA . ARG B 1 132 ? 3.701 17.75 -3.402 1 98 132 ARG B CA 1
ATOM 2946 C C . ARG B 1 132 ? 5.211 17.531 -3.377 1 98 132 ARG B C 1
ATOM 2948 O O . ARG B 1 132 ? 5.75 16.766 -4.172 1 98 132 ARG B O 1
ATOM 2955 N N . THR B 1 133 ? 5.898 18.234 -2.525 1 98.5 133 THR B N 1
ATOM 2956 C CA . THR B 1 133 ? 7.348 18.109 -2.41 1 98.5 133 THR B CA 1
ATOM 2957 C C . THR B 1 133 ? 7.73 16.672 -2.074 1 98.5 133 THR B C 1
ATOM 2959 O O . THR B 1 133 ? 8.57 16.078 -2.746 1 98.5 133 THR B O 1
ATOM 2962 N N . GLU B 1 134 ? 7.074 16.125 -1.073 1 98.19 134 GLU B N 1
ATOM 2963 C CA . GLU B 1 134 ? 7.32 14.742 -0.656 1 98.19 134 GLU B CA 1
ATOM 2964 C C . GLU B 1 134 ? 6.977 13.758 -1.771 1 98.19 134 GLU B C 1
ATOM 2966 O O . GLU B 1 134 ? 7.711 12.797 -2.008 1 98.19 134 GLU B O 1
ATOM 2971 N N . LEU B 1 135 ? 5.875 14.023 -2.428 1 98.06 135 LEU B N 1
ATOM 2972 C CA . LEU B 1 135 ? 5.43 13.156 -3.514 1 98.06 135 LEU B CA 1
ATOM 2973 C C . LEU B 1 135 ? 6.465 13.102 -4.629 1 98.06 135 LEU B C 1
ATOM 2975 O O . LEU B 1 135 ? 6.898 12.023 -5.027 1 98.06 135 LEU B O 1
ATOM 2979 N N . LEU B 1 136 ? 6.859 14.25 -5.094 1 98.31 136 LEU B N 1
ATOM 2980 C CA . LEU B 1 136 ? 7.738 14.328 -6.254 1 98.31 136 LEU B CA 1
ATOM 2981 C C . LEU B 1 136 ? 9.125 13.789 -5.926 1 98.31 136 LEU B C 1
ATOM 2983 O O . LEU B 1 136 ? 9.789 13.195 -6.785 1 98.31 136 LEU B O 1
ATOM 2987 N N . LEU B 1 137 ? 9.539 13.922 -4.695 1 98 137 LEU B N 1
ATOM 2988 C CA . LEU B 1 137 ? 10.844 13.414 -4.273 1 98 137 LEU B CA 1
ATOM 2989 C C . LEU B 1 137 ? 10.773 11.922 -3.973 1 98 137 LEU B C 1
ATOM 2991 O O . LEU B 1 137 ? 11.805 11.25 -3.883 1 98 137 LEU B O 1
ATOM 2995 N N . GLY B 1 138 ? 9.586 11.445 -3.738 1 97.69 138 GLY B N 1
ATOM 2996 C CA . GLY B 1 138 ? 9.43 10.086 -3.248 1 97.69 138 GLY B CA 1
ATOM 2997 C C . GLY B 1 138 ? 9.789 9.938 -1.78 1 97.69 138 GLY B C 1
ATOM 2998 O O . GLY B 1 138 ? 10.18 8.859 -1.34 1 97.69 138 GLY B O 1
ATOM 2999 N N . TYR B 1 139 ? 9.711 11.086 -1.073 1 96.62 139 TYR B N 1
ATOM 3000 C CA . TYR B 1 139 ? 10.062 11.062 0.343 1 96.62 139 TYR B CA 1
ATOM 3001 C C . TYR B 1 139 ? 8.867 10.641 1.192 1 96.62 139 TYR B C 1
ATOM 3003 O O . TYR B 1 139 ? 8.328 11.438 1.963 1 96.62 139 TYR B O 1
ATOM 3011 N N . PHE B 1 140 ? 8.469 9.438 1.069 1 97 140 PHE B N 1
ATOM 3012 C CA . PHE B 1 140 ? 7.453 8.695 1.808 1 97 140 PHE B CA 1
ATOM 3013 C C . PHE B 1 140 ? 7.664 7.191 1.658 1 97 140 PHE B C 1
ATOM 3015 O O . PHE B 1 140 ? 8.414 6.746 0.788 1 97 140 PHE B O 1
ATOM 3022 N N . THR B 1 141 ? 7.133 6.414 2.533 1 97.75 141 THR B N 1
ATOM 3023 C CA . THR B 1 141 ? 7.223 4.961 2.469 1 97.75 141 THR B CA 1
ATOM 3024 C C . THR B 1 141 ? 6.09 4.383 1.624 1 97.75 141 THR B C 1
ATOM 3026 O O . THR B 1 141 ? 4.914 4.562 1.947 1 97.75 141 THR B O 1
ATOM 3029 N N . LYS B 1 142 ? 6.457 3.697 0.517 1 97.94 142 LYS B N 1
ATOM 3030 C CA . LYS B 1 142 ? 5.477 2.994 -0.31 1 97.94 142 LYS B CA 1
ATOM 3031 C C . LYS B 1 142 ? 4.664 2.008 0.521 1 97.94 142 LYS B C 1
ATOM 3033 O O . LYS B 1 142 ? 5.227 1.187 1.247 1 97.94 142 LYS B O 1
ATOM 3038 N N . TYR B 1 143 ? 3.34 2.115 0.546 1 98.19 143 TYR B N 1
ATOM 3039 C CA . TYR B 1 143 ? 2.404 1.28 1.291 1 98.19 143 TYR B CA 1
ATOM 3040 C C . TYR B 1 143 ? 2.58 1.472 2.793 1 98.19 143 TYR B C 1
ATOM 3042 O O . TYR B 1 143 ? 2.277 0.571 3.578 1 98.19 143 TYR B O 1
ATOM 3050 N N . GLY B 1 144 ? 3.213 2.484 3.203 1 97.94 144 GLY B N 1
ATOM 3051 C CA . GLY B 1 144 ? 3.203 3.053 4.543 1 97.94 144 GLY B CA 1
ATOM 3052 C C . GLY B 1 144 ? 2.391 4.332 4.641 1 97.94 144 GLY B C 1
ATOM 3053 O O . GLY B 1 144 ? 1.169 4.309 4.48 1 97.94 144 GLY B O 1
ATOM 3054 N N . ASP B 1 145 ? 3.143 5.469 4.742 1 96.94 145 ASP B N 1
ATOM 3055 C CA . ASP B 1 145 ? 2.424 6.742 4.727 1 96.94 145 ASP B CA 1
ATOM 3056 C C . ASP B 1 145 ? 1.9 7.055 3.326 1 96.94 145 ASP B C 1
ATOM 3058 O O . ASP B 1 145 ? 0.996 7.879 3.166 1 96.94 145 ASP B O 1
ATOM 3062 N N . GLY B 1 146 ? 2.432 6.348 2.346 1 96.81 146 GLY B N 1
ATOM 3063 C CA . GLY B 1 146 ? 1.908 6.473 0.994 1 96.81 146 GLY B CA 1
ATOM 3064 C C . GLY B 1 146 ? 0.69 5.602 0.744 1 96.81 146 GLY B C 1
ATOM 3065 O O . GLY B 1 146 ? 0.079 5.672 -0.324 1 96.81 146 GLY B O 1
ATOM 3066 N N . GLY B 1 147 ? 0.396 4.719 1.643 1 97.94 147 GLY B N 1
ATOM 3067 C CA . GLY B 1 147 ? -0.773 3.861 1.54 1 97.94 147 GLY B CA 1
ATOM 3068 C C . GLY B 1 147 ? -2.021 4.477 2.145 1 97.94 147 GLY B C 1
ATOM 3069 O O . GLY B 1 147 ? -2.262 4.352 3.348 1 97.94 147 GLY B O 1
ATOM 3070 N N . CYS B 1 148 ? -2.852 5.129 1.315 1 98.62 148 CYS B N 1
ATOM 3071 C CA . CYS B 1 148 ? -4.09 5.77 1.752 1 98.62 148 CYS B CA 1
ATOM 3072 C C . CYS B 1 148 ? -5.117 5.793 0.627 1 98.62 148 CYS B C 1
ATOM 3074 O O . CYS B 1 148 ? -4.875 5.254 -0.454 1 98.62 148 CYS B O 1
ATOM 3076 N N . ASP B 1 149 ? -6.285 6.285 0.943 1 98.38 149 ASP B N 1
ATOM 3077 C CA . ASP B 1 149 ? -7.367 6.332 -0.037 1 98.38 149 ASP B CA 1
ATOM 3078 C C . ASP B 1 149 ? -7.449 7.707 -0.694 1 98.38 149 ASP B C 1
ATOM 3080 O O . ASP B 1 149 ? -7.844 7.824 -1.856 1 98.38 149 ASP B O 1
ATOM 3084 N N . VAL B 1 150 ? -7.133 8.75 0.094 1 98.44 150 VAL B N 1
ATOM 3085 C CA . VAL B 1 150 ? -7.305 10.133 -0.345 1 98.44 150 VAL B CA 1
ATOM 3086 C C . VAL B 1 150 ? -6.078 10.953 0.042 1 98.44 150 VAL B C 1
ATOM 3088 O O . VAL B 1 150 ? -5.555 10.82 1.151 1 98.44 150 VAL B O 1
ATOM 3091 N N . GLU B 1 151 ? -5.605 11.742 -0.859 1 98.62 151 GLU B N 1
ATOM 3092 C CA . GLU B 1 151 ? -4.523 12.688 -0.614 1 98.62 151 GLU B CA 1
ATOM 3093 C C . GLU B 1 151 ? -4.953 14.117 -0.923 1 98.62 151 GLU B C 1
ATOM 3095 O O . GLU B 1 151 ? -4.887 14.555 -2.072 1 98.62 151 GLU B O 1
ATOM 3100 N N . PRO B 1 152 ? -5.297 14.852 0.078 1 98.69 152 PRO B N 1
ATOM 3101 C CA . PRO B 1 152 ? -5.938 16.141 -0.181 1 98.69 152 PRO B CA 1
ATOM 3102 C C . PRO B 1 152 ? -4.93 17.25 -0.473 1 98.69 152 PRO B C 1
ATOM 3104 O O . PRO B 1 152 ? -5.301 18.297 -1.007 1 98.69 152 PRO B O 1
ATOM 3107 N N . ILE B 1 153 ? -3.643 17 -0.105 1 98.56 153 ILE B N 1
ATOM 3108 C CA . ILE B 1 153 ? -2.746 18.156 -0.238 1 98.56 153 ILE B CA 1
ATOM 3109 C C . ILE B 1 153 ? -1.562 17.781 -1.126 1 98.56 153 ILE B C 1
ATOM 3111 O O . ILE B 1 153 ? -0.519 18.438 -1.091 1 98.56 153 ILE B O 1
ATOM 3115 N N . GLU B 1 154 ? -1.679 16.75 -1.871 1 97.5 154 GLU B N 1
ATOM 3116 C CA . GLU B 1 154 ? -0.586 16.25 -2.697 1 97.5 154 GLU B CA 1
ATOM 3117 C C . GLU B 1 154 ? -0.229 17.234 -3.805 1 97.5 154 GLU B C 1
ATOM 3119 O O . GLU B 1 154 ? 0.821 17.109 -4.438 1 97.5 154 GLU B O 1
ATOM 3124 N N . HIS B 1 155 ? -1.061 18.203 -4.117 1 97.56 155 HIS B N 1
ATOM 3125 C CA . HIS B 1 155 ? -0.786 19.188 -5.164 1 97.56 155 HIS B CA 1
ATOM 3126 C C . HIS B 1 155 ? -0.134 20.438 -4.59 1 97.56 155 HIS B C 1
ATOM 3128 O O . HIS B 1 155 ? 0.252 21.344 -5.336 1 97.56 155 HIS B O 1
ATOM 3134 N N . LEU B 1 156 ? 0.069 20.5 -3.297 1 98.12 156 LEU B N 1
ATOM 3135 C CA . LEU B 1 156 ? 0.619 21.688 -2.631 1 98.12 156 LEU B CA 1
ATOM 3136 C C . LEU B 1 156 ? 2.07 21.453 -2.223 1 98.12 156 LEU B C 1
ATOM 3138 O O . LEU B 1 156 ? 2.391 20.422 -1.621 1 98.12 156 LEU B O 1
ATOM 3142 N N . TYR B 1 157 ? 2.908 22.422 -2.535 1 98.25 157 TYR B N 1
ATOM 3143 C CA . TYR B 1 157 ? 4.27 22.375 -2.016 1 98.25 157 TYR B CA 1
ATOM 3144 C C . TYR B 1 157 ? 4.293 22.656 -0.518 1 98.25 157 TYR B C 1
ATOM 3146 O O . TYR B 1 157 ? 3.301 23.125 0.045 1 98.25 157 TYR B O 1
ATOM 3154 N N . LYS B 1 158 ? 5.445 22.344 0.099 1 98.31 158 LYS B N 1
ATOM 3155 C CA . LYS B 1 158 ? 5.578 22.547 1.539 1 98.31 158 LYS B CA 1
ATOM 3156 C C . LYS B 1 158 ? 5.301 24 1.914 1 98.31 158 LYS B C 1
ATOM 3158 O O . LYS B 1 158 ? 4.629 24.266 2.91 1 98.31 158 LYS B O 1
ATOM 3163 N N . ARG B 1 159 ? 5.746 24.953 1.137 1 97.56 159 ARG B N 1
ATOM 3164 C CA . ARG B 1 159 ? 5.508 26.375 1.396 1 97.56 159 ARG B CA 1
ATOM 3165 C C . ARG B 1 159 ? 4.012 26.672 1.423 1 97.56 159 ARG B C 1
ATOM 3167 O O . ARG B 1 159 ? 3.555 27.484 2.225 1 97.56 159 ARG B O 1
ATOM 3174 N N . ASP B 1 160 ? 3.254 26.047 0.502 1 98.12 160 ASP B N 1
ATOM 3175 C CA . ASP B 1 160 ? 1.811 26.266 0.46 1 98.12 160 ASP B CA 1
ATOM 3176 C C . ASP B 1 160 ? 1.138 25.688 1.707 1 98.12 160 ASP B C 1
ATOM 3178 O O . ASP B 1 160 ? 0.182 26.266 2.225 1 98.12 160 ASP B O 1
ATOM 3182 N N . VAL B 1 161 ? 1.623 24.562 2.191 1 98.56 161 VAL B N 1
ATOM 3183 C CA . VAL B 1 161 ? 1.093 23.938 3.4 1 98.56 161 VAL B CA 1
ATOM 3184 C C . VAL B 1 161 ? 1.243 24.891 4.582 1 98.56 161 VAL B C 1
ATOM 3186 O O . VAL B 1 161 ? 0.317 25.062 5.379 1 98.56 161 VAL B O 1
ATOM 3189 N N . TYR B 1 162 ? 2.377 25.547 4.684 1 98.38 162 TYR B N 1
ATOM 3190 C CA . TYR B 1 162 ? 2.609 26.484 5.77 1 98.38 162 TYR B CA 1
ATOM 3191 C C . TYR B 1 162 ? 1.678 27.688 5.656 1 98.38 162 TYR B C 1
ATOM 3193 O O . TYR B 1 162 ? 1.214 28.219 6.668 1 98.38 162 TYR B O 1
ATOM 3201 N N . GLU B 1 163 ? 1.424 28.125 4.461 1 98.44 163 GLU B N 1
ATOM 3202 C CA . GLU B 1 163 ? 0.492 29.234 4.277 1 98.44 163 GLU B CA 1
ATOM 3203 C C . GLU B 1 163 ? -0.918 28.844 4.711 1 98.44 163 GLU B C 1
ATOM 3205 O O . GLU B 1 163 ? -1.609 29.625 5.363 1 98.44 163 GLU B O 1
ATOM 3210 N N . LEU B 1 164 ? -1.349 27.641 4.336 1 98.62 164 LEU B N 1
ATOM 3211 C CA . LEU B 1 164 ? -2.643 27.156 4.805 1 98.62 164 LEU B CA 1
ATOM 3212 C C . LEU B 1 164 ? -2.668 27.062 6.328 1 98.62 164 LEU B C 1
ATOM 3214 O O . LEU B 1 164 ? -3.676 27.391 6.957 1 98.62 164 LEU B O 1
ATOM 3218 N N . ALA B 1 165 ? -1.57 26.625 6.898 1 98.62 165 ALA B N 1
ATOM 3219 C CA . ALA B 1 165 ? -1.472 26.453 8.344 1 98.62 165 ALA B CA 1
ATOM 3220 C C . ALA B 1 165 ? -1.733 27.766 9.07 1 98.62 165 ALA B C 1
ATOM 3222 O O . ALA B 1 165 ? -2.412 27.797 10.102 1 98.62 165 ALA B O 1
ATOM 3223 N N . LYS B 1 166 ? -1.197 28.844 8.555 1 98.19 166 LYS B N 1
ATOM 3224 C CA . LYS B 1 166 ? -1.402 30.172 9.141 1 98.19 166 LYS B CA 1
ATOM 3225 C C . LYS B 1 166 ? -2.883 30.547 9.148 1 98.19 166 LYS B C 1
ATOM 3227 O O . LYS B 1 166 ? -3.412 30.984 10.172 1 98.19 166 LYS B O 1
ATOM 3232 N N . ILE B 1 167 ? -3.498 30.312 8 1 98.31 167 ILE B N 1
ATOM 3233 C CA . ILE B 1 167 ? -4.898 30.688 7.836 1 98.31 167 ILE B CA 1
ATOM 3234 C C . ILE B 1 167 ? -5.773 29.812 8.727 1 98.31 167 ILE B C 1
ATOM 3236 O O . ILE B 1 167 ? -6.746 30.297 9.32 1 98.31 167 ILE B O 1
ATOM 3240 N N . LEU B 1 168 ? -5.41 28.547 8.875 1 98.44 168 LEU B N 1
ATOM 3241 C CA . LEU B 1 168 ? -6.191 27.578 9.633 1 98.44 168 LEU B CA 1
ATOM 3242 C C . LEU B 1 168 ? -5.859 27.672 11.125 1 98.44 168 LEU B C 1
ATOM 3244 O O . LEU B 1 168 ? -6.395 26.906 11.93 1 98.44 168 LEU B O 1
ATOM 3248 N N . ASP B 1 169 ? -4.938 28.562 11.445 1 97.75 169 ASP B N 1
ATOM 3249 C CA . ASP B 1 169 ? -4.57 28.859 12.82 1 97.75 169 ASP B CA 1
ATOM 3250 C C . ASP B 1 169 ? -4.02 27.625 13.531 1 97.75 169 ASP B C 1
ATOM 3252 O O . ASP B 1 169 ? -4.453 27.281 14.633 1 97.75 169 ASP B O 1
ATOM 3256 N N . ILE B 1 170 ? -3.168 26.906 12.859 1 98.56 170 ILE B N 1
ATOM 3257 C CA . ILE B 1 170 ? -2.461 25.781 13.469 1 98.56 170 ILE B CA 1
ATOM 3258 C C . ILE B 1 170 ? -1.558 26.281 14.594 1 98.56 170 ILE B C 1
ATOM 3260 O O . ILE B 1 170 ? -0.922 27.328 14.461 1 98.56 170 ILE B O 1
ATOM 3264 N N . PRO B 1 171 ? -1.464 25.594 15.695 1 98.25 171 PRO B N 1
ATOM 3265 C CA . PRO B 1 171 ? -0.635 26.031 16.812 1 98.25 171 PRO B CA 1
ATOM 3266 C C . PRO B 1 171 ? 0.793 26.375 16.391 1 98.25 171 PRO B C 1
ATOM 3268 O O . PRO B 1 171 ? 1.393 25.656 15.594 1 98.25 171 PRO B O 1
ATOM 3271 N N . GLU B 1 172 ? 1.306 27.391 16.953 1 97.88 172 GLU B N 1
ATOM 3272 C CA . GLU B 1 172 ? 2.633 27.891 16.625 1 97.88 172 GLU B CA 1
ATOM 3273 C C . GLU B 1 172 ? 3.709 26.844 16.891 1 97.88 172 GLU B C 1
ATOM 3275 O O . GLU B 1 172 ? 4.699 26.75 16.156 1 97.88 172 GLU B O 1
ATOM 3280 N N . SER B 1 173 ? 3.539 26.109 17.969 1 97.56 173 SER B N 1
ATOM 3281 C CA . SER B 1 173 ? 4.512 25.078 18.328 1 97.56 173 SER B CA 1
ATOM 3282 C C . SER B 1 173 ? 4.668 24.062 17.203 1 97.56 173 SER B C 1
ATOM 3284 O O . SER B 1 173 ? 5.766 23.547 16.969 1 97.56 173 SER B O 1
ATOM 3286 N N . ILE B 1 174 ? 3.594 23.781 16.469 1 97.62 174 ILE B N 1
ATOM 3287 C CA . ILE B 1 174 ? 3.635 22.844 15.344 1 97.62 174 ILE B CA 1
ATOM 3288 C C . ILE B 1 174 ? 4.297 23.516 14.141 1 97.62 174 ILE B C 1
ATOM 3290 O O . ILE B 1 174 ? 5.129 22.906 13.461 1 97.62 174 ILE B O 1
ATOM 3294 N N . MET B 1 175 ? 4.008 24.766 13.914 1 97.31 175 MET B N 1
ATOM 3295 C CA . MET B 1 175 ? 4.5 25.5 12.742 1 97.31 175 MET B CA 1
ATOM 3296 C C . MET B 1 175 ? 6.004 25.734 12.844 1 97.31 175 MET B C 1
ATOM 3298 O O . MET B 1 175 ? 6.695 25.781 11.828 1 97.31 175 MET B O 1
ATOM 3302 N N . LYS B 1 176 ? 6.535 25.828 14 1 96.06 176 LYS B N 1
ATOM 3303 C CA . LYS B 1 176 ? 7.949 26.141 14.203 1 96.06 176 LYS B CA 1
ATOM 3304 C C . LYS B 1 176 ? 8.789 24.875 14.266 1 96.06 176 LYS B C 1
ATOM 3306 O O . LYS B 1 176 ? 10.016 24.938 14.18 1 96.06 176 LYS B O 1
ATOM 3311 N N . LYS B 1 177 ? 8.141 23.781 14.398 1 93.69 177 LYS B N 1
ATOM 3312 C CA . LYS B 1 177 ? 8.82 22.484 14.484 1 93.69 177 LYS B CA 1
ATOM 3313 C C . LYS B 1 177 ? 9.43 22.109 13.141 1 93.69 177 LYS B C 1
ATOM 3315 O O . LYS B 1 177 ? 8.797 22.266 12.094 1 93.69 177 LYS B O 1
ATOM 3320 N N . LYS B 1 178 ? 10.648 21.562 13.18 1 92.62 178 LYS B N 1
ATOM 3321 C CA . LYS B 1 178 ? 11.242 21.031 11.953 1 92.62 178 LYS B CA 1
ATOM 3322 C C . LYS B 1 178 ? 10.484 19.797 11.461 1 92.62 178 LYS B C 1
ATOM 3324 O O . LYS B 1 178 ? 10.148 18.906 12.25 1 92.62 178 LYS B O 1
ATOM 3329 N N . PRO B 1 179 ? 10.258 19.734 10.188 1 94.12 179 PRO B N 1
ATOM 3330 C CA . PRO B 1 179 ? 9.594 18.547 9.656 1 94.12 179 PRO B CA 1
ATOM 3331 C C . PRO B 1 179 ? 10.383 17.266 9.898 1 94.12 179 PRO B C 1
ATOM 3333 O O . PRO B 1 179 ? 11.617 17.266 9.805 1 94.12 179 PRO B O 1
ATOM 3336 N N . THR B 1 180 ? 9.664 16.203 10.297 1 91.12 180 THR B N 1
ATOM 3337 C CA . THR B 1 180 ? 10.258 14.906 10.562 1 91.12 180 THR B CA 1
ATOM 3338 C C . THR B 1 180 ? 9.32 13.781 10.125 1 91.12 180 THR B C 1
ATOM 3340 O O . THR B 1 180 ? 8.102 13.945 10.148 1 91.12 180 THR B O 1
ATOM 3343 N N . ALA B 1 181 ? 9.898 12.625 9.711 1 85.75 181 ALA B N 1
ATOM 3344 C CA . ALA B 1 181 ? 9.117 11.438 9.398 1 85.75 181 ALA B CA 1
ATOM 3345 C C . ALA B 1 181 ? 9.031 10.5 10.602 1 85.75 181 ALA B C 1
ATOM 3347 O O . ALA B 1 181 ? 8.289 9.516 10.578 1 85.75 181 ALA B O 1
ATOM 3348 N N . GLY B 1 182 ? 9.742 10.859 11.617 1 84.56 182 GLY B N 1
ATOM 3349 C CA . GLY B 1 182 ? 9.664 10.078 12.844 1 84.56 182 GLY B CA 1
ATOM 3350 C C . GLY B 1 182 ? 10.141 8.648 12.672 1 84.56 182 GLY B C 1
ATOM 3351 O O . GLY B 1 182 ? 9.641 7.738 13.344 1 84.56 182 GLY B O 1
ATOM 3352 N N . LEU B 1 183 ? 11.062 8.391 11.828 1 84.12 183 LEU B N 1
ATOM 3353 C CA . LEU B 1 183 ? 11.516 7.035 11.531 1 84.12 183 LEU B CA 1
ATOM 3354 C C . LEU B 1 183 ? 12.531 6.559 12.562 1 84.12 183 LEU B C 1
ATOM 3356 O O . LEU B 1 183 ? 12.594 5.367 12.883 1 84.12 183 LEU B O 1
ATOM 3360 N N . TRP B 1 184 ? 13.359 7.477 13.109 1 84.62 184 TRP B N 1
ATOM 3361 C CA . TRP B 1 184 ? 14.297 7.191 14.195 1 84.62 184 TRP B CA 1
ATOM 3362 C C . TRP B 1 184 ? 14.609 8.453 14.992 1 84.62 184 TRP B C 1
ATOM 3364 O O . TRP B 1 184 ? 14.219 9.555 14.602 1 84.62 184 TRP B O 1
ATOM 3374 N N . ALA B 1 185 ? 15.227 8.25 16.109 1 84.69 185 ALA B N 1
ATOM 3375 C CA . ALA B 1 185 ? 15.477 9.359 17.031 1 84.69 185 ALA B CA 1
ATOM 3376 C C . ALA B 1 185 ? 16.328 10.438 16.375 1 84.69 185 ALA B C 1
ATOM 3378 O O . ALA B 1 185 ? 17.359 10.148 15.789 1 84.69 185 ALA B O 1
ATOM 3379 N N . GLY B 1 186 ? 15.805 11.633 16.406 1 83.19 186 GLY B N 1
ATOM 3380 C CA . GLY B 1 186 ? 16.562 12.781 15.953 1 83.19 186 GLY B CA 1
ATOM 3381 C C . GLY B 1 186 ? 16.484 12.992 14.453 1 83.19 186 GLY B C 1
ATOM 3382 O O . GLY B 1 186 ? 17.062 13.938 13.914 1 83.19 186 GLY B O 1
ATOM 3383 N N . GLN B 1 187 ? 15.812 12.234 13.766 1 84.88 187 GLN B N 1
ATOM 3384 C CA . GLN B 1 187 ? 15.719 12.312 12.312 1 84.88 187 GLN B CA 1
ATOM 3385 C C . GLN B 1 187 ? 14.93 13.555 11.883 1 84.88 187 GLN B C 1
ATOM 3387 O O . GLN B 1 187 ? 13.859 13.836 12.43 1 84.88 187 GLN B O 1
ATOM 3392 N N . THR B 1 188 ? 15.477 14.406 10.984 1 91.94 188 THR B N 1
ATOM 3393 C CA . THR B 1 188 ? 14.719 15.438 10.289 1 91.94 188 THR B CA 1
ATOM 3394 C C . THR B 1 188 ? 14.781 15.219 8.773 1 91.94 188 THR B C 1
ATOM 3396 O O . THR B 1 188 ? 15.766 14.695 8.258 1 91.94 188 THR B O 1
ATOM 3399 N N . ASP B 1 189 ? 13.773 15.648 8.086 1 94.69 189 ASP B N 1
ATOM 3400 C CA . ASP B 1 189 ? 13.719 15.484 6.633 1 94.69 189 ASP B CA 1
ATOM 3401 C C . ASP B 1 189 ? 14.906 16.156 5.957 1 94.69 189 ASP B C 1
ATOM 3403 O O . ASP B 1 189 ? 15.609 15.539 5.156 1 94.69 189 ASP B O 1
ATOM 3407 N N . GLU B 1 190 ? 15.141 17.391 6.344 1 95.88 190 GLU B N 1
ATOM 3408 C CA . GLU B 1 190 ? 16.141 18.203 5.672 1 95.88 190 GLU B CA 1
ATOM 3409 C C . GLU B 1 190 ? 17.547 17.688 5.941 1 95.88 190 GLU B C 1
ATOM 3411 O O . GLU B 1 190 ? 18.422 17.75 5.07 1 95.88 190 GLU B O 1
ATOM 3416 N N . ASP B 1 191 ? 17.781 17.172 7.156 1 93.38 191 ASP B N 1
ATOM 3417 C CA . ASP B 1 191 ? 19.062 16.562 7.465 1 93.38 191 ASP B CA 1
ATOM 3418 C C . ASP B 1 191 ? 19.297 15.312 6.625 1 93.38 191 ASP B C 1
ATOM 3420 O O . ASP B 1 191 ? 20.406 15.078 6.137 1 93.38 191 ASP B O 1
ATOM 3424 N N . GLU B 1 192 ? 18.312 14.539 6.438 1 92.06 192 GLU B N 1
ATOM 3425 C CA . GLU B 1 192 ? 18.422 13.305 5.668 1 92.06 192 GLU B CA 1
ATOM 3426 C C . GLU B 1 192 ? 18.656 13.594 4.188 1 92.06 192 GLU B C 1
ATOM 3428 O O . GLU B 1 192 ? 19.516 12.969 3.557 1 92.06 192 GLU B O 1
ATOM 3433 N N . ILE B 1 193 ? 17.938 14.586 3.68 1 94.38 193 ILE B N 1
ATOM 3434 C CA . ILE B 1 193 ? 17.969 14.875 2.25 1 94.38 193 ILE B CA 1
ATOM 3435 C C . ILE B 1 193 ? 19.172 15.773 1.941 1 94.38 193 ILE B C 1
ATOM 3437 O O . ILE B 1 193 ? 19.75 15.695 0.852 1 94.38 193 ILE B O 1
ATOM 3441 N N . GLY B 1 194 ? 19.562 16.625 2.922 1 95.44 194 GLY B N 1
ATOM 3442 C CA . GLY B 1 194 ? 20.672 17.547 2.736 1 95.44 194 GLY B CA 1
ATOM 3443 C C . GLY B 1 194 ? 20.266 18.812 1.981 1 95.44 194 GLY B C 1
ATOM 3444 O O . GLY B 1 194 ? 21.078 19.391 1.266 1 95.44 194 GLY B O 1
ATOM 3445 N N . MET B 1 195 ? 19.031 19.156 2.1 1 97.25 195 MET B N 1
ATOM 3446 C CA . MET B 1 195 ? 18.469 20.312 1.414 1 97.25 195 MET B CA 1
ATOM 3447 C C . MET B 1 195 ? 17.25 20.844 2.148 1 97.25 195 MET B C 1
ATOM 3449 O O . MET B 1 195 ? 16.469 20.062 2.705 1 97.25 195 MET B O 1
ATOM 3453 N N . SER B 1 196 ? 17.078 22.141 2.133 1 97.44 196 SER B N 1
ATOM 3454 C CA . SER B 1 196 ? 15.914 22.719 2.793 1 97.44 196 SER B CA 1
ATOM 3455 C C . SER B 1 196 ? 14.656 22.516 1.956 1 97.44 196 SER B C 1
ATOM 3457 O O . SER B 1 196 ? 14.727 22.375 0.734 1 97.44 196 SER B O 1
ATOM 3459 N N . TYR B 1 197 ? 13.508 22.562 2.621 1 97.69 197 TYR B N 1
ATOM 3460 C CA . TYR B 1 197 ? 12.242 22.469 1.895 1 97.69 197 TYR B CA 1
ATOM 3461 C C . TYR B 1 197 ? 12.078 23.656 0.95 1 97.69 197 TYR B C 1
ATOM 3463 O O . TYR B 1 197 ? 11.523 23.516 -0.14 1 97.69 197 TYR B O 1
ATOM 3471 N N . ALA B 1 198 ? 12.508 24.812 1.388 1 97.75 198 ALA B N 1
ATOM 3472 C CA . ALA B 1 198 ? 12.43 26 0.532 1 97.75 198 ALA B CA 1
ATOM 3473 C C . ALA B 1 198 ? 13.172 25.781 -0.781 1 97.75 198 ALA B C 1
ATOM 3475 O O . ALA B 1 198 ? 12.656 26.078 -1.856 1 97.75 198 ALA B O 1
ATOM 3476 N N . GLN B 1 199 ? 14.344 25.266 -0.672 1 97.94 199 GLN B N 1
ATOM 3477 C CA . GLN B 1 199 ? 15.156 24.969 -1.853 1 97.94 199 GLN B CA 1
ATOM 3478 C C . GLN B 1 199 ? 14.508 23.891 -2.705 1 97.94 199 GLN B C 1
ATOM 3480 O O . GLN B 1 199 ? 14.438 24 -3.93 1 97.94 199 GLN B O 1
ATOM 3485 N N . MET B 1 200 ? 14.078 22.859 -2.051 1 98.5 200 MET B N 1
ATOM 3486 C CA . MET B 1 200 ? 13.43 21.75 -2.764 1 98.5 200 MET B CA 1
ATOM 3487 C C . MET B 1 200 ? 12.195 22.234 -3.508 1 98.5 200 MET B C 1
ATOM 3489 O O . MET B 1 200 ? 12.008 21.922 -4.688 1 98.5 200 MET B O 1
ATOM 3493 N N . ASP B 1 201 ? 11.383 23.016 -2.844 1 98.44 201 ASP B N 1
ATOM 3494 C CA . ASP B 1 201 ? 10.18 23.578 -3.455 1 98.44 201 ASP B CA 1
ATOM 3495 C C . ASP B 1 201 ? 10.523 24.391 -4.707 1 98.44 201 ASP B C 1
ATOM 3497 O O . ASP B 1 201 ? 9.844 24.281 -5.727 1 98.44 201 ASP B O 1
ATOM 3501 N N . GLU B 1 202 ? 11.492 25.156 -4.57 1 97.94 202 GLU B N 1
ATOM 3502 C CA . GLU B 1 202 ? 11.898 26 -5.688 1 97.94 202 GLU B CA 1
ATO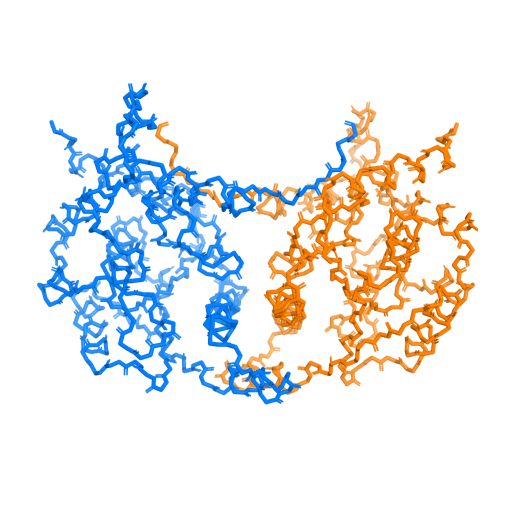M 3503 C C . GLU B 1 202 ? 12.328 25.156 -6.887 1 97.94 202 GLU B C 1
ATOM 3505 O O . GLU B 1 202 ? 11.875 25.391 -8.008 1 97.94 202 GLU B O 1
ATOM 3510 N N . ILE B 1 203 ? 13.195 24.219 -6.637 1 98.44 203 ILE B N 1
ATOM 3511 C CA . ILE B 1 203 ? 13.727 23.375 -7.707 1 98.44 203 ILE B CA 1
ATOM 3512 C C . ILE B 1 203 ? 12.586 22.594 -8.359 1 98.44 203 ILE B C 1
ATOM 3514 O O . ILE B 1 203 ? 12.477 22.547 -9.586 1 98.44 203 ILE B O 1
ATOM 3518 N N . LEU B 1 204 ? 11.719 22.016 -7.562 1 98.5 204 LEU B N 1
ATOM 3519 C CA . LEU B 1 204 ? 10.609 21.219 -8.078 1 98.5 204 LEU B CA 1
ATOM 3520 C C . LEU B 1 204 ? 9.625 22.078 -8.859 1 98.5 204 LEU B C 1
ATOM 3522 O O . LEU B 1 204 ? 9.141 21.656 -9.914 1 98.5 204 LEU B O 1
ATOM 3526 N N . SER B 1 205 ? 9.352 23.25 -8.344 1 97.81 205 SER B N 1
ATOM 3527 C CA . SER B 1 205 ? 8.461 24.156 -9.047 1 97.81 205 SER B CA 1
ATOM 3528 C C . SER B 1 205 ? 9.055 24.594 -10.383 1 97.81 205 SER B C 1
ATOM 3530 O O . SER B 1 205 ? 8.336 24.703 -11.375 1 97.81 205 SER B O 1
ATOM 3532 N N . ASP B 1 206 ? 10.328 24.844 -10.414 1 97.94 206 ASP B N 1
ATOM 3533 C CA . ASP B 1 206 ? 11.008 25.188 -11.656 1 97.94 206 ASP B CA 1
ATOM 3534 C C . ASP B 1 206 ? 10.828 24.094 -12.703 1 97.94 206 ASP B C 1
ATOM 3536 O O . ASP B 1 206 ? 10.422 24.375 -13.836 1 97.94 206 ASP B O 1
ATOM 3540 N N . VAL B 1 207 ? 11.07 22.922 -12.305 1 98.12 207 VAL B N 1
ATOM 3541 C CA . VAL B 1 207 ? 11.125 21.797 -13.242 1 98.12 207 VAL B CA 1
ATOM 3542 C C . VAL B 1 207 ? 9.711 21.391 -13.641 1 98.12 207 VAL B C 1
ATOM 3544 O O . VAL B 1 207 ? 9.391 21.297 -14.828 1 98.12 207 VAL B O 1
ATOM 3547 N N . PHE B 1 208 ? 8.805 21.25 -12.719 1 97.31 208 PHE B N 1
ATOM 3548 C CA . PHE B 1 208 ? 7.551 20.562 -12.992 1 97.31 208 PHE B CA 1
ATOM 3549 C C . PHE B 1 208 ? 6.438 21.562 -13.289 1 97.31 208 PHE B C 1
ATOM 3551 O O . PHE B 1 208 ? 5.426 21.203 -13.891 1 97.31 208 PHE B O 1
ATOM 3558 N N . ASP B 1 209 ? 6.57 22.766 -12.773 1 96.62 209 ASP B N 1
ATOM 3559 C CA . ASP B 1 209 ? 5.512 23.75 -13.016 1 96.62 209 ASP B CA 1
ATOM 3560 C C . ASP B 1 209 ? 5.902 24.719 -14.125 1 96.62 209 ASP B C 1
ATOM 3562 O O . ASP B 1 209 ? 5.078 25.078 -14.969 1 96.62 209 ASP B O 1
ATOM 3566 N N . LYS B 1 210 ? 7.191 25.125 -14.156 1 97.06 210 LYS B N 1
ATOM 3567 C CA . LYS B 1 210 ? 7.641 26.125 -15.117 1 97.06 210 LYS B CA 1
ATOM 3568 C C . LYS B 1 210 ? 8.336 25.469 -16.312 1 97.06 210 LYS B C 1
ATOM 3570 O O . LYS B 1 210 ? 8.57 26.125 -17.328 1 97.06 210 LYS B O 1
ATOM 3575 N N . GLY B 1 211 ? 8.781 24.188 -16.203 1 96.88 211 GLY B N 1
ATOM 3576 C CA . GLY B 1 211 ? 9.461 23.484 -17.281 1 96.88 211 GLY B CA 1
ATOM 3577 C C . GLY B 1 211 ? 10.898 23.938 -17.469 1 96.88 211 GLY B C 1
ATOM 3578 O O . GLY B 1 211 ? 11.43 23.891 -18.578 1 96.88 211 GLY B O 1
ATOM 3579 N N . THR B 1 212 ? 11.508 24.453 -16.438 1 96.94 212 THR B N 1
ATOM 3580 C CA . THR B 1 212 ? 12.875 24.953 -16.5 1 96.94 212 THR B CA 1
ATOM 3581 C C . THR B 1 212 ? 13.82 24.047 -15.703 1 96.94 212 THR B C 1
ATOM 3583 O O . THR B 1 212 ? 13.531 23.703 -14.562 1 96.94 212 THR B O 1
ATOM 3586 N N . TYR B 1 213 ? 14.852 23.688 -16.344 1 96.06 213 TYR B N 1
ATOM 3587 C CA . TYR B 1 213 ? 15.883 22.875 -15.695 1 96.06 213 TYR B CA 1
ATOM 3588 C C . TYR B 1 213 ? 17.234 23.594 -15.727 1 96.06 213 TYR B C 1
ATOM 3590 O O . TYR B 1 213 ? 17.578 24.25 -16.719 1 96.06 213 TYR B O 1
ATOM 3598 N N . ASN B 1 214 ? 17.953 23.516 -14.609 1 94.62 214 ASN B N 1
ATOM 3599 C CA . ASN B 1 214 ? 19.312 24.031 -14.484 1 94.62 214 ASN B CA 1
ATOM 3600 C C . ASN B 1 214 ? 20.312 22.906 -14.203 1 94.62 214 ASN B C 1
ATOM 3602 O O . ASN B 1 214 ? 20.016 21.984 -13.445 1 94.62 214 ASN B O 1
ATOM 3606 N N . ASP B 1 215 ? 21.531 22.969 -14.758 1 95.12 215 ASP B N 1
ATOM 3607 C CA . ASP B 1 215 ? 22.516 21.906 -14.625 1 95.12 215 ASP B CA 1
ATOM 3608 C C . ASP B 1 215 ? 23.281 22.031 -13.305 1 95.12 215 ASP B C 1
ATOM 3610 O O . ASP B 1 215 ? 24.391 21.516 -13.18 1 95.12 215 ASP B O 1
ATOM 3614 N N . LYS B 1 216 ? 22.766 22.625 -12.328 1 97.25 216 LYS B N 1
ATOM 3615 C CA . LYS B 1 216 ? 23.359 22.734 -11.008 1 97.25 216 LYS B CA 1
ATOM 3616 C C . LYS B 1 216 ? 23.266 21.422 -10.242 1 97.25 216 LYS B C 1
ATOM 3618 O O . LYS B 1 216 ? 22.328 20.641 -10.461 1 97.25 216 LYS B O 1
ATOM 3623 N N . PRO B 1 217 ? 24.188 21.188 -9.375 1 97.62 217 PRO B N 1
ATOM 3624 C CA . PRO B 1 217 ? 24.234 19.938 -8.633 1 97.62 217 PRO B CA 1
ATOM 3625 C C . PRO B 1 217 ? 22.953 19.672 -7.84 1 97.62 217 PRO B C 1
ATOM 3627 O O . PRO B 1 217 ? 22.5 18.531 -7.719 1 97.62 217 PRO B O 1
ATOM 3630 N N . GLU B 1 218 ? 22.391 20.641 -7.32 1 97.38 218 GLU B N 1
ATOM 3631 C CA . GLU B 1 218 ? 21.172 20.484 -6.531 1 97.38 218 GLU B CA 1
ATOM 3632 C C . GLU B 1 218 ? 20 20 -7.398 1 97.38 218 GLU B C 1
ATOM 3634 O O . GLU B 1 218 ? 19.188 19.203 -6.945 1 97.38 218 GLU B O 1
ATOM 3639 N N . TYR B 1 219 ? 19.906 20.516 -8.586 1 98.06 219 TYR B N 1
ATOM 3640 C CA . TYR B 1 219 ? 18.875 20.047 -9.516 1 98.06 219 TYR B CA 1
ATOM 3641 C C . TYR B 1 219 ? 19.094 18.578 -9.875 1 98.06 219 TYR B C 1
ATOM 3643 O O . TYR B 1 219 ? 18.141 17.797 -9.914 1 98.06 219 TYR B O 1
ATOM 3651 N N . LYS B 1 220 ? 20.312 18.25 -10.117 1 98 220 LYS B N 1
ATOM 3652 C CA . LYS B 1 220 ? 20.641 16.875 -10.461 1 98 220 LYS B CA 1
ATOM 3653 C C . LYS B 1 220 ? 20.25 15.922 -9.344 1 98 220 LYS B C 1
ATOM 3655 O O . LYS B 1 220 ? 19.656 14.867 -9.602 1 98 220 LYS B O 1
ATOM 3660 N N . LYS B 1 221 ? 20.594 16.312 -8.164 1 97.75 221 LYS B N 1
ATOM 3661 C CA . LYS B 1 221 ? 20.266 15.492 -7.004 1 97.75 221 LYS B CA 1
ATOM 3662 C C . LYS B 1 221 ? 18.75 15.273 -6.902 1 97.75 221 LYS B C 1
ATOM 3664 O O . LYS B 1 221 ? 18.297 14.141 -6.719 1 97.75 221 LYS B O 1
ATOM 3669 N N . ILE B 1 222 ? 17.984 16.312 -7.031 1 98.12 222 ILE B N 1
ATOM 3670 C CA . ILE B 1 222 ? 16.531 16.266 -6.906 1 98.12 222 ILE B CA 1
ATOM 3671 C C . ILE B 1 222 ? 15.938 15.406 -8.023 1 98.12 222 ILE B C 1
ATOM 3673 O O . ILE B 1 222 ? 15.055 14.586 -7.777 1 98.12 222 ILE B O 1
ATOM 3677 N N . MET B 1 223 ? 16.406 15.539 -9.203 1 98.06 223 MET B N 1
ATOM 3678 C CA . MET B 1 223 ? 15.891 14.766 -10.32 1 98.06 223 MET B CA 1
ATOM 3679 C C . MET B 1 223 ? 16.25 13.289 -10.188 1 98.06 223 MET B C 1
ATOM 3681 O O . MET B 1 223 ? 15.484 12.414 -10.586 1 98.06 223 MET B O 1
ATOM 3685 N N . GLU B 1 224 ? 17.438 13.062 -9.641 1 97.81 224 GLU B N 1
ATOM 3686 C CA . GLU B 1 224 ? 17.828 11.68 -9.367 1 97.81 224 GLU B CA 1
ATOM 3687 C C . GLU B 1 224 ? 16.891 11.031 -8.344 1 97.81 224 GLU B C 1
ATOM 3689 O O . GLU B 1 224 ? 16.438 9.906 -8.539 1 97.81 224 GLU B O 1
ATOM 3694 N N . MET B 1 225 ? 16.594 11.766 -7.262 1 97.81 225 MET B N 1
ATOM 3695 C CA . MET B 1 225 ? 15.664 11.266 -6.254 1 97.81 225 MET B CA 1
ATOM 3696 C C . MET B 1 225 ? 14.297 11 -6.863 1 97.81 225 MET B C 1
ATOM 3698 O O . MET B 1 225 ? 13.688 9.969 -6.602 1 97.81 225 MET B O 1
ATOM 3702 N N . HIS B 1 226 ? 13.852 11.953 -7.672 1 98.38 226 HIS B N 1
ATOM 3703 C CA . HIS B 1 226 ? 12.562 11.812 -8.336 1 98.38 226 HIS B CA 1
ATOM 3704 C C . HIS B 1 226 ? 12.523 10.562 -9.211 1 98.38 226 HIS B C 1
ATOM 3706 O O . HIS B 1 226 ? 11.555 9.797 -9.172 1 98.38 226 HIS B O 1
ATOM 3712 N N . SER B 1 227 ? 13.586 10.344 -9.953 1 97.5 227 SER B N 1
ATOM 3713 C CA . SER B 1 227 ? 13.641 9.234 -10.898 1 97.5 227 SER B CA 1
ATOM 3714 C C . SER B 1 227 ? 13.695 7.895 -10.172 1 97.5 227 SER B C 1
ATOM 3716 O O . SER B 1 227 ? 12.984 6.957 -10.531 1 97.5 227 SER B O 1
ATOM 3718 N N . LEU B 1 228 ? 14.477 7.824 -9.125 1 95.38 228 LEU B N 1
ATOM 3719 C CA . LEU B 1 228 ? 14.688 6.586 -8.391 1 95.38 228 LEU B CA 1
ATOM 3720 C C . LEU B 1 228 ? 13.422 6.168 -7.652 1 95.38 228 LEU B C 1
ATOM 3722 O O . LEU B 1 228 ? 13.219 4.984 -7.375 1 95.38 228 LEU B O 1
ATOM 3726 N N . SER B 1 229 ? 12.57 7.148 -7.379 1 97.06 229 SER B N 1
ATOM 3727 C CA . SER B 1 229 ? 11.383 6.863 -6.586 1 97.06 229 SER B CA 1
ATOM 3728 C C . SER B 1 229 ? 10.141 6.77 -7.469 1 97.06 229 SER B C 1
ATOM 3730 O O . SER B 1 229 ? 9.016 6.77 -6.965 1 97.06 229 SER B O 1
ATOM 3732 N N . ASP B 1 230 ? 10.258 6.668 -8.789 1 96.5 230 ASP B N 1
ATOM 3733 C CA . ASP B 1 230 ? 9.148 6.629 -9.742 1 96.5 230 ASP B CA 1
ATOM 3734 C C . ASP B 1 230 ? 8.164 5.52 -9.391 1 96.5 230 ASP B C 1
ATOM 3736 O O . ASP B 1 230 ? 6.949 5.695 -9.516 1 96.5 230 ASP B O 1
ATOM 3740 N N . HIS B 1 231 ? 8.664 4.41 -8.898 1 94.38 231 HIS B N 1
ATOM 3741 C CA . HIS B 1 231 ? 7.852 3.238 -8.586 1 94.38 231 HIS B CA 1
ATOM 3742 C C . HIS B 1 231 ? 6.855 3.543 -7.469 1 94.38 231 HIS B C 1
ATOM 3744 O O . HIS B 1 231 ? 5.844 2.852 -7.328 1 94.38 231 HIS B O 1
ATOM 3750 N N . LYS B 1 232 ? 7.051 4.641 -6.684 1 96.56 232 LYS B N 1
ATOM 3751 C CA . LYS B 1 232 ? 6.164 5.012 -5.582 1 96.56 232 LYS B CA 1
ATOM 3752 C C . LYS B 1 232 ? 4.953 5.789 -6.09 1 96.56 232 LYS B C 1
ATOM 3754 O O . LYS B 1 232 ? 3.969 5.957 -5.367 1 96.56 232 LYS B O 1
ATOM 3759 N N . ARG B 1 233 ? 5.02 6.328 -7.266 1 96.94 233 ARG B N 1
ATOM 3760 C CA . ARG B 1 233 ? 3.959 7.18 -7.797 1 96.94 233 ARG B CA 1
ATOM 3761 C C . ARG B 1 233 ? 3.166 6.457 -8.883 1 96.94 233 ARG B C 1
ATOM 3763 O O . ARG B 1 233 ? 2.395 7.082 -9.609 1 96.94 233 ARG B O 1
ATOM 3770 N N . ASN B 1 234 ? 3.408 5.156 -9.008 1 96.38 234 ASN B N 1
ATOM 3771 C CA . ASN B 1 234 ? 2.758 4.359 -10.039 1 96.38 234 ASN B CA 1
ATOM 3772 C C . ASN B 1 234 ? 2.221 3.045 -9.484 1 96.38 234 ASN B C 1
ATOM 3774 O O . ASN B 1 234 ? 2.707 2.553 -8.461 1 96.38 234 ASN B O 1
ATOM 3778 N N . LEU B 1 235 ? 1.147 2.529 -10.148 1 96.75 235 LEU B N 1
ATOM 3779 C CA . LEU B 1 235 ? 0.702 1.171 -9.859 1 96.75 235 LEU B CA 1
ATOM 3780 C C . LEU B 1 235 ? 1.784 0.157 -10.219 1 96.75 235 LEU B C 1
ATOM 3782 O O . LEU B 1 235 ? 2.752 0.491 -10.906 1 96.75 235 LEU B O 1
ATOM 3786 N N . PRO B 1 236 ? 1.715 -1.078 -9.695 1 97.56 236 PRO B N 1
ATOM 3787 C CA . PRO B 1 236 ? 2.723 -2.086 -10.031 1 97.56 236 PRO B CA 1
ATOM 3788 C C . PRO B 1 236 ? 2.91 -2.252 -11.539 1 97.56 236 PRO B C 1
ATOM 3790 O O . PRO B 1 236 ? 1.95 -2.119 -12.305 1 97.56 236 PRO B O 1
ATOM 3793 N N . TYR B 1 237 ? 4.156 -2.529 -11.914 1 97.56 237 TYR B N 1
ATOM 3794 C CA . TYR B 1 237 ? 4.402 -2.861 -13.312 1 97.56 237 TYR B CA 1
ATOM 3795 C C . TYR B 1 237 ? 3.621 -4.105 -13.727 1 97.56 237 TYR B C 1
ATOM 3797 O O . TYR B 1 237 ? 3.566 -5.086 -12.977 1 97.56 237 TYR B O 1
ATOM 3805 N N . SER B 1 238 ? 2.984 -4.07 -14.766 1 97.62 238 SER B N 1
ATOM 3806 C CA . SER B 1 238 ? 2.219 -5.215 -15.242 1 97.62 238 SER B CA 1
ATOM 3807 C C . SER B 1 238 ? 2.168 -5.25 -16.766 1 97.62 238 SER B C 1
ATOM 3809 O O . SER B 1 238 ? 2.568 -4.289 -17.438 1 97.62 238 SER B O 1
ATOM 3811 N N . LEU B 1 239 ? 1.787 -6.402 -17.25 1 95.06 239 LEU B N 1
ATOM 3812 C CA . LEU B 1 239 ? 1.564 -6.551 -18.688 1 95.06 239 LEU B CA 1
ATOM 3813 C C . LEU B 1 239 ? 0.162 -6.09 -19.062 1 95.06 239 LEU B C 1
ATOM 3815 O O . LEU B 1 239 ? -0.783 -6.25 -18.297 1 95.06 239 LEU B O 1
ATOM 3819 N N . LYS B 1 240 ? 0.055 -5.098 -19.859 1 75.38 240 LYS B N 1
ATOM 3820 C CA . LYS B 1 240 ? -1.249 -4.68 -20.359 1 75.38 240 LYS B CA 1
ATOM 3821 C C . LYS B 1 240 ? -1.765 -5.645 -21.422 1 75.38 240 LYS B C 1
ATOM 3823 O O . LYS B 1 240 ? -0.977 -6.262 -22.141 1 75.38 240 LYS B O 1
ATOM 3828 N N . LYS B 1 241 ? -3.092 -6.012 -21.172 1 60 241 LYS B N 1
ATOM 3829 C CA . LYS B 1 241 ? -3.604 -6.66 -22.375 1 60 241 LYS B CA 1
ATOM 3830 C C . LYS B 1 241 ? -3.598 -5.699 -23.562 1 60 241 LYS B C 1
ATOM 3832 O O . LYS B 1 241 ? -3.758 -4.488 -23.391 1 60 241 LYS B O 1
#

Solvent-accessible surface area (backbone atoms only — not comparable to full-atom values): 26043 Å² total; per-residue (Å²): 125,85,61,61,70,58,45,54,49,52,44,23,52,49,50,39,61,72,43,67,88,42,24,40,22,32,68,41,70,37,42,56,50,33,48,43,48,50,55,44,45,61,72,36,46,63,64,90,40,48,46,40,33,34,64,46,47,92,69,57,52,70,67,34,56,52,39,42,50,53,50,30,57,75,71,71,48,75,69,45,77,48,72,44,46,65,35,46,50,33,50,35,61,76,64,68,60,77,55,65,70,52,51,24,46,48,47,38,28,50,51,30,52,54,45,48,44,53,11,67,77,58,58,33,40,32,45,33,48,50,30,23,49,36,57,58,41,38,66,62,40,76,53,5,64,61,46,45,47,30,24,72,40,39,66,33,38,62,71,52,50,54,54,47,26,62,75,70,60,55,57,62,74,36,70,71,47,78,64,57,82,70,55,51,79,88,52,36,51,40,73,73,70,69,48,51,66,69,58,50,43,50,52,50,42,31,39,76,72,68,67,45,83,62,96,46,70,67,47,51,52,51,51,47,39,26,60,75,29,48,72,68,80,47,77,50,50,59,62,75,124,125,85,60,59,70,58,46,54,51,53,45,23,53,49,50,39,60,71,43,68,87,40,24,40,23,30,68,40,68,38,42,55,49,31,48,42,47,51,55,43,46,59,72,36,45,65,64,89,37,48,44,42,32,33,62,46,48,90,69,58,52,69,67,36,56,51,40,43,51,53,50,31,56,75,70,70,47,73,69,44,79,47,73,44,47,65,34,47,49,34,50,35,61,76,65,67,60,77,54,66,69,53,50,23,47,48,48,38,28,50,52,29,52,54,44,47,44,52,11,66,78,58,58,33,39,32,45,32,48,50,30,24,49,36,56,57,41,37,68,61,41,76,52,6,66,61,46,42,48,31,23,73,41,40,65,32,39,62,73,52,50,54,54,48,26,62,75,70,62,55,58,63,76,36,71,72,47,77,64,57,81,71,56,52,80,86,51,35,50,40,72,74,72,70,48,51,67,70,58,50,42,50,53,50,42,31,41,75,72,68,68,45,84,63,96,46,69,68,47,50,53,49,51,48,39,26,58,75,28,46,73,69,81,46,77,51,49,58,61,76,124

Organism: Thermoplasma acidophilum (strain ATCC 25905 / DSM 1728 / JCM 9062 / NBRC 15155 / AMRC-C165) (NCBI:txid273075)

Secondary structure (DSSP, 8-state):
---HHHHHHHHHHHHHHHHTT-EEEEEE-SSHHHHHHHHHHHHHS-GGGEEEEE---TT--HHHHHHHHHHHHHHT---EE---HHHHHHHHHHHT---HHHHHHHHHHHHHHHHHHHHHHHTEEEEP---HHHHHHT-S-TTTTT--SEETTTTS-HHHHHHHHHHTT--HHHHTSPP---SSTT--HHHHHTS-HHHHHHHHIIIIIS-----SHHHHHHHHHHHHTGGGGSPPEE---/---HHHHHHHHHHHHHHHHTT-EEEEEE-SSHHHHHHHHHHHHHS-GGGEEEEE---TT--HHHHHHHHHHHHHHT---EE---HHHHHHHHHHHT---HHHHHHHHHHHHHHHHHHHHHHHTEEEEP---HHHHHHT-S-TTTTT--SEETTTTS-HHHHHHHHHHTT--HHHHHSPP---SSTT--HHHHHTS-HHHHHHHHIIIIIS-----SHHHHHHHHHHHHTGGGGSPPEE---